Protein AF-A0A7X9IVS9-F1 (afdb_monomer_lite)

Radius of gyration: 40.98 Å; chains: 1; bounding box: 125×108×79 Å

Structure (mmCIF, N/CA/C/O backbone):
data_AF-A0A7X9IVS9-F1
#
_entry.id   AF-A0A7X9IVS9-F1
#
loop_
_atom_site.group_PDB
_atom_site.id
_atom_site.type_symbol
_atom_site.label_atom_id
_atom_site.label_alt_id
_atom_site.label_comp_id
_atom_site.label_asym_id
_atom_site.label_entity_id
_atom_site.label_seq_id
_atom_site.pdbx_PDB_ins_code
_atom_site.Cartn_x
_atom_site.Cartn_y
_atom_site.Cartn_z
_atom_site.occupancy
_atom_site.B_iso_or_equiv
_atom_site.auth_seq_id
_atom_site.auth_comp_id
_atom_site.auth_asym_id
_atom_site.auth_atom_id
_atom_site.pdbx_PDB_model_num
ATOM 1 N N . MET A 1 1 ? 25.101 -71.059 48.919 1.00 46.66 1 MET A N 1
ATOM 2 C CA . MET A 1 1 ? 24.148 -70.029 49.393 1.00 46.66 1 MET A CA 1
ATOM 3 C C . MET A 1 1 ? 24.928 -69.131 50.341 1.00 46.66 1 MET A C 1
ATOM 5 O O . MET A 1 1 ? 25.567 -69.733 51.196 1.00 46.66 1 MET A O 1
ATOM 9 N N . PRO A 1 2 ? 24.952 -67.789 50.277 1.00 56.16 2 PRO A N 1
ATOM 10 C CA . PRO A 1 2 ? 24.545 -66.795 49.271 1.00 56.16 2 PRO A CA 1
ATOM 11 C C . PRO A 1 2 ? 25.784 -66.187 48.543 1.00 56.16 2 PRO A C 1
ATOM 13 O O . PRO A 1 2 ? 26.876 -66.707 48.715 1.00 56.16 2 PRO A O 1
ATOM 16 N N . ASN A 1 3 ? 25.603 -65.115 47.752 1.00 37.19 3 ASN A N 1
ATOM 17 C CA . ASN A 1 3 ? 26.598 -64.119 47.284 1.00 37.19 3 ASN A CA 1
ATOM 18 C C . ASN A 1 3 ? 27.954 -64.565 46.694 1.00 37.19 3 ASN A C 1
ATOM 20 O O . ASN A 1 3 ? 28.798 -65.100 47.401 1.00 37.19 3 ASN A O 1
ATOM 24 N N . LEU A 1 4 ? 28.264 -64.095 45.477 1.00 29.38 4 LEU A N 1
ATOM 25 C CA . LEU A 1 4 ? 29.627 -63.646 45.154 1.00 29.38 4 LEU A CA 1
ATOM 26 C C . LEU A 1 4 ? 29.625 -62.615 44.010 1.00 29.38 4 LEU A C 1
ATOM 28 O O . LEU A 1 4 ? 29.404 -62.944 42.848 1.00 29.38 4 LEU A O 1
ATOM 32 N N . GLN A 1 5 ? 29.904 -61.355 44.359 1.00 39.22 5 GLN A N 1
ATOM 33 C CA . GLN A 1 5 ? 30.606 -60.440 43.461 1.00 39.22 5 GLN A CA 1
ATOM 34 C C . GLN A 1 5 ? 32.059 -60.910 43.334 1.00 39.22 5 GLN A C 1
ATOM 36 O O . GLN A 1 5 ? 32.660 -61.231 44.356 1.00 39.22 5 GLN A O 1
ATOM 41 N N . LEU A 1 6 ? 32.631 -60.866 42.126 1.00 30.61 6 LEU A N 1
ATOM 42 C CA . LEU A 1 6 ? 34.012 -60.425 41.866 1.00 30.61 6 LEU A CA 1
ATOM 43 C C . LEU A 1 6 ? 34.290 -60.393 40.353 1.00 30.61 6 LEU A C 1
ATOM 45 O O . LEU A 1 6 ? 34.394 -61.420 39.695 1.00 30.61 6 LEU A O 1
ATOM 49 N N . SER A 1 7 ? 34.385 -59.165 39.834 1.00 32.22 7 SER A N 1
ATOM 50 C CA . SER A 1 7 ? 35.508 -58.633 39.047 1.00 32.22 7 SER A CA 1
ATOM 51 C C . SER A 1 7 ? 36.308 -59.609 38.169 1.00 32.22 7 SER A C 1
ATOM 53 O O . SER A 1 7 ? 36.987 -60.493 38.684 1.00 32.22 7 SER A O 1
ATOM 55 N N . THR A 1 8 ? 36.413 -59.320 36.863 1.00 30.55 8 THR A N 1
ATOM 56 C CA . THR A 1 8 ? 37.674 -58.797 36.286 1.00 30.55 8 THR A CA 1
ATOM 57 C C . THR A 1 8 ? 37.552 -58.373 34.804 1.00 30.55 8 THR A C 1
ATOM 59 O O . THR A 1 8 ? 37.365 -59.195 33.920 1.00 30.55 8 THR A O 1
ATOM 62 N N . ARG A 1 9 ? 37.803 -57.068 34.581 1.00 29.52 9 ARG A N 1
ATOM 63 C CA . ARG A 1 9 ? 38.604 -56.436 33.496 1.00 29.52 9 ARG A CA 1
ATOM 64 C C . ARG A 1 9 ? 38.008 -56.185 32.086 1.00 29.52 9 ARG A C 1
ATOM 66 O O . ARG A 1 9 ? 38.042 -57.033 31.207 1.00 29.52 9 ARG A O 1
ATOM 73 N N . CYS A 1 10 ? 37.642 -54.909 31.876 1.00 31.78 10 CYS A N 1
ATOM 74 C CA . CYS A 1 10 ? 37.754 -54.096 30.636 1.00 31.78 10 CYS A CA 1
ATOM 75 C C . CYS A 1 10 ? 39.234 -53.938 30.180 1.00 31.78 10 CYS A C 1
ATOM 77 O O . CYS A 1 10 ? 40.092 -54.175 31.040 1.00 31.78 10 CYS A O 1
ATOM 79 N N . PRO A 1 11 ? 39.596 -53.498 28.937 1.00 40.47 11 PRO A N 1
ATOM 80 C CA . PRO A 1 11 ? 39.118 -52.266 28.243 1.00 40.47 11 PRO A CA 1
ATOM 81 C C . PRO A 1 11 ? 39.029 -52.403 26.685 1.00 40.47 11 PRO A C 1
ATOM 83 O O . PRO A 1 11 ? 39.318 -53.466 26.160 1.00 40.47 11 PRO A O 1
ATOM 86 N N . ALA A 1 12 ? 38.686 -51.452 25.807 1.00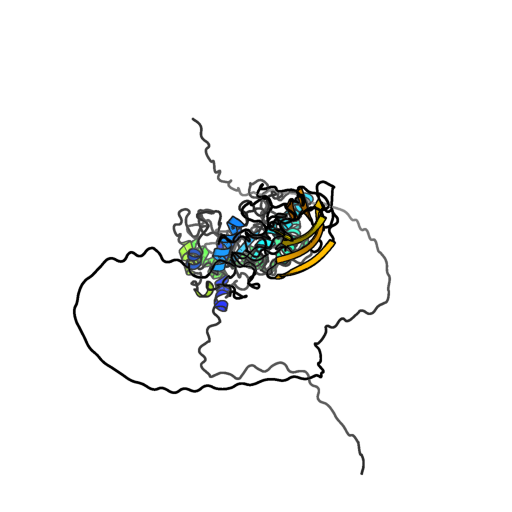 28.66 12 ALA A N 1
ATOM 87 C CA . ALA A 1 12 ? 38.117 -50.102 25.801 1.00 28.66 12 ALA A CA 1
ATOM 88 C C . ALA A 1 12 ? 37.526 -49.890 24.382 1.00 28.66 12 ALA A C 1
ATOM 90 O O . ALA A 1 12 ? 38.207 -50.167 23.398 1.00 28.66 12 ALA A O 1
ATOM 91 N N . PHE A 1 13 ? 36.301 -49.369 24.268 1.00 27.55 13 PHE A N 1
ATOM 92 C CA . PHE A 1 13 ? 35.758 -48.812 23.022 1.00 27.55 13 PHE A CA 1
ATOM 93 C C . PHE A 1 13 ? 35.656 -47.292 23.193 1.00 27.55 13 PHE A C 1
ATOM 95 O O . PHE A 1 13 ? 34.937 -46.811 24.067 1.00 27.55 13 PHE A O 1
ATOM 102 N N . LEU A 1 14 ? 36.396 -46.547 22.371 1.00 32.88 14 LEU A N 1
ATOM 103 C CA . LEU A 1 14 ? 36.180 -45.121 22.127 1.00 32.88 14 LEU A CA 1
ATOM 104 C C . LEU A 1 14 ? 35.229 -44.999 20.930 1.00 32.88 14 LEU A C 1
ATOM 106 O O . LEU A 1 14 ? 35.571 -45.414 19.826 1.00 32.88 14 LEU A O 1
ATOM 110 N N . LEU A 1 15 ? 34.046 -44.433 21.159 1.00 34.41 15 LEU A N 1
ATOM 111 C CA . LEU A 1 15 ? 33.137 -43.935 20.125 1.00 34.41 15 LEU A CA 1
ATOM 112 C C . LEU A 1 15 ? 33.386 -42.435 19.910 1.00 34.41 15 LEU A C 1
ATOM 114 O O . LEU A 1 15 ? 33.492 -41.700 20.894 1.00 34.41 15 LEU A O 1
ATOM 118 N N . PRO A 1 16 ? 33.335 -41.957 18.657 1.00 34.66 16 PRO A N 1
ATOM 119 C CA . PRO A 1 16 ? 32.720 -40.682 18.321 1.00 34.66 16 PRO A CA 1
ATOM 120 C C . PRO A 1 16 ? 31.391 -40.892 17.557 1.00 34.66 16 PRO A C 1
ATOM 122 O O . PRO A 1 16 ? 31.149 -41.975 17.017 1.00 34.66 16 PRO A O 1
ATOM 125 N N . PRO A 1 17 ? 30.492 -39.888 17.553 1.00 38.00 17 PRO A N 1
ATOM 126 C CA . PRO A 1 17 ? 29.072 -40.078 17.277 1.00 38.00 17 PRO A CA 1
ATOM 127 C C . PRO A 1 17 ? 28.717 -40.087 15.786 1.00 38.00 17 PRO A C 1
ATOM 129 O O . PRO A 1 17 ? 29.322 -39.411 14.956 1.00 38.00 17 PRO A O 1
ATOM 132 N N . ALA A 1 18 ? 27.664 -40.847 15.489 1.00 33.03 18 ALA A N 1
ATOM 133 C CA . ALA A 1 18 ? 27.027 -40.995 14.193 1.00 33.03 18 ALA A CA 1
ATOM 134 C C . ALA A 1 18 ? 26.209 -39.757 13.796 1.00 33.03 18 ALA A C 1
ATOM 136 O O . ALA A 1 18 ? 25.393 -39.276 14.581 1.00 33.03 18 ALA A O 1
ATOM 137 N N . ARG A 1 19 ? 26.358 -39.313 12.542 1.00 34.25 19 ARG A N 1
ATOM 138 C CA . ARG A 1 19 ? 25.314 -38.611 11.776 1.00 34.25 19 ARG A CA 1
ATOM 139 C C . ARG A 1 19 ? 25.661 -38.600 10.285 1.00 34.25 19 ARG A C 1
ATOM 141 O O . ARG A 1 19 ? 26.164 -37.618 9.761 1.00 34.25 19 ARG A O 1
ATOM 148 N N . ALA A 1 20 ? 25.406 -39.720 9.620 1.00 37.47 20 ALA A N 1
ATOM 149 C CA . ALA A 1 20 ? 25.184 -39.796 8.176 1.00 37.47 20 ALA A CA 1
ATOM 150 C C . ALA A 1 20 ? 24.753 -41.226 7.849 1.00 37.47 20 ALA A C 1
ATOM 152 O O . ALA A 1 20 ? 25.597 -42.109 7.869 1.00 37.47 20 ALA A O 1
ATOM 153 N N . LEU A 1 21 ? 23.456 -41.453 7.635 1.00 33.25 21 LEU A N 1
ATOM 154 C CA . LEU A 1 21 ? 22.887 -42.451 6.716 1.00 33.25 21 LEU A CA 1
ATOM 155 C C . LEU A 1 21 ? 21.386 -42.578 7.006 1.00 33.25 21 LEU A C 1
ATOM 157 O O . LEU A 1 21 ? 20.971 -43.345 7.867 1.00 33.25 21 LEU A O 1
ATOM 161 N N . LEU A 1 22 ? 20.576 -41.834 6.258 1.00 28.92 22 LEU A N 1
ATOM 162 C CA . LEU A 1 22 ? 19.274 -42.331 5.815 1.00 28.92 22 LEU A CA 1
ATOM 163 C C . LEU A 1 22 ? 18.891 -41.619 4.511 1.00 28.92 22 LEU A C 1
ATOM 165 O O . LEU A 1 22 ? 17.987 -40.798 4.452 1.00 28.92 22 LEU A O 1
ATOM 169 N N . ALA A 1 23 ? 19.658 -41.900 3.462 1.00 35.88 23 ALA A N 1
ATOM 170 C CA . ALA A 1 23 ? 19.324 -41.547 2.089 1.00 35.88 23 ALA A CA 1
ATOM 171 C C . ALA A 1 23 ? 19.686 -42.745 1.211 1.00 35.88 23 ALA A C 1
ATOM 173 O O . ALA A 1 23 ? 20.774 -42.791 0.652 1.00 35.88 23 ALA A O 1
ATOM 174 N N . ALA A 1 24 ? 18.820 -43.759 1.213 1.00 41.94 24 ALA A N 1
ATOM 175 C CA . ALA A 1 24 ? 18.676 -44.777 0.169 1.00 41.94 24 ALA A CA 1
ATOM 176 C C . ALA A 1 24 ? 17.797 -45.904 0.715 1.00 41.94 24 ALA A C 1
ATOM 178 O O . ALA A 1 24 ? 18.295 -46.776 1.414 1.00 41.94 24 ALA A O 1
ATOM 179 N N . VAL A 1 25 ? 16.498 -45.838 0.431 1.00 34.88 25 VAL A N 1
ATOM 180 C CA . VAL A 1 25 ? 15.595 -46.937 0.041 1.00 34.88 25 VAL A CA 1
ATOM 181 C C . VAL A 1 25 ? 14.211 -46.299 0.026 1.00 34.88 25 VAL A C 1
ATOM 183 O O . VAL A 1 25 ? 13.632 -46.087 1.082 1.00 34.88 25 VAL A O 1
ATOM 186 N N . LEU A 1 26 ? 13.754 -45.919 -1.166 1.00 28.52 26 LEU A N 1
ATOM 187 C CA . LEU A 1 26 ? 12.355 -45.881 -1.613 1.00 28.52 26 LEU A CA 1
ATOM 188 C C . LEU A 1 26 ? 12.367 -45.322 -3.045 1.00 28.52 26 LEU A C 1
ATOM 190 O O . LEU A 1 26 ? 12.141 -44.143 -3.290 1.00 28.52 26 LEU A O 1
ATOM 194 N N . LEU A 1 27 ? 12.696 -46.190 -4.002 1.00 36.44 27 LEU A N 1
ATOM 195 C CA . LEU A 1 27 ? 12.265 -46.034 -5.388 1.00 36.44 27 LEU A CA 1
ATOM 196 C C . LEU A 1 27 ? 11.399 -47.249 -5.730 1.00 36.44 27 LEU A C 1
ATOM 198 O O . LEU A 1 27 ? 11.703 -48.352 -5.280 1.00 36.44 27 LEU A O 1
ATOM 202 N N . ALA A 1 28 ? 10.395 -47.014 -6.575 1.00 37.03 28 ALA A N 1
ATOM 203 C CA . ALA A 1 28 ? 9.432 -47.963 -7.142 1.00 37.03 28 ALA A CA 1
ATOM 204 C C . ALA A 1 28 ? 8.087 -48.109 -6.404 1.00 37.03 28 ALA A C 1
ATOM 206 O O . ALA A 1 28 ? 7.674 -49.195 -6.018 1.00 37.03 28 ALA A O 1
ATOM 207 N N . CYS A 1 29 ? 7.338 -47.010 -6.342 1.00 29.17 29 CYS A N 1
ATOM 208 C CA . CYS A 1 29 ? 5.936 -47.011 -6.764 1.00 29.17 29 CYS A CA 1
ATOM 209 C C . CYS A 1 29 ? 5.733 -45.751 -7.607 1.00 29.17 29 CYS A C 1
ATOM 211 O O . CYS A 1 29 ? 6.134 -44.666 -7.191 1.00 29.17 29 CYS A O 1
ATOM 213 N N . GLY A 1 30 ? 5.186 -45.902 -8.815 1.00 40.00 30 GLY A N 1
ATOM 214 C CA . GLY A 1 30 ? 4.769 -44.776 -9.643 1.00 40.00 30 GLY A CA 1
ATOM 215 C C . GLY A 1 30 ? 3.618 -44.059 -8.952 1.00 40.00 30 GLY A C 1
ATOM 216 O O . GLY A 1 30 ? 2.461 -44.403 -9.162 1.00 40.00 30 GLY A O 1
ATOM 217 N N . GLY A 1 31 ? 3.947 -43.116 -8.076 1.00 28.59 31 GLY A N 1
ATOM 218 C CA . GLY A 1 31 ? 2.995 -42.156 -7.555 1.00 28.59 31 GLY A CA 1
ATOM 219 C C . GLY A 1 31 ? 2.806 -41.090 -8.616 1.00 28.59 31 GLY A C 1
ATOM 220 O O . GLY A 1 31 ? 3.771 -40.425 -8.994 1.00 28.59 31 GLY A O 1
ATOM 221 N N . ALA A 1 32 ? 1.578 -40.929 -9.102 1.00 37.78 32 ALA A N 1
ATOM 222 C CA . ALA A 1 32 ? 1.168 -39.639 -9.626 1.00 37.78 32 ALA A CA 1
ATOM 223 C C . ALA A 1 32 ? 1.618 -38.586 -8.604 1.00 37.78 32 ALA A C 1
ATOM 225 O O . ALA A 1 32 ? 1.343 -38.740 -7.411 1.00 37.78 32 ALA A O 1
ATOM 226 N N . ALA A 1 33 ? 2.391 -37.593 -9.047 1.00 35.97 33 ALA A N 1
ATOM 227 C CA . ALA A 1 33 ? 2.712 -36.459 -8.203 1.00 35.97 33 ALA A CA 1
ATOM 228 C C . ALA A 1 33 ? 1.372 -35.897 -7.728 1.00 35.97 33 ALA A C 1
ATOM 230 O O . ALA A 1 33 ? 0.569 -35.451 -8.547 1.00 35.97 33 ALA A O 1
ATOM 231 N N . PHE A 1 34 ? 1.095 -36.002 -6.428 1.00 36.12 34 PHE A N 1
ATOM 232 C CA . PHE A 1 34 ? 0.002 -35.246 -5.847 1.00 36.12 34 PHE A CA 1
ATOM 233 C C . PHE A 1 34 ? 0.283 -33.786 -6.214 1.00 36.12 34 PHE A C 1
ATOM 235 O O . PHE A 1 34 ? 1.402 -33.329 -5.944 1.00 36.12 34 PHE A O 1
ATOM 242 N N . PRO A 1 35 ? -0.636 -33.085 -6.901 1.00 40.69 35 PRO A N 1
ATOM 243 C CA . PRO A 1 35 ? -0.429 -31.675 -7.172 1.00 40.69 35 PRO A CA 1
ATOM 244 C C . PRO A 1 35 ? -0.154 -31.000 -5.829 1.00 40.69 35 PRO A C 1
ATOM 246 O O . PRO A 1 35 ? -0.835 -31.282 -4.839 1.00 40.69 35 PRO A O 1
ATOM 249 N N . ALA A 1 36 ? 0.899 -30.179 -5.779 1.00 37.78 36 ALA A N 1
ATOM 250 C CA . ALA A 1 36 ? 1.134 -29.325 -4.625 1.00 37.78 36 ALA A CA 1
ATOM 251 C C . ALA A 1 36 ? -0.185 -28.599 -4.297 1.00 37.78 36 ALA A C 1
ATOM 253 O O . ALA A 1 36 ? -0.911 -28.260 -5.239 1.00 37.78 36 ALA A O 1
ATOM 254 N N . PRO A 1 37 ? -0.527 -28.400 -3.009 1.00 41.97 37 PRO A N 1
ATOM 255 C CA . PRO A 1 37 ? -1.740 -27.672 -2.648 1.00 41.97 37 PRO A CA 1
ATOM 256 C C . PRO A 1 37 ? -1.774 -26.362 -3.437 1.00 41.97 37 PRO A C 1
ATOM 258 O O . PRO A 1 37 ? -0.732 -25.725 -3.578 1.00 41.97 37 PRO A O 1
ATOM 261 N N . ALA A 1 38 ? -2.932 -25.998 -3.993 1.00 43.97 38 ALA A N 1
ATOM 262 C CA . ALA A 1 38 ? -3.043 -24.942 -5.003 1.00 43.97 38 ALA A CA 1
ATOM 263 C C . ALA A 1 38 ? -2.373 -23.613 -4.582 1.00 43.97 38 ALA A C 1
ATOM 265 O O . ALA A 1 38 ? -1.734 -22.955 -5.396 1.00 43.97 38 ALA A O 1
ATOM 266 N N . HIS A 1 39 ? -2.366 -23.301 -3.281 1.00 49.88 39 HIS A N 1
ATOM 267 C CA . HIS A 1 39 ? -1.668 -22.141 -2.715 1.00 49.88 39 HIS A CA 1
ATOM 268 C C . HIS A 1 39 ? -0.136 -22.148 -2.894 1.00 49.88 39 HIS A C 1
ATOM 270 O O . HIS A 1 39 ? 0.464 -21.094 -3.071 1.00 49.88 39 HIS A O 1
ATOM 276 N N . ALA A 1 40 ? 0.521 -23.313 -2.908 1.00 52.44 40 ALA A N 1
ATOM 277 C CA . ALA A 1 40 ? 1.976 -23.401 -3.065 1.00 52.44 40 ALA A CA 1
ATOM 278 C C . ALA A 1 40 ? 2.459 -22.984 -4.466 1.00 52.44 40 ALA A C 1
ATOM 280 O O . ALA A 1 40 ? 3.629 -22.642 -4.628 1.00 52.44 40 ALA A O 1
ATOM 281 N N . GLN A 1 41 ? 1.577 -23.017 -5.472 1.00 64.81 41 GLN A N 1
ATOM 282 C CA . GLN A 1 41 ? 1.890 -22.529 -6.817 1.00 64.81 41 GLN A CA 1
ATOM 283 C C . GLN A 1 41 ? 1.807 -21.000 -6.874 1.00 64.81 41 GLN A C 1
ATOM 285 O O . GLN A 1 41 ? 2.657 -20.361 -7.482 1.00 64.81 41 GLN A O 1
ATOM 290 N N . CYS A 1 42 ? 0.857 -20.396 -6.164 1.00 75.81 42 CYS A N 1
ATOM 291 C CA . CYS A 1 42 ? 0.652 -18.946 -6.136 1.00 75.81 42 CYS A CA 1
ATOM 292 C C . CYS A 1 42 ? 1.785 -18.180 -5.449 1.00 75.81 42 CYS A C 1
ATOM 294 O O . CYS A 1 42 ? 2.066 -17.035 -5.800 1.00 75.81 42 CYS A O 1
ATOM 296 N N . ASP A 1 43 ? 2.468 -18.842 -4.517 1.00 81.88 43 ASP A N 1
ATOM 297 C CA . ASP A 1 43 ? 3.573 -18.271 -3.751 1.00 81.88 43 ASP A CA 1
ATOM 298 C C . ASP A 1 43 ? 4.955 -18.634 -4.314 1.00 81.88 43 ASP A C 1
ATOM 300 O O . ASP A 1 43 ? 5.983 -18.346 -3.690 1.00 81.88 43 ASP A O 1
ATOM 304 N N . ALA A 1 44 ? 5.008 -19.268 -5.491 1.00 85.69 44 ALA A N 1
ATOM 305 C CA . ALA A 1 44 ? 6.271 -19.611 -6.124 1.00 85.69 44 ALA A CA 1
ATOM 306 C C . ALA A 1 44 ? 7.071 -18.328 -6.444 1.00 85.69 44 ALA A C 1
ATOM 308 O O . ALA A 1 44 ? 6.509 -17.375 -6.994 1.00 85.69 44 ALA A O 1
ATOM 309 N N . PRO A 1 45 ? 8.380 -18.265 -6.124 1.00 87.50 45 PRO A N 1
ATOM 310 C CA . PRO A 1 45 ? 9.166 -17.041 -6.293 1.00 87.50 45 PRO A CA 1
ATOM 311 C C . PRO A 1 45 ? 9.159 -16.486 -7.721 1.00 87.50 45 PRO A C 1
ATOM 313 O O . PRO A 1 45 ? 9.114 -15.276 -7.912 1.00 87.50 45 PRO A O 1
ATOM 316 N N . ASP A 1 46 ? 9.185 -17.360 -8.726 1.00 87.62 46 ASP A N 1
ATOM 317 C CA . ASP A 1 46 ? 9.145 -16.992 -10.140 1.00 87.62 46 ASP A CA 1
ATOM 318 C C . ASP A 1 46 ? 7.779 -16.451 -10.572 1.00 87.62 46 ASP A C 1
ATOM 320 O O . ASP A 1 46 ? 7.726 -15.648 -11.496 1.00 87.62 46 ASP A O 1
ATOM 324 N N . ILE A 1 47 ? 6.697 -16.818 -9.882 1.00 89.44 47 ILE A N 1
ATOM 325 C CA . ILE A 1 47 ? 5.360 -16.248 -10.081 1.00 89.44 47 ILE A CA 1
ATOM 326 C C . ILE A 1 47 ? 5.244 -14.886 -9.385 1.00 89.44 47 ILE A C 1
ATOM 328 O O . ILE A 1 47 ? 4.778 -13.920 -9.990 1.00 89.44 47 ILE A O 1
ATOM 332 N N . LEU A 1 48 ? 5.726 -14.764 -8.145 1.00 93.00 48 LEU A N 1
ATOM 333 C CA . LEU A 1 48 ? 5.667 -13.515 -7.372 1.00 93.00 48 LEU A CA 1
ATOM 334 C C . LEU A 1 48 ? 6.577 -12.396 -7.905 1.00 93.00 48 LEU A C 1
ATOM 336 O O . LEU A 1 48 ? 6.468 -11.259 -7.448 1.00 93.00 48 LEU A O 1
ATOM 340 N N . LEU A 1 49 ? 7.425 -12.690 -8.893 1.00 97.19 49 LEU A N 1
ATOM 341 C CA . LEU A 1 49 ? 8.306 -11.722 -9.538 1.00 97.19 49 LEU A CA 1
ATOM 342 C C . LEU A 1 49 ? 7.554 -10.548 -10.186 1.00 97.19 49 LEU A C 1
ATOM 344 O O . LEU A 1 49 ? 8.099 -9.451 -10.266 1.00 97.19 49 LEU A O 1
ATOM 348 N N . PHE A 1 50 ? 6.334 -10.769 -10.672 1.00 98.00 50 PHE A N 1
ATOM 349 C CA . PHE A 1 50 ? 5.642 -9.851 -11.578 1.00 98.00 50 PHE A CA 1
ATOM 350 C C . PHE A 1 50 ? 4.767 -8.846 -10.830 1.00 98.00 50 PHE A C 1
ATOM 352 O O . PHE A 1 50 ? 3.712 -9.195 -10.301 1.00 98.00 50 PHE A O 1
ATOM 359 N N . GLY A 1 51 ? 5.172 -7.577 -10.815 1.00 98.12 51 GLY A N 1
ATOM 360 C CA . GLY A 1 51 ? 4.402 -6.485 -10.230 1.00 98.12 51 GLY A CA 1
ATOM 361 C C . GLY A 1 51 ? 4.149 -5.322 -11.186 1.00 98.12 51 GLY A C 1
ATOM 362 O O . GLY A 1 51 ? 4.777 -5.204 -12.245 1.00 98.12 51 GLY A O 1
ATOM 363 N N . MET A 1 52 ? 3.223 -4.448 -10.802 1.00 98.62 52 MET A N 1
ATOM 364 C CA . MET A 1 52 ? 2.816 -3.276 -11.575 1.00 98.62 52 MET A CA 1
ATOM 365 C C . MET A 1 52 ? 2.607 -2.063 -10.662 1.00 98.62 52 MET A C 1
ATOM 367 O O . MET A 1 52 ? 1.922 -2.152 -9.645 1.00 98.62 52 MET A O 1
ATOM 371 N N . ASN A 1 53 ? 3.153 -0.910 -11.043 1.00 98.88 53 ASN A N 1
ATOM 372 C CA . ASN A 1 53 ? 2.785 0.362 -10.423 1.00 98.88 53 ASN A CA 1
ATOM 373 C C . ASN A 1 53 ? 1.444 0.844 -10.981 1.00 98.88 53 ASN A C 1
ATOM 375 O O . ASN A 1 53 ? 1.271 0.938 -12.203 1.00 98.88 53 ASN A O 1
ATOM 379 N N . ILE A 1 54 ? 0.527 1.180 -10.077 1.00 98.62 54 ILE A N 1
ATOM 380 C CA . ILE A 1 54 ? -0.798 1.726 -10.380 1.00 98.62 54 ILE A CA 1
ATOM 381 C C . ILE A 1 54 ? -1.022 3.003 -9.562 1.00 98.62 54 ILE A C 1
ATOM 383 O O . ILE A 1 54 ? -0.380 3.212 -8.537 1.00 98.62 54 ILE A O 1
ATOM 387 N N . ASP A 1 55 ? -1.949 3.851 -9.994 1.00 97.38 55 ASP A N 1
ATOM 388 C CA . ASP A 1 55 ? -2.411 4.994 -9.202 1.00 97.38 55 ASP A CA 1
ATOM 389 C C . ASP A 1 55 ? -3.937 4.950 -9.140 1.00 97.38 55 ASP A C 1
ATOM 391 O O . ASP A 1 55 ? -4.588 5.326 -10.119 1.00 97.38 55 ASP A O 1
ATOM 395 N N . PRO A 1 56 ? -4.529 4.500 -8.018 1.00 96.38 56 PRO A N 1
ATOM 396 C CA . PRO A 1 56 ? -5.978 4.434 -7.878 1.00 96.38 56 PRO A CA 1
ATOM 397 C C . PRO A 1 56 ? -6.687 5.778 -8.112 1.00 96.38 56 PRO A C 1
ATOM 399 O O . PRO A 1 56 ? -7.831 5.793 -8.565 1.00 96.38 56 PRO A O 1
ATOM 402 N N . ALA A 1 57 ? -6.002 6.903 -7.866 1.00 94.06 57 ALA A N 1
ATOM 403 C CA . ALA A 1 57 ? -6.517 8.255 -8.097 1.00 94.06 57 ALA A CA 1
ATOM 404 C C . ALA A 1 57 ? -6.487 8.686 -9.569 1.00 94.06 57 ALA A C 1
ATOM 406 O O . ALA A 1 57 ? -7.094 9.697 -9.928 1.00 94.06 57 ALA A O 1
ATOM 407 N N . ASN A 1 58 ? -5.796 7.937 -10.429 1.00 94.56 58 ASN A N 1
ATOM 408 C CA . ASN A 1 58 ? -5.726 8.201 -11.854 1.00 94.56 58 ASN A CA 1
ATOM 409 C C . ASN A 1 58 ? -6.707 7.283 -12.606 1.00 94.56 58 ASN A C 1
ATOM 411 O O . ASN A 1 58 ? -6.496 6.071 -12.639 1.00 94.56 58 ASN A O 1
ATOM 415 N N . PRO A 1 59 ? -7.739 7.820 -13.285 1.00 88.38 59 PRO A N 1
ATOM 416 C CA . PRO A 1 59 ? -8.713 7.000 -14.011 1.00 88.38 59 PRO A CA 1
ATOM 417 C C . PRO A 1 59 ? -8.102 6.092 -15.087 1.00 88.38 59 PRO A C 1
ATOM 419 O O . PRO A 1 59 ? -8.635 5.022 -15.361 1.00 88.38 59 PRO A O 1
ATOM 422 N N . GLY A 1 60 ? -6.982 6.496 -15.698 1.00 92.38 60 GLY A N 1
ATOM 423 C CA . GLY A 1 60 ? -6.246 5.668 -16.655 1.00 92.38 60 GLY A CA 1
ATOM 424 C C . GLY A 1 60 ? -5.185 4.775 -16.008 1.00 92.38 60 GLY A C 1
ATOM 425 O O . GLY A 1 60 ? -4.651 3.900 -16.679 1.00 92.38 60 GLY A O 1
ATOM 426 N N . GLY A 1 61 ? -4.880 4.984 -14.725 1.00 95.31 61 GLY A N 1
ATOM 427 C CA . GLY A 1 61 ? -3.865 4.280 -13.938 1.00 95.31 61 GLY A CA 1
ATOM 428 C C . GLY A 1 61 ? -4.411 3.285 -12.914 1.00 95.31 61 GLY A C 1
ATOM 429 O O . GLY A 1 61 ? -3.619 2.721 -12.165 1.00 95.31 61 GLY A O 1
ATOM 430 N N . ASN A 1 62 ? -5.728 3.068 -12.876 1.00 95.62 62 ASN A N 1
ATOM 431 C CA . ASN A 1 62 ? -6.416 2.225 -11.896 1.00 95.62 62 ASN A CA 1
ATOM 432 C C . ASN A 1 62 ? -7.105 1.014 -12.565 1.00 95.62 62 ASN A C 1
ATOM 434 O O . ASN A 1 62 ? -8.330 0.999 -12.689 1.00 95.62 62 ASN A O 1
ATOM 438 N N . PRO A 1 63 ? -6.352 0.009 -13.049 1.00 96.50 63 PRO A N 1
ATOM 439 C CA . PRO A 1 63 ? -6.943 -1.182 -13.659 1.00 96.50 63 PRO A CA 1
ATOM 440 C C . PRO A 1 63 ? -7.700 -2.027 -12.655 1.00 96.50 63 PRO A C 1
ATOM 442 O O . PRO A 1 63 ? -7.181 -2.260 -11.567 1.00 96.50 63 PRO A O 1
ATOM 445 N N . ASP A 1 64 ? -8.853 -2.571 -13.035 1.00 93.12 64 ASP A N 1
ATOM 446 C CA . ASP A 1 64 ? -9.528 -3.577 -12.217 1.00 93.12 64 ASP A CA 1
ATOM 447 C C . ASP A 1 64 ? -8.678 -4.852 -12.030 1.00 93.12 64 ASP A C 1
ATOM 449 O O . ASP A 1 64 ? -7.652 -5.076 -12.685 1.00 93.12 64 ASP A O 1
ATOM 453 N N . ALA A 1 65 ? -9.097 -5.691 -11.083 1.00 92.44 65 ALA A N 1
ATOM 454 C CA . ALA A 1 65 ? -8.388 -6.922 -10.772 1.00 92.44 65 ALA A CA 1
ATOM 455 C C . ALA A 1 65 ? -8.317 -7.880 -11.973 1.00 92.44 65 ALA A C 1
ATOM 457 O O . ALA A 1 65 ? -7.272 -8.479 -12.208 1.00 92.44 65 ALA A O 1
ATOM 458 N N . ALA A 1 66 ? -9.378 -7.976 -12.778 1.00 91.69 66 ALA A N 1
ATOM 459 C CA . ALA A 1 66 ? -9.408 -8.853 -13.946 1.00 91.69 66 ALA A CA 1
ATOM 460 C C . ALA A 1 66 ? -8.360 -8.448 -14.996 1.00 91.69 66 ALA A C 1
ATOM 462 O O . ALA A 1 66 ? -7.694 -9.306 -15.572 1.00 91.69 66 ALA A O 1
ATOM 463 N N . ALA A 1 67 ? -8.156 -7.150 -15.223 1.00 95.81 67 ALA A N 1
ATOM 464 C CA . ALA A 1 67 ? -7.144 -6.641 -16.140 1.00 95.81 67 ALA A CA 1
ATOM 465 C C . ALA A 1 67 ? -5.714 -6.931 -15.650 1.00 95.81 67 ALA A C 1
ATOM 467 O O . ALA A 1 67 ? -4.838 -7.251 -16.461 1.00 95.81 67 ALA A O 1
ATOM 468 N N . LEU A 1 68 ? -5.483 -6.857 -14.336 1.00 96.69 68 LEU A N 1
ATOM 469 C CA . LEU A 1 68 ? -4.209 -7.219 -13.705 1.00 96.69 68 LEU A CA 1
ATOM 470 C C . LEU A 1 68 ? -3.943 -8.730 -13.782 1.00 96.69 68 LEU A C 1
ATOM 472 O O . LEU A 1 68 ? -2.845 -9.140 -14.159 1.00 96.69 68 LEU A O 1
ATOM 476 N N . GLN A 1 69 ? -4.953 -9.559 -13.512 1.00 94.25 69 GLN A N 1
ATOM 477 C CA . GLN A 1 69 ? -4.864 -11.013 -13.675 1.00 94.25 69 GLN A CA 1
ATOM 478 C C . GLN A 1 69 ? -4.589 -11.387 -15.137 1.00 94.25 69 GLN A C 1
ATOM 480 O O . GLN A 1 69 ? -3.712 -12.201 -15.413 1.00 94.25 69 GLN A O 1
ATOM 485 N N . ALA A 1 70 ? -5.270 -10.735 -16.085 1.00 94.25 70 ALA A N 1
ATOM 486 C CA . ALA A 1 70 ? -5.136 -11.009 -17.514 1.00 94.25 70 ALA A CA 1
ATOM 487 C C . ALA A 1 70 ? -3.744 -10.690 -18.080 1.00 94.25 70 ALA A C 1
ATOM 489 O O . ALA A 1 70 ? -3.309 -11.361 -19.014 1.00 94.25 70 ALA A O 1
ATOM 490 N N . ILE A 1 71 ? -3.042 -9.683 -17.545 1.00 95.94 71 ILE A N 1
ATOM 491 C CA . ILE A 1 71 ? -1.647 -9.408 -17.932 1.00 95.94 71 ILE A CA 1
ATOM 492 C C . ILE A 1 71 ? -0.643 -10.269 -17.142 1.00 95.94 71 ILE A C 1
ATOM 494 O O . ILE A 1 71 ? 0.537 -10.297 -17.478 1.00 95.94 71 ILE A O 1
ATOM 498 N N . GLY A 1 72 ? -1.090 -10.955 -16.086 1.00 94.69 72 GLY A N 1
ATOM 499 C CA . GLY A 1 72 ? -0.255 -11.792 -15.227 1.00 94.69 72 GLY A CA 1
ATOM 500 C C . GLY A 1 72 ? 0.421 -11.055 -14.062 1.00 94.69 72 GLY A C 1
ATOM 501 O O . GLY A 1 72 ? 1.339 -11.604 -13.453 1.00 94.69 72 GLY A O 1
ATOM 502 N N . ALA A 1 73 ? -0.011 -9.843 -13.704 1.00 96.38 73 ALA A N 1
ATOM 503 C CA . ALA A 1 73 ? 0.546 -9.121 -12.558 1.00 96.38 73 ALA A CA 1
ATOM 504 C C . ALA A 1 73 ? 0.123 -9.778 -11.231 1.00 96.38 73 ALA A C 1
ATOM 506 O O . ALA A 1 73 ? -1.059 -10.017 -11.007 1.00 96.38 73 ALA A O 1
ATOM 507 N N . ARG A 1 74 ? 1.083 -10.051 -10.338 1.00 95.25 74 ARG A N 1
ATOM 508 C CA . ARG A 1 74 ? 0.863 -10.637 -8.999 1.00 95.25 74 ARG A CA 1
ATOM 509 C C . ARG A 1 74 ? 0.941 -9.626 -7.868 1.00 95.25 74 ARG A C 1
ATOM 511 O O . ARG A 1 74 ? 0.353 -9.852 -6.816 1.00 95.25 74 ARG A O 1
ATOM 518 N N . TRP A 1 75 ? 1.640 -8.521 -8.095 1.00 97.94 75 TRP A N 1
ATOM 519 C CA . TRP A 1 75 ? 1.728 -7.406 -7.162 1.00 97.94 75 TRP A CA 1
ATOM 520 C C . TRP A 1 75 ? 1.211 -6.118 -7.783 1.00 97.94 75 TRP A C 1
ATOM 522 O O . TRP A 1 75 ? 1.464 -5.833 -8.956 1.00 97.94 75 TRP A O 1
ATOM 532 N N . VAL A 1 76 ? 0.589 -5.287 -6.957 1.00 98.69 76 VAL A N 1
ATOM 533 C CA . VAL A 1 76 ? 0.431 -3.861 -7.224 1.00 98.69 76 VAL A CA 1
ATOM 534 C C . VAL A 1 76 ? 1.176 -3.042 -6.186 1.00 98.69 76 VAL A C 1
ATOM 536 O O . VAL A 1 76 ? 1.226 -3.405 -5.010 1.00 98.69 76 VAL A O 1
ATOM 539 N N . ARG A 1 77 ? 1.738 -1.921 -6.629 1.00 98.81 77 ARG A N 1
ATOM 540 C CA . ARG A 1 77 ? 2.292 -0.887 -5.756 1.00 98.81 77 ARG A CA 1
ATOM 541 C C . ARG A 1 77 ? 1.369 0.318 -5.743 1.00 98.81 77 ARG A C 1
ATOM 543 O O . ARG A 1 77 ? 1.011 0.809 -6.814 1.00 98.81 77 ARG A O 1
ATOM 550 N N . ILE A 1 78 ? 0.987 0.756 -4.546 1.00 98.50 78 ILE A N 1
ATOM 551 C CA . ILE A 1 78 ? 0.044 1.858 -4.325 1.00 98.50 78 ILE A CA 1
ATOM 552 C C . ILE A 1 78 ? 0.675 2.865 -3.362 1.00 98.50 78 ILE A C 1
ATOM 554 O O . ILE A 1 78 ? 1.055 2.503 -2.253 1.00 98.50 78 ILE A O 1
ATOM 558 N N . GLU A 1 79 ? 0.750 4.130 -3.772 1.00 98.12 79 GLU A N 1
ATOM 559 C CA . GLU A 1 79 ? 1.118 5.256 -2.905 1.00 98.12 79 GLU A CA 1
ATOM 560 C C . GLU A 1 79 ? -0.095 5.715 -2.087 1.00 98.12 79 GLU A C 1
ATOM 562 O O . GLU A 1 79 ? -1.138 6.056 -2.661 1.00 98.12 79 GLU A O 1
ATOM 567 N N . TYR A 1 80 ? 0.044 5.766 -0.760 1.00 98.31 80 TYR A N 1
ATOM 568 C CA . TYR A 1 80 ? -0.987 6.305 0.124 1.00 98.31 80 TYR A CA 1
ATOM 569 C C . TYR A 1 80 ? -0.888 7.834 0.249 1.00 98.31 80 TYR A C 1
ATOM 571 O O . TYR A 1 80 ? 0.062 8.376 0.824 1.00 98.31 80 TYR A O 1
ATOM 579 N N . LYS A 1 81 ? -1.918 8.534 -0.236 1.00 97.44 81 LYS A N 1
ATOM 580 C CA . LYS A 1 81 ? -2.031 9.999 -0.229 1.00 97.44 81 LYS A CA 1
ATOM 581 C C . LYS A 1 81 ? -3.032 10.446 0.836 1.00 97.44 81 LYS A C 1
ATOM 583 O O . LYS A 1 81 ? -4.228 10.172 0.728 1.00 97.44 81 LYS A O 1
ATOM 588 N N . HIS A 1 82 ? -2.568 11.190 1.841 1.00 95.31 82 HIS A N 1
ATOM 589 C CA . HIS A 1 82 ? -3.387 11.533 3.013 1.00 95.31 82 HIS A CA 1
ATOM 590 C C . HIS A 1 82 ? -4.669 12.313 2.677 1.00 95.31 82 HIS A C 1
ATOM 592 O O . HIS A 1 82 ? -5.647 12.221 3.409 1.00 95.31 82 HIS A O 1
ATOM 598 N N . TRP A 1 83 ? -4.678 13.095 1.592 1.00 95.56 83 TRP A N 1
ATOM 599 C CA . TRP A 1 83 ? -5.831 13.915 1.200 1.00 95.56 83 TRP A CA 1
ATOM 600 C C . TRP A 1 83 ? -6.970 13.117 0.556 1.00 95.56 83 TRP A C 1
ATOM 602 O O . TRP A 1 83 ? -8.045 13.675 0.356 1.00 95.56 83 TRP A O 1
ATOM 612 N N . LEU A 1 84 ? -6.740 11.848 0.205 1.00 96.12 84 LEU A N 1
ATOM 613 C CA . LEU A 1 84 ? -7.784 10.942 -0.282 1.00 96.12 84 LEU A CA 1
ATOM 614 C C . LEU A 1 84 ? -8.380 10.112 0.864 1.00 96.12 84 LEU A C 1
ATOM 616 O O . LEU A 1 84 ? -9.588 9.891 0.881 1.00 96.12 84 LEU A O 1
ATOM 620 N N . GLY A 1 85 ? -7.552 9.730 1.843 1.00 91.44 85 GLY A N 1
ATOM 621 C CA . GLY A 1 85 ? -7.979 9.037 3.061 1.00 91.44 85 GLY A CA 1
ATOM 622 C C . GLY A 1 85 ? -8.375 7.571 2.851 1.00 91.44 85 GLY A C 1
ATOM 623 O O . GLY A 1 85 ? -8.407 7.075 1.724 1.00 91.44 85 GLY A O 1
ATOM 624 N N . PHE A 1 86 ? -8.690 6.882 3.949 1.00 90.62 86 PHE A N 1
ATOM 625 C CA . PHE A 1 86 ? -9.036 5.457 3.943 1.00 90.62 86 PHE A CA 1
ATOM 626 C C . PHE A 1 86 ? -10.223 5.109 3.030 1.00 90.62 86 PHE A C 1
ATOM 628 O O . PHE A 1 86 ? -10.026 4.276 2.145 1.00 90.62 86 PHE A O 1
ATOM 635 N N . PRO A 1 87 ? -11.375 5.822 3.065 1.00 89.25 87 PRO A N 1
ATOM 636 C CA . PRO A 1 87 ? -12.546 5.438 2.266 1.00 89.25 87 PRO A CA 1
ATOM 637 C C . PRO A 1 87 ? -12.291 5.394 0.754 1.00 89.25 87 PRO A C 1
ATOM 639 O O . PRO A 1 87 ? -12.987 4.707 0.010 1.00 89.25 87 PRO A O 1
ATOM 642 N N . PHE A 1 88 ? -11.293 6.144 0.278 1.00 93.69 88 PHE A N 1
ATOM 643 C CA . PHE A 1 88 ? -10.876 6.100 -1.115 1.00 93.69 88 PHE A CA 1
ATOM 644 C C . PHE A 1 88 ? -10.062 4.837 -1.448 1.00 93.69 88 PHE A C 1
ATOM 646 O O . PHE A 1 88 ? -10.239 4.242 -2.513 1.00 93.69 88 PHE A O 1
ATOM 653 N N . TYR A 1 89 ? -9.147 4.439 -0.562 1.00 94.62 89 TYR A N 1
ATOM 654 C CA . TYR A 1 89 ? -8.198 3.351 -0.799 1.00 94.62 89 TYR A CA 1
ATOM 655 C C . TYR A 1 89 ? -8.725 1.975 -0.387 1.00 94.62 89 TYR A C 1
ATOM 657 O O . TYR A 1 89 ? -8.349 0.988 -1.021 1.00 94.62 89 TYR A O 1
ATOM 665 N N . ASP A 1 90 ? -9.614 1.902 0.599 1.00 90.94 90 ASP A N 1
ATOM 666 C CA . ASP A 1 90 ? -10.192 0.658 1.117 1.00 90.94 90 ASP A CA 1
ATOM 667 C C . ASP A 1 90 ? -10.787 -0.230 0.017 1.00 90.94 90 ASP A C 1
ATOM 669 O O . ASP A 1 90 ? -10.300 -1.353 -0.159 1.00 90.94 90 ASP A O 1
ATOM 673 N N . PRO A 1 91 ? -11.726 0.247 -0.831 1.00 84.88 91 PRO A N 1
ATOM 674 C CA . PRO A 1 91 ? -12.266 -0.585 -1.905 1.00 84.88 91 PRO A CA 1
ATOM 675 C C . PRO A 1 91 ? -11.206 -0.951 -2.951 1.00 84.88 91 PRO A C 1
ATOM 677 O O . PRO A 1 91 ? -11.259 -2.029 -3.550 1.00 84.88 91 PRO A O 1
ATOM 680 N N . ALA A 1 92 ? -10.215 -0.082 -3.180 1.00 89.00 92 ALA A N 1
ATOM 681 C CA . ALA A 1 92 ? -9.156 -0.353 -4.141 1.00 89.00 92 ALA A CA 1
ATOM 682 C C . ALA A 1 92 ? -8.257 -1.503 -3.665 1.00 89.00 92 ALA A C 1
ATOM 684 O O . ALA A 1 92 ? -8.005 -2.427 -4.441 1.00 89.00 92 ALA A O 1
ATOM 685 N N . ILE A 1 93 ? -7.818 -1.472 -2.405 1.00 93.81 93 ILE A N 1
ATOM 686 C CA . ILE A 1 93 ? -6.962 -2.490 -1.783 1.00 93.81 93 ILE A CA 1
ATOM 687 C C . ILE A 1 93 ? -7.732 -3.804 -1.617 1.00 93.81 93 ILE A C 1
ATOM 689 O O . ILE A 1 93 ? -7.256 -4.846 -2.078 1.00 93.81 93 ILE A O 1
ATOM 693 N N . ALA A 1 94 ? -8.945 -3.751 -1.057 1.00 85.12 94 ALA A N 1
ATOM 694 C CA . ALA A 1 94 ? -9.806 -4.915 -0.856 1.00 85.12 94 ALA A CA 1
ATOM 695 C C . ALA A 1 94 ? -10.068 -5.672 -2.168 1.00 85.12 94 ALA A C 1
ATOM 697 O O . ALA A 1 94 ? -9.928 -6.895 -2.225 1.00 85.12 94 ALA A O 1
ATOM 698 N N . SER A 1 95 ? -10.360 -4.951 -3.258 1.00 86.06 95 SER A N 1
ATOM 699 C CA . SER A 1 95 ? -10.603 -5.557 -4.573 1.00 86.06 95 SER A CA 1
ATOM 700 C C . SER A 1 95 ? -9.387 -6.304 -5.137 1.00 86.06 95 SER A C 1
ATOM 702 O O . SER A 1 95 ? -9.562 -7.304 -5.829 1.00 86.06 95 SER A O 1
ATOM 704 N N . ARG A 1 96 ? -8.151 -5.864 -4.859 1.00 92.06 96 ARG A N 1
ATOM 705 C CA . ARG A 1 96 ? -6.951 -6.564 -5.363 1.00 92.06 96 ARG A CA 1
ATOM 706 C C . ARG A 1 96 ? -6.675 -7.798 -4.529 1.00 92.06 96 ARG A C 1
ATOM 708 O O . ARG A 1 96 ? -6.454 -8.867 -5.090 1.00 92.06 96 ARG A O 1
ATOM 715 N N . ARG A 1 97 ? -6.764 -7.664 -3.208 1.00 89.75 97 ARG A N 1
ATOM 716 C CA . ARG A 1 97 ? -6.484 -8.770 -2.292 1.00 89.75 97 ARG A CA 1
ATOM 717 C C . ARG A 1 97 ? -7.501 -9.896 -2.401 1.00 89.75 97 ARG A C 1
ATOM 719 O O . ARG A 1 97 ? -7.093 -11.046 -2.490 1.00 89.75 97 ARG A O 1
ATOM 726 N N . SER A 1 98 ? -8.792 -9.575 -2.494 1.00 82.75 98 SER A N 1
ATOM 727 C CA . SER A 1 98 ? -9.846 -10.573 -2.757 1.00 82.75 98 SER A CA 1
ATOM 728 C C . SER A 1 98 ? -9.656 -11.296 -4.094 1.00 82.75 98 SER A C 1
ATOM 730 O O . SER A 1 98 ? -10.044 -12.448 -4.236 1.00 82.75 98 SER A O 1
ATOM 732 N N . ALA A 1 99 ? -9.001 -10.654 -5.063 1.00 85.50 99 ALA A N 1
ATOM 733 C CA . ALA A 1 99 ? -8.639 -11.260 -6.337 1.00 85.50 99 ALA A CA 1
ATOM 734 C C . ALA A 1 99 ? -7.278 -11.984 -6.322 1.00 85.50 99 ALA A C 1
ATOM 736 O O . ALA A 1 99 ? -6.796 -12.382 -7.384 1.00 85.50 99 ALA A O 1
ATOM 737 N N . GLY A 1 100 ? -6.633 -12.132 -5.160 1.00 85.62 100 GLY A N 1
ATOM 738 C CA . GLY A 1 100 ? -5.328 -12.785 -5.021 1.00 85.62 100 GLY A CA 1
ATOM 739 C C . GLY A 1 100 ? -4.131 -11.954 -5.488 1.00 85.62 100 GLY A C 1
ATOM 740 O O . GLY A 1 100 ? -3.019 -12.471 -5.604 1.00 85.62 100 GLY A O 1
ATOM 741 N N . ILE A 1 101 ? -4.333 -10.669 -5.787 1.00 92.94 101 ILE A N 1
ATOM 742 C CA . ILE A 1 101 ? -3.267 -9.744 -6.174 1.00 92.94 101 ILE A CA 1
ATOM 743 C C . ILE A 1 101 ? -2.724 -9.088 -4.909 1.00 92.94 101 ILE A C 1
ATOM 745 O O . ILE A 1 101 ? -3.451 -8.435 -4.159 1.00 92.94 101 ILE A O 1
ATOM 749 N N . ARG A 1 102 ? -1.418 -9.228 -4.697 1.00 95.94 102 ARG A N 1
ATOM 750 C CA . ARG A 1 102 ? -0.739 -8.726 -3.509 1.00 95.94 102 ARG A CA 1
ATOM 751 C C . ARG A 1 102 ? -0.541 -7.216 -3.567 1.00 95.94 102 ARG A C 1
ATOM 753 O O . ARG A 1 102 ? -0.236 -6.661 -4.624 1.00 95.94 102 ARG A O 1
ATOM 760 N N . VAL A 1 103 ? -0.656 -6.548 -2.425 1.00 98.50 103 VAL A N 1
ATOM 761 C CA . VAL A 1 103 ? -0.507 -5.090 -2.319 1.00 98.50 103 VAL A CA 1
ATOM 762 C C . VAL A 1 103 ? 0.775 -4.726 -1.572 1.00 98.50 103 VAL A C 1
ATOM 764 O O . VAL A 1 103 ? 0.935 -5.065 -0.400 1.00 98.50 103 VAL A O 1
ATOM 767 N N . LEU A 1 104 ? 1.670 -3.996 -2.244 1.00 98.81 104 LEU A N 1
ATOM 768 C CA . LEU A 1 104 ? 2.738 -3.224 -1.611 1.00 98.81 104 LEU A CA 1
ATOM 769 C C . LEU A 1 104 ? 2.228 -1.798 -1.375 1.00 98.81 104 LEU A C 1
ATOM 771 O O . LEU A 1 104 ? 2.075 -1.028 -2.329 1.00 98.81 104 LEU A O 1
ATOM 775 N N . LEU A 1 105 ? 1.965 -1.455 -0.115 1.00 98.88 105 LEU A N 1
ATOM 776 C CA . LEU A 1 105 ? 1.517 -0.117 0.263 1.00 98.88 105 LEU A CA 1
ATOM 777 C C . LEU A 1 105 ? 2.727 0.766 0.584 1.00 98.88 105 LEU A C 1
ATOM 779 O O . LEU A 1 105 ? 3.498 0.475 1.501 1.00 98.88 105 LEU A O 1
ATOM 783 N N . LEU A 1 106 ? 2.895 1.839 -0.184 1.00 98.81 106 LEU A N 1
ATOM 784 C CA . LEU A 1 106 ? 3.928 2.849 0.014 1.00 98.81 106 LEU A CA 1
ATOM 785 C C . LEU A 1 106 ? 3.414 3.949 0.949 1.00 98.81 106 LEU A C 1
ATOM 787 O O . LEU A 1 106 ? 2.378 4.565 0.680 1.00 98.81 106 LEU A O 1
ATOM 791 N N . VAL A 1 107 ? 4.195 4.237 1.993 1.00 98.69 107 VAL A N 1
ATOM 792 C CA . VAL A 1 107 ? 4.026 5.412 2.859 1.00 98.69 107 VAL A CA 1
ATOM 793 C C . VAL A 1 107 ? 5.221 6.355 2.740 1.00 98.69 107 VAL A C 1
ATOM 795 O O . VAL A 1 107 ? 6.368 5.954 2.947 1.00 98.69 107 VAL A O 1
ATOM 798 N N . ASP A 1 108 ? 4.977 7.622 2.413 1.00 97.81 108 ASP A N 1
ATOM 799 C CA . ASP A 1 108 ? 6.023 8.610 2.134 1.00 97.81 108 ASP A CA 1
ATOM 800 C C . ASP A 1 108 ? 5.588 10.056 2.461 1.00 97.81 108 ASP A C 1
ATOM 802 O O . ASP A 1 108 ? 4.726 10.299 3.309 1.00 97.81 108 ASP A O 1
ATOM 806 N N . TYR A 1 109 ? 6.208 11.047 1.818 1.00 95.00 109 TYR A N 1
ATOM 807 C CA . TYR A 1 109 ? 5.885 12.459 2.011 1.00 95.00 109 TYR A CA 1
ATOM 808 C C . TYR A 1 109 ? 4.441 12.833 1.631 1.00 95.00 109 TYR A C 1
ATOM 810 O O . TYR A 1 109 ? 3.965 13.866 2.104 1.00 95.00 109 TYR A O 1
ATOM 818 N N . SER A 1 110 ? 3.735 12.022 0.838 1.00 95.81 110 SER A N 1
ATOM 819 C CA . SER A 1 110 ? 2.310 12.194 0.528 1.00 95.81 110 SER A CA 1
ATOM 820 C C . SER A 1 110 ? 1.394 11.657 1.632 1.00 95.81 110 SER A C 1
ATOM 822 O O . SER A 1 110 ? 0.230 12.058 1.720 1.00 95.81 110 SER A O 1
ATOM 824 N N . SER A 1 111 ? 1.901 10.796 2.515 1.00 97.00 111 SER A N 1
ATOM 825 C CA . SER A 1 111 ? 1.124 10.146 3.582 1.00 97.00 111 SER A CA 1
ATOM 826 C C . SER A 1 111 ? 0.934 11.014 4.828 1.00 97.00 111 SER A C 1
ATOM 828 O O . SER A 1 111 ? 0.216 10.631 5.748 1.00 97.00 111 SER A O 1
ATOM 830 N N . LEU A 1 112 ? 1.542 12.201 4.861 1.00 94.94 112 LEU A N 1
ATOM 831 C CA . LEU A 1 112 ? 1.423 13.165 5.950 1.00 94.94 112 LEU A CA 1
ATOM 832 C C . LEU A 1 112 ? 1.011 14.539 5.405 1.00 94.94 112 LEU A C 1
ATOM 834 O O . LEU A 1 112 ? 1.559 15.022 4.421 1.00 94.94 112 LEU A O 1
ATOM 838 N N . SER A 1 113 ? 0.075 15.200 6.089 1.00 90.56 113 SER A N 1
ATOM 839 C CA . SER A 1 113 ? -0.438 16.526 5.705 1.00 90.56 113 SER A CA 1
ATOM 840 C C . SER A 1 113 ? 0.534 17.675 5.926 1.00 90.56 113 SER A C 1
ATOM 842 O O . SER A 1 113 ? 0.452 18.719 5.277 1.00 90.56 113 SER A O 1
ATOM 844 N N . THR A 1 114 ? 1.482 17.489 6.837 1.00 89.88 114 THR A N 1
ATOM 845 C CA . THR A 1 114 ? 2.571 18.439 7.033 1.00 89.88 114 THR A CA 1
ATOM 846 C C . THR A 1 114 ? 3.554 18.328 5.875 1.00 89.88 114 THR A C 1
ATOM 848 O O . THR A 1 114 ? 4.002 17.237 5.534 1.00 89.88 114 THR A O 1
ATOM 851 N N . GLY A 1 115 ? 3.931 19.466 5.293 1.00 88.19 115 GLY A N 1
ATOM 852 C CA . GLY A 1 115 ? 4.925 19.497 4.225 1.00 88.19 115 GLY A CA 1
ATOM 853 C C . GLY A 1 115 ? 6.274 18.943 4.688 1.00 88.19 115 GLY A C 1
ATOM 854 O O . GLY A 1 115 ? 6.777 19.313 5.752 1.00 88.19 115 GLY A O 1
ATOM 855 N N . LYS A 1 116 ? 6.872 18.074 3.869 1.00 92.56 116 LYS A N 1
ATOM 856 C CA . LYS A 1 116 ? 8.217 17.550 4.109 1.00 92.56 116 LYS A CA 1
ATOM 857 C C . LYS A 1 116 ? 9.248 18.690 4.185 1.00 92.56 116 LYS A C 1
ATOM 859 O O . LYS A 1 116 ? 9.231 19.574 3.323 1.00 92.56 116 LYS A O 1
ATOM 864 N N . PRO A 1 117 ? 10.198 18.653 5.140 1.00 92.19 117 PRO A N 1
ATOM 865 C CA . PRO A 1 117 ? 11.362 19.526 5.125 1.00 92.19 117 PRO A CA 1
ATOM 866 C C . PRO A 1 117 ? 12.145 19.403 3.814 1.00 92.19 117 PRO A C 1
ATOM 868 O O . PRO A 1 117 ? 12.243 18.326 3.218 1.00 92.19 117 PRO A O 1
ATOM 871 N N . ARG A 1 118 ? 12.765 20.500 3.377 1.00 90.25 118 ARG A N 1
ATOM 872 C CA . ARG A 1 118 ? 13.728 20.451 2.268 1.00 90.25 118 ARG A CA 1
ATOM 873 C C . ARG A 1 118 ? 14.878 19.512 2.611 1.00 90.25 118 ARG A C 1
ATOM 875 O O . ARG A 1 118 ? 15.255 19.382 3.777 1.00 90.25 118 ARG A O 1
ATOM 882 N N . SER A 1 119 ? 15.492 18.910 1.601 1.00 90.50 119 SER A N 1
ATOM 883 C CA . SER A 1 119 ? 16.606 17.986 1.815 1.00 90.50 119 SER A CA 1
ATOM 884 C C . SER A 1 119 ? 17.821 18.623 2.516 1.00 90.50 119 SER A C 1
ATOM 886 O O . SER A 1 119 ? 18.638 17.917 3.104 1.00 90.50 119 SER A O 1
ATOM 888 N N . ASP A 1 120 ? 17.944 19.954 2.465 1.00 90.25 120 ASP A N 1
ATOM 889 C CA . ASP A 1 120 ? 18.988 20.769 3.099 1.00 90.25 120 ASP A CA 1
ATOM 890 C C . ASP A 1 120 ? 18.583 21.375 4.461 1.00 90.25 120 ASP A C 1
ATOM 892 O O . ASP A 1 120 ? 19.335 22.174 5.027 1.00 90.25 120 ASP A O 1
ATOM 896 N N . ALA A 1 121 ? 17.423 20.994 5.007 1.00 90.94 121 ALA A N 1
ATOM 897 C CA . ALA A 1 121 ? 16.920 21.485 6.288 1.00 90.94 121 ALA A CA 1
ATOM 898 C C . ALA A 1 121 ? 17.762 21.031 7.497 1.00 90.94 121 ALA A C 1
ATOM 900 O O . ALA A 1 121 ? 18.467 20.017 7.476 1.00 90.94 121 ALA A O 1
ATOM 901 N N . GLY A 1 122 ? 17.658 21.786 8.596 1.00 90.62 122 GLY A N 1
ATOM 902 C CA . GLY A 1 122 ? 18.361 21.490 9.845 1.00 90.62 122 GLY A CA 1
ATOM 903 C C . GLY A 1 122 ? 17.813 20.261 10.583 1.00 90.62 122 GLY A C 1
ATOM 904 O O . GLY A 1 122 ? 16.651 19.884 10.446 1.00 90.62 122 GLY A O 1
ATOM 905 N N . ALA A 1 123 ? 18.637 19.653 11.443 1.00 87.00 123 ALA A N 1
ATOM 906 C CA . ALA A 1 123 ? 18.283 18.428 12.174 1.00 87.00 123 ALA A CA 1
ATOM 907 C C . ALA A 1 123 ? 17.026 18.555 13.062 1.00 87.00 123 ALA A C 1
ATOM 909 O O . ALA A 1 123 ? 16.316 17.571 13.270 1.00 87.00 123 ALA A O 1
ATOM 910 N N . SER A 1 124 ? 16.730 19.748 13.588 1.00 88.25 124 SER A N 1
ATOM 911 C CA . SER A 1 124 ? 15.533 19.987 14.404 1.00 88.25 124 SER A CA 1
ATOM 912 C C . SER A 1 124 ? 14.236 19.896 13.597 1.00 88.25 124 SER A C 1
ATOM 914 O O . SER A 1 124 ? 13.253 19.367 14.105 1.00 88.25 124 SER A O 1
ATOM 916 N N . GLU A 1 125 ? 14.238 20.364 12.345 1.00 92.50 125 GLU A N 1
ATOM 917 C CA . GLU A 1 125 ? 13.074 20.271 11.450 1.00 92.50 125 GLU A CA 1
ATOM 918 C C . GLU A 1 125 ? 12.794 18.812 11.091 1.00 92.50 125 GLU A C 1
ATOM 920 O O . GLU A 1 125 ? 11.665 18.343 11.222 1.00 92.50 125 GLU A O 1
ATOM 925 N N . TRP A 1 126 ? 13.847 18.061 10.757 1.00 92.75 126 TRP A N 1
ATOM 926 C CA . TRP A 1 126 ? 13.752 16.620 10.526 1.00 92.75 126 TRP A CA 1
ATOM 927 C C . TRP A 1 126 ? 13.258 15.854 11.750 1.00 92.75 126 TRP A C 1
ATOM 929 O O . TRP A 1 126 ? 12.447 14.948 11.605 1.00 92.75 126 TRP A O 1
ATOM 939 N N . THR A 1 127 ? 13.693 16.230 12.956 1.00 90.25 127 THR A N 1
ATOM 940 C CA . THR A 1 127 ? 13.245 15.574 14.196 1.00 90.25 127 THR A CA 1
ATOM 941 C C . THR A 1 127 ? 11.743 15.758 14.421 1.00 90.25 127 THR A C 1
ATOM 943 O O . THR A 1 127 ? 11.055 14.792 14.744 1.00 90.25 127 THR A O 1
ATOM 946 N N . ALA A 1 128 ? 11.223 16.974 14.225 1.00 90.25 128 ALA A N 1
ATOM 947 C CA . ALA A 1 128 ? 9.794 17.245 14.361 1.00 90.25 128 ALA A CA 1
ATOM 948 C C . ALA A 1 128 ? 8.974 16.516 13.285 1.00 90.25 128 ALA A C 1
ATOM 950 O O . ALA A 1 128 ? 7.980 15.864 13.601 1.00 90.25 128 ALA A O 1
ATOM 951 N N . TYR A 1 129 ? 9.429 16.570 12.029 1.00 95.25 129 TYR A N 1
A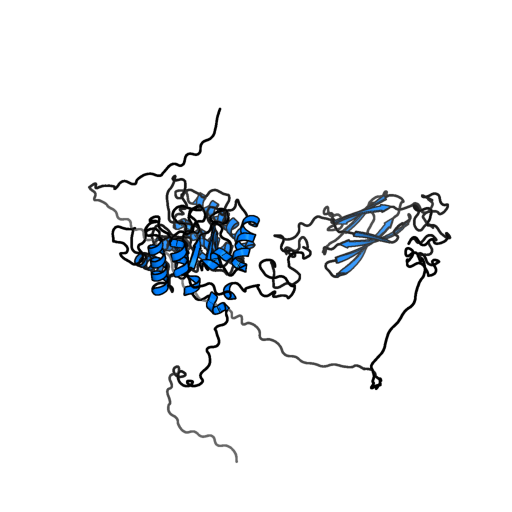TOM 952 C CA . TYR A 1 129 ? 8.765 15.887 10.921 1.00 95.25 129 TYR A CA 1
ATOM 953 C C . TYR A 1 129 ? 8.745 14.366 11.112 1.00 95.25 129 TYR A C 1
ATOM 955 O O . TYR A 1 129 ? 7.721 13.735 10.877 1.00 95.25 129 TYR A O 1
ATOM 963 N N . ARG A 1 130 ? 9.837 13.778 11.616 1.00 94.19 130 ARG A N 1
ATOM 964 C CA . ARG A 1 130 ? 9.937 12.338 11.891 1.00 94.19 130 ARG A CA 1
ATOM 965 C C . ARG A 1 130 ? 8.879 11.856 12.873 1.00 94.19 130 ARG A C 1
ATOM 967 O O . ARG A 1 130 ? 8.246 10.838 12.622 1.00 94.19 130 ARG A O 1
ATOM 974 N N . ALA A 1 131 ? 8.665 12.596 13.961 1.00 91.88 131 ALA A N 1
ATOM 975 C CA . ALA A 1 131 ? 7.650 12.251 14.951 1.00 91.88 131 ALA A CA 1
ATOM 976 C C . ALA A 1 131 ? 6.230 12.308 14.360 1.00 91.88 131 ALA A C 1
ATOM 978 O O . ALA A 1 131 ? 5.432 11.404 14.595 1.00 91.88 131 ALA A O 1
ATOM 979 N N . ALA A 1 132 ? 5.932 13.338 13.559 1.00 95.56 132 ALA A N 1
ATOM 980 C CA . ALA A 1 132 ? 4.645 13.463 12.877 1.00 95.56 132 ALA A CA 1
ATOM 981 C C . ALA A 1 132 ? 4.434 12.356 11.830 1.00 95.56 132 ALA A C 1
ATOM 983 O O . ALA A 1 132 ? 3.353 11.778 11.753 1.00 95.56 132 ALA A O 1
ATOM 984 N N . PHE A 1 133 ? 5.476 12.020 11.066 1.00 97.38 133 PHE A N 1
ATOM 985 C CA . PHE A 1 133 ? 5.434 10.944 10.079 1.00 97.38 133 PHE A CA 1
ATOM 986 C C . PHE A 1 133 ? 5.209 9.585 10.743 1.00 97.38 133 PHE A C 1
ATOM 988 O O . PHE A 1 133 ? 4.337 8.841 10.317 1.00 97.38 133 PHE A O 1
ATOM 995 N N . ALA A 1 134 ? 5.924 9.282 11.830 1.00 96.62 134 ALA A N 1
ATOM 996 C CA . ALA A 1 134 ? 5.735 8.037 12.571 1.00 96.62 134 ALA A CA 1
ATOM 997 C C . ALA A 1 134 ? 4.315 7.903 13.150 1.00 96.62 134 ALA A C 1
ATOM 999 O O . ALA A 1 134 ? 3.769 6.803 13.161 1.00 96.62 134 ALA A O 1
ATOM 1000 N N . ALA A 1 135 ? 3.705 9.007 13.600 1.00 94.69 135 ALA A N 1
ATOM 1001 C CA . ALA A 1 135 ? 2.311 9.010 14.039 1.00 94.69 135 ALA A CA 1
ATOM 1002 C C . ALA A 1 135 ? 1.350 8.707 12.879 1.00 94.69 135 ALA A C 1
ATOM 1004 O O . ALA A 1 135 ? 0.549 7.790 13.002 1.00 94.69 135 ALA A O 1
ATOM 1005 N N . ALA A 1 136 ? 1.493 9.386 11.736 1.00 97.31 136 ALA A N 1
ATOM 1006 C CA . ALA A 1 136 ? 0.660 9.122 10.560 1.00 97.31 136 ALA A CA 1
ATOM 1007 C C . ALA A 1 136 ? 0.810 7.679 10.050 1.00 97.31 136 ALA A C 1
ATOM 1009 O O . ALA A 1 136 ? -0.179 7.018 9.754 1.00 97.31 136 ALA A O 1
ATOM 1010 N N . VAL A 1 137 ? 2.040 7.158 10.002 1.00 98.31 137 VAL A N 1
ATOM 1011 C CA . VAL A 1 137 ? 2.305 5.763 9.621 1.00 98.31 137 VAL A CA 1
ATOM 1012 C C . VAL A 1 137 ? 1.672 4.783 10.605 1.00 98.31 137 VAL A C 1
ATOM 1014 O O . VAL A 1 137 ? 1.153 3.762 10.167 1.00 98.31 137 VAL A O 1
ATOM 1017 N N . ARG A 1 138 ? 1.685 5.069 11.913 1.00 96.62 138 ARG A N 1
ATOM 1018 C CA . ARG A 1 138 ? 0.998 4.230 12.905 1.00 96.62 138 ARG A CA 1
ATOM 1019 C C . ARG A 1 138 ? -0.502 4.203 12.645 1.00 96.62 138 ARG A C 1
ATOM 1021 O O . ARG A 1 138 ? -1.071 3.127 12.684 1.00 96.62 138 ARG A O 1
ATOM 1028 N N . ASP A 1 139 ? -1.117 5.346 12.363 1.00 93.50 139 ASP A N 1
ATOM 1029 C CA . ASP A 1 139 ? -2.562 5.420 12.136 1.00 93.50 139 ASP A CA 1
ATOM 1030 C C . ASP A 1 139 ? -2.951 4.673 10.839 1.00 93.50 139 ASP A C 1
ATOM 1032 O O . ASP A 1 139 ? -3.905 3.902 10.827 1.00 93.50 139 ASP A O 1
ATOM 1036 N N . ILE A 1 140 ? -2.146 4.789 9.772 1.00 97.38 140 ILE A N 1
ATOM 1037 C CA . ILE A 1 140 ? -2.316 3.999 8.535 1.00 97.38 140 ILE A CA 1
ATOM 1038 C C . ILE A 1 140 ? -2.106 2.499 8.798 1.00 97.38 140 ILE A C 1
ATOM 1040 O O . ILE A 1 140 ? -2.834 1.666 8.262 1.00 97.38 140 ILE A O 1
ATOM 1044 N N . ALA A 1 141 ? -1.113 2.133 9.612 1.00 95.31 141 ALA A N 1
ATOM 1045 C CA . ALA A 1 141 ? -0.847 0.744 9.969 1.00 95.31 141 ALA A CA 1
ATOM 1046 C C . ALA A 1 141 ? -1.905 0.154 10.904 1.00 95.31 141 ALA A C 1
ATOM 1048 O O . ALA A 1 141 ? -2.173 -1.034 10.798 1.00 95.31 141 ALA A O 1
ATOM 1049 N N . ALA A 1 142 ? -2.510 0.951 11.784 1.00 85.69 142 ALA A N 1
ATOM 1050 C CA . ALA A 1 142 ? -3.634 0.529 12.610 1.00 85.69 142 ALA A CA 1
ATOM 1051 C C . ALA A 1 142 ? -4.857 0.196 11.750 1.00 85.69 142 ALA A C 1
ATOM 1053 O O . ALA A 1 142 ? -5.527 -0.788 12.030 1.00 85.69 142 ALA A O 1
ATOM 1054 N N . HIS A 1 143 ? -5.084 0.967 10.680 1.00 93.44 143 HIS A N 1
ATOM 1055 C CA . HIS A 1 143 ? -6.166 0.724 9.726 1.00 93.44 143 HIS A CA 1
ATOM 1056 C C . HIS A 1 143 ? -5.906 -0.493 8.832 1.00 93.44 143 HIS A C 1
ATOM 1058 O O . HIS A 1 143 ? -6.730 -1.393 8.739 1.00 93.44 143 HIS A O 1
ATOM 1064 N N . TYR A 1 144 ? -4.746 -0.548 8.167 1.00 92.56 144 TYR A N 1
ATOM 1065 C CA . TYR A 1 144 ? -4.488 -1.610 7.191 1.00 92.56 144 TYR A CA 1
ATOM 1066 C C . TYR A 1 144 ? -3.822 -2.851 7.770 1.00 92.56 144 TYR A C 1
ATOM 1068 O O . TYR A 1 144 ? -3.998 -3.899 7.178 1.00 92.56 144 TYR A O 1
ATOM 1076 N N . GLY A 1 145 ? -3.027 -2.781 8.840 1.00 91.69 145 GLY A N 1
ATOM 1077 C CA . GLY A 1 145 ? -2.358 -3.930 9.469 1.00 91.69 145 GLY A CA 1
ATOM 1078 C C . GLY A 1 145 ? -1.813 -4.983 8.488 1.00 91.69 145 GLY A C 1
ATOM 1079 O O . GLY A 1 145 ? -0.986 -4.697 7.617 1.00 91.69 145 GLY A O 1
ATOM 1080 N N . ASP A 1 146 ? -2.304 -6.216 8.625 1.00 92.38 146 ASP A N 1
ATOM 1081 C CA . ASP A 1 146 ? -2.049 -7.343 7.709 1.00 92.38 146 ASP A CA 1
ATOM 1082 C C . ASP A 1 146 ? -3.055 -7.430 6.539 1.00 92.38 146 ASP A C 1
ATOM 1084 O O . ASP A 1 146 ? -3.016 -8.352 5.722 1.00 92.38 146 ASP A O 1
ATOM 1088 N N . GLY A 1 147 ? -3.915 -6.423 6.427 1.00 87.88 147 GLY A N 1
ATOM 1089 C CA . GLY A 1 147 ? -4.792 -6.088 5.312 1.00 87.88 147 GLY A CA 1
ATOM 1090 C C . GLY A 1 147 ? -4.068 -5.641 4.032 1.00 87.88 147 GLY A C 1
ATOM 1091 O O . GLY A 1 147 ? -4.728 -5.410 3.023 1.00 87.88 147 GLY A O 1
ATOM 1092 N N . VAL A 1 148 ? -2.732 -5.572 4.036 1.00 96.19 148 VAL A N 1
ATOM 1093 C CA . VAL A 1 148 ? -1.845 -5.436 2.860 1.00 96.19 148 VAL A CA 1
ATOM 1094 C C . VAL A 1 148 ? -0.795 -6.553 2.855 1.00 96.19 148 VAL A C 1
ATOM 1096 O O . VAL A 1 148 ? -0.701 -7.328 3.802 1.00 96.19 148 VAL A O 1
ATOM 1099 N N . ASP A 1 149 ? 0.009 -6.702 1.801 1.00 96.94 149 ASP A N 1
ATOM 1100 C CA . ASP A 1 149 ? 0.949 -7.833 1.669 1.00 96.94 149 ASP A CA 1
ATOM 1101 C C . ASP A 1 149 ? 2.409 -7.463 1.910 1.00 96.94 149 ASP A C 1
ATOM 1103 O O . ASP A 1 149 ? 3.212 -8.329 2.260 1.00 96.94 149 ASP A O 1
ATOM 1107 N N . ALA A 1 150 ? 2.746 -6.183 1.786 1.00 98.50 150 ALA A N 1
ATOM 1108 C CA . ALA A 1 150 ? 4.015 -5.611 2.206 1.00 98.50 150 ALA A CA 1
ATOM 1109 C C . ALA A 1 150 ? 3.881 -4.093 2.381 1.00 98.50 150 ALA A C 1
ATOM 1111 O O . ALA A 1 150 ? 2.990 -3.460 1.813 1.00 98.50 150 ALA A O 1
ATOM 1112 N N . TRP A 1 151 ? 4.820 -3.513 3.122 1.00 98.88 151 TRP A N 1
ATOM 1113 C CA . TRP A 1 151 ? 4.926 -2.071 3.327 1.00 98.88 151 TRP A CA 1
ATOM 1114 C C . TRP A 1 151 ? 6.231 -1.554 2.733 1.00 98.88 151 TRP A C 1
ATOM 1116 O O . TRP A 1 151 ? 7.294 -2.110 3.016 1.00 98.88 151 TRP A O 1
ATOM 1126 N N . GLU A 1 152 ? 6.178 -0.471 1.964 1.00 98.88 152 GLU A N 1
ATOM 1127 C CA . GLU A 1 152 ? 7.362 0.279 1.547 1.00 98.88 152 GLU A CA 1
ATOM 1128 C C . GLU A 1 152 ? 7.433 1.602 2.305 1.00 98.88 152 GLU A C 1
ATOM 1130 O O . GLU A 1 152 ? 6.475 2.376 2.326 1.00 98.88 152 GLU A O 1
ATOM 1135 N N . VAL A 1 153 ? 8.576 1.867 2.937 1.00 98.69 153 VAL A N 1
ATOM 1136 C CA . VAL A 1 153 ? 8.785 3.104 3.691 1.00 98.69 153 VAL A CA 1
ATOM 1137 C C . VAL A 1 153 ? 9.641 4.058 2.879 1.00 98.69 153 VAL A C 1
ATOM 1139 O O . VAL A 1 153 ? 10.861 3.886 2.793 1.00 98.69 153 VAL A O 1
ATOM 1142 N N . TRP A 1 154 ? 8.978 5.116 2.416 1.00 98.31 154 TRP A N 1
ATOM 1143 C CA . TRP A 1 154 ? 9.490 6.238 1.637 1.00 98.31 154 TRP A CA 1
ATOM 1144 C C . TRP A 1 154 ? 9.671 5.969 0.139 1.00 98.31 154 TRP A C 1
ATOM 1146 O O . TRP A 1 154 ? 9.906 4.841 -0.279 1.00 98.31 154 TRP A O 1
ATOM 1156 N N . ASN A 1 155 ? 9.613 7.027 -0.671 1.00 98.31 155 ASN A N 1
ATOM 1157 C CA . ASN A 1 155 ? 9.919 6.989 -2.101 1.00 98.31 155 ASN A CA 1
ATOM 1158 C C . ASN A 1 155 ? 11.168 7.828 -2.395 1.00 98.31 155 ASN A C 1
ATOM 1160 O O . ASN A 1 155 ? 11.220 8.996 -2.011 1.00 98.31 155 ASN A O 1
ATOM 1164 N N . GLU A 1 156 ? 12.172 7.245 -3.054 1.00 97.69 156 GLU A N 1
ATOM 1165 C CA . GLU A 1 156 ? 13.370 7.942 -3.563 1.00 97.69 156 GLU A CA 1
ATOM 1166 C C . GLU A 1 156 ? 14.109 8.839 -2.544 1.00 97.69 156 GLU A C 1
ATOM 1168 O O . GLU A 1 156 ? 14.445 9.993 -2.833 1.00 97.69 156 GLU A O 1
ATOM 1173 N N . PRO A 1 157 ? 14.421 8.332 -1.333 1.00 97.44 157 PRO A N 1
ATOM 1174 C CA . PRO A 1 157 ? 15.028 9.136 -0.266 1.00 97.44 157 PRO A CA 1
ATOM 1175 C C . PRO A 1 157 ? 16.449 9.623 -0.602 1.00 97.44 157 PRO A C 1
ATOM 1177 O O . PRO A 1 157 ? 16.979 10.506 0.072 1.00 97.44 157 PRO A O 1
ATOM 1180 N N . ASP A 1 158 ? 17.088 9.047 -1.619 1.00 97.12 158 ASP A N 1
ATOM 1181 C CA . ASP A 1 158 ? 18.452 9.336 -2.051 1.00 97.12 158 ASP A CA 1
ATOM 1182 C C . ASP A 1 158 ? 18.537 10.288 -3.260 1.00 97.12 158 ASP A C 1
ATOM 1184 O O . ASP A 1 158 ? 19.640 10.559 -3.748 1.00 97.12 158 ASP A O 1
ATOM 1188 N N . LEU A 1 159 ? 17.407 10.850 -3.709 1.00 94.50 159 LEU A N 1
ATOM 1189 C CA . LEU A 1 159 ? 17.372 11.917 -4.709 1.00 94.50 159 LEU A CA 1
ATOM 1190 C C . LEU A 1 159 ? 17.252 13.293 -4.051 1.00 94.50 159 LEU A C 1
ATOM 1192 O O . LEU A 1 159 ? 16.253 13.627 -3.422 1.00 94.50 159 LEU A O 1
ATOM 1196 N N . PHE A 1 160 ? 18.285 14.113 -4.234 1.00 92.88 160 PHE A N 1
ATOM 1197 C CA . PHE A 1 160 ? 18.394 15.452 -3.659 1.00 92.88 160 PHE A CA 1
ATOM 1198 C C . PHE A 1 160 ? 18.294 16.495 -4.769 1.00 92.88 160 PHE A C 1
ATOM 1200 O O . PHE A 1 160 ? 19.228 16.626 -5.567 1.00 92.88 160 PHE A O 1
ATOM 1207 N N . ASP A 1 161 ? 17.201 17.256 -4.811 1.00 86.62 161 ASP A N 1
ATOM 1208 C CA . ASP A 1 161 ? 17.023 18.324 -5.804 1.00 86.62 161 ASP A CA 1
ATOM 1209 C C . ASP A 1 161 ? 16.348 19.565 -5.194 1.00 86.62 161 ASP A C 1
ATOM 1211 O O . ASP A 1 161 ? 15.220 19.940 -5.537 1.00 86.62 161 ASP A O 1
ATOM 1215 N N . PRO A 1 162 ? 17.021 20.227 -4.234 1.00 80.88 162 PRO A N 1
ATOM 1216 C CA . PRO A 1 162 ? 16.416 21.301 -3.464 1.00 80.88 162 PRO A CA 1
ATOM 1217 C C . PRO A 1 162 ? 16.013 22.478 -4.366 1.00 80.88 162 PRO A C 1
ATOM 1219 O O . PRO A 1 162 ? 16.851 23.235 -4.858 1.00 80.88 162 PRO A O 1
ATOM 1222 N N . GLY A 1 163 ? 14.700 22.686 -4.510 1.00 73.62 163 GLY A N 1
ATOM 1223 C CA . GLY A 1 163 ? 14.110 23.804 -5.255 1.00 73.62 163 GLY A CA 1
ATOM 1224 C C . GLY A 1 163 ? 13.545 23.465 -6.638 1.00 73.62 163 GLY A C 1
ATOM 1225 O O . GLY A 1 163 ? 13.072 24.380 -7.312 1.00 73.62 163 GLY A O 1
ATOM 1226 N N . SER A 1 164 ? 13.548 22.196 -7.055 1.00 76.75 164 SER A N 1
ATOM 1227 C CA . SER A 1 164 ? 12.994 21.761 -8.349 1.00 76.75 164 SER A CA 1
ATOM 1228 C C . SER A 1 164 ? 11.484 21.496 -8.347 1.00 76.75 164 SER A C 1
ATOM 1230 O O . SER A 1 164 ? 10.893 21.308 -9.409 1.00 76.75 164 SER A O 1
ATOM 1232 N N . GLY A 1 165 ? 10.849 21.504 -7.170 1.00 76.94 165 GLY A N 1
ATOM 1233 C CA . GLY A 1 165 ? 9.444 21.123 -6.986 1.00 76.94 165 GLY A CA 1
ATOM 1234 C C . GLY A 1 165 ? 9.235 19.625 -6.736 1.00 76.94 165 GLY A C 1
ATOM 1235 O O . GLY A 1 165 ? 8.166 19.256 -6.266 1.00 76.94 165 GLY A O 1
ATOM 1236 N N . TYR A 1 166 ? 10.259 18.794 -6.965 1.00 85.31 166 TYR A N 1
ATOM 1237 C CA . TYR A 1 166 ? 10.296 17.378 -6.600 1.00 85.31 166 TYR A CA 1
ATOM 1238 C C . TYR A 1 166 ? 11.620 17.085 -5.884 1.00 85.31 166 TYR A C 1
ATOM 1240 O O . TYR A 1 166 ? 12.652 16.863 -6.509 1.00 85.31 166 TYR A O 1
ATOM 1248 N N . ASP A 1 167 ? 11.591 17.156 -4.555 1.00 89.62 167 ASP A N 1
ATOM 1249 C CA . ASP A 1 167 ? 12.758 16.954 -3.690 1.00 89.62 167 ASP A CA 1
ATOM 1250 C C . ASP A 1 167 ? 12.425 15.895 -2.634 1.00 89.62 167 ASP A C 1
ATOM 1252 O O . ASP A 1 167 ? 12.217 16.262 -1.480 1.00 89.62 167 ASP A O 1
ATOM 1256 N N . PRO A 1 168 ? 12.305 14.602 -2.987 1.00 93.69 168 PRO A N 1
ATOM 1257 C CA . PRO A 1 168 ? 11.947 13.543 -2.035 1.00 93.69 168 PRO A CA 1
ATOM 1258 C C . PRO A 1 168 ? 13.059 13.256 -1.013 1.00 93.69 168 PRO A C 1
ATOM 1260 O O . PRO A 1 168 ? 12.820 12.597 0.001 1.00 93.69 168 PRO A O 1
ATOM 1263 N N . GLY A 1 169 ? 14.259 13.795 -1.246 1.00 95.88 169 GLY A N 1
ATOM 1264 C CA . GLY A 1 169 ? 15.474 13.481 -0.516 1.00 95.88 169 GLY A CA 1
ATOM 1265 C C . GLY A 1 169 ? 15.375 13.642 0.996 1.00 95.88 169 GLY A C 1
ATOM 1266 O O . GLY A 1 169 ? 14.885 14.653 1.520 1.00 95.88 169 GLY A O 1
ATOM 1267 N N . ILE A 1 170 ? 15.931 12.647 1.684 1.00 95.81 170 ILE A N 1
ATOM 1268 C CA . ILE A 1 170 ? 16.230 12.648 3.112 1.00 95.81 170 ILE A CA 1
ATOM 1269 C C . ILE A 1 170 ? 17.730 12.354 3.254 1.00 95.81 170 ILE A C 1
ATOM 1271 O O . ILE A 1 170 ? 18.214 11.360 2.716 1.00 95.81 170 ILE A O 1
ATOM 1275 N N . PRO A 1 171 ? 18.522 13.162 3.979 1.00 94.62 171 PRO A N 1
ATOM 1276 C CA . PRO A 1 171 ? 19.905 12.795 4.282 1.00 94.62 171 PRO A CA 1
ATOM 1277 C C . PRO A 1 171 ? 19.965 11.421 4.961 1.00 94.62 171 PRO A C 1
ATOM 1279 O O . PRO A 1 171 ? 19.177 11.156 5.868 1.00 94.62 171 PRO A O 1
ATOM 1282 N N . ALA A 1 172 ? 20.899 10.549 4.569 1.00 95.19 172 ALA A N 1
ATOM 1283 C CA . ALA A 1 172 ? 20.967 9.176 5.088 1.00 95.19 172 ALA A CA 1
ATOM 1284 C C . ALA A 1 172 ? 21.018 9.132 6.630 1.00 95.19 172 ALA A C 1
ATOM 1286 O O . ALA A 1 172 ? 20.421 8.263 7.263 1.00 95.19 172 ALA A O 1
ATOM 1287 N N . GLU A 1 173 ? 21.677 10.117 7.242 1.00 92.62 173 GLU A N 1
ATOM 1288 C CA . GLU A 1 173 ? 21.801 10.282 8.691 1.00 92.62 173 GLU A CA 1
ATOM 1289 C C . GLU A 1 173 ? 20.462 10.570 9.391 1.00 92.62 173 GLU A C 1
ATOM 1291 O O . GLU A 1 173 ? 20.317 10.278 10.575 1.00 92.62 173 GLU A O 1
ATOM 1296 N N . GLN A 1 174 ? 19.487 11.122 8.667 1.00 94.69 174 GLN A N 1
ATOM 1297 C CA . GLN A 1 174 ? 18.108 11.280 9.129 1.00 94.69 174 GLN A CA 1
ATOM 1298 C C . GLN A 1 174 ? 17.260 10.067 8.739 1.00 94.69 174 GLN A C 1
ATOM 1300 O O . GLN A 1 174 ? 16.445 9.612 9.538 1.00 94.69 174 GLN A O 1
ATOM 1305 N N . PHE A 1 175 ? 17.484 9.500 7.550 1.00 96.12 175 PHE A N 1
ATOM 1306 C CA . PHE A 1 175 ? 16.667 8.410 7.024 1.00 96.12 175 PHE A CA 1
ATOM 1307 C C . PHE A 1 175 ? 16.747 7.128 7.863 1.00 96.12 175 PHE A C 1
ATOM 1309 O O . PHE A 1 175 ? 15.739 6.460 8.061 1.00 96.12 175 PHE A O 1
ATOM 1316 N N . GLY A 1 176 ? 17.911 6.815 8.440 1.00 96.00 176 GLY A N 1
ATOM 1317 C CA . GLY A 1 176 ? 18.054 5.692 9.375 1.00 96.00 176 GLY A CA 1
ATOM 1318 C C . GLY A 1 176 ? 17.049 5.732 10.535 1.00 96.00 176 GLY A C 1
ATOM 1319 O O . GLY A 1 176 ? 16.258 4.802 10.690 1.00 96.00 176 GLY A O 1
ATOM 1320 N N . PRO A 1 177 ? 17.042 6.809 11.340 1.00 94.12 177 PRO A N 1
ATOM 1321 C CA . PRO A 1 177 ? 16.017 7.025 12.356 1.00 94.12 177 PRO A CA 1
ATOM 1322 C C . PRO A 1 177 ? 14.574 7.031 11.824 1.00 94.12 177 PRO A C 1
ATOM 1324 O O . PRO A 1 177 ? 13.699 6.510 12.506 1.00 94.12 177 PRO A O 1
ATOM 1327 N N . PHE A 1 178 ? 14.310 7.574 10.625 1.00 94.62 178 PHE A N 1
ATOM 1328 C CA . PHE A 1 178 ? 12.977 7.489 9.996 1.00 94.62 178 PHE A CA 1
ATOM 1329 C C . PHE A 1 178 ? 12.531 6.039 9.822 1.00 94.62 178 PHE A C 1
ATOM 1331 O O . PHE A 1 178 ? 11.432 5.676 10.235 1.00 94.62 178 PHE A O 1
ATOM 1338 N N . LEU A 1 179 ? 13.403 5.204 9.256 1.00 97.81 179 LEU A N 1
ATOM 1339 C CA . LEU A 1 179 ? 13.123 3.789 9.045 1.00 97.81 179 LEU A CA 1
ATOM 1340 C C . LEU A 1 179 ? 12.868 3.057 10.368 1.00 97.81 179 LEU A C 1
ATOM 1342 O O . LEU A 1 179 ? 11.984 2.204 10.418 1.00 97.81 179 LEU A O 1
ATOM 1346 N N . ALA A 1 180 ? 13.616 3.375 11.428 1.00 97.31 180 ALA A N 1
ATOM 1347 C CA . ALA A 1 180 ? 13.442 2.755 12.743 1.00 97.31 180 ALA A CA 1
ATOM 1348 C C . ALA A 1 180 ? 12.093 3.115 13.394 1.00 97.31 180 ALA A C 1
ATOM 1350 O O . ALA A 1 180 ? 11.392 2.226 13.889 1.00 97.31 180 ALA A O 1
ATOM 1351 N N . ASP A 1 181 ? 11.708 4.394 13.353 1.00 96.50 181 ASP A N 1
ATOM 1352 C CA . ASP A 1 181 ? 10.440 4.865 13.919 1.00 96.50 181 ASP A CA 1
ATOM 1353 C C . ASP A 1 181 ? 9.244 4.316 13.117 1.00 96.50 181 ASP A C 1
ATOM 1355 O O . ASP A 1 181 ? 8.299 3.790 13.705 1.00 96.50 181 ASP A O 1
ATOM 1359 N N . ALA A 1 182 ? 9.318 4.332 11.779 1.00 97.88 182 ALA A N 1
ATOM 1360 C CA . ALA A 1 182 ? 8.285 3.762 10.910 1.00 97.88 182 ALA A CA 1
ATOM 1361 C C . ALA A 1 182 ? 8.136 2.244 11.097 1.00 97.88 182 ALA A C 1
ATOM 1363 O O . ALA A 1 182 ? 7.021 1.741 11.202 1.00 97.88 182 ALA A O 1
ATOM 1364 N N . ALA A 1 183 ? 9.246 1.507 11.213 1.00 98.12 183 ALA A N 1
ATOM 1365 C CA . ALA A 1 183 ? 9.191 0.071 11.482 1.00 98.12 183 ALA A CA 1
ATOM 1366 C C . ALA A 1 183 ? 8.523 -0.230 12.826 1.00 98.12 183 ALA A C 1
ATOM 1368 O O . ALA A 1 183 ? 7.755 -1.182 12.920 1.00 98.12 183 ALA A O 1
ATOM 1369 N N . THR A 1 184 ? 8.787 0.583 13.852 1.00 96.62 184 THR A N 1
ATOM 1370 C CA . THR A 1 184 ? 8.137 0.448 15.163 1.00 96.62 184 THR A CA 1
ATOM 1371 C C . THR A 1 184 ? 6.633 0.700 15.061 1.00 96.62 184 THR A C 1
ATOM 1373 O O . THR A 1 184 ? 5.854 -0.088 15.589 1.00 96.62 184 THR A O 1
ATOM 1376 N N . ALA A 1 185 ? 6.232 1.758 14.352 1.00 96.56 185 ALA A N 1
ATOM 1377 C CA . ALA A 1 185 ? 4.832 2.100 14.125 1.00 96.56 185 ALA A CA 1
ATOM 1378 C C . ALA A 1 185 ? 4.073 0.986 13.386 1.00 96.56 185 ALA A C 1
ATOM 1380 O O . ALA A 1 185 ? 3.019 0.559 13.843 1.00 96.56 185 ALA A O 1
ATOM 1381 N N . ILE A 1 186 ? 4.638 0.461 12.294 1.00 97.75 186 ILE A N 1
ATOM 1382 C CA . ILE A 1 186 ? 3.991 -0.589 11.496 1.00 97.75 186 ILE A CA 1
ATOM 1383 C C . ILE A 1 186 ? 3.945 -1.914 12.262 1.00 97.75 186 ILE A C 1
ATOM 1385 O O . ILE A 1 186 ? 2.923 -2.591 12.269 1.00 97.75 186 ILE A O 1
ATOM 1389 N N . ARG A 1 187 ? 5.025 -2.295 12.956 1.00 95.38 187 ARG A N 1
ATOM 1390 C CA . ARG A 1 187 ? 5.100 -3.571 13.692 1.00 95.38 187 ARG A CA 1
ATOM 1391 C C . ARG A 1 187 ? 4.158 -3.660 14.889 1.00 95.38 187 ARG A C 1
ATOM 1393 O O . ARG A 1 187 ? 3.947 -4.765 15.378 1.00 95.38 187 ARG A O 1
ATOM 1400 N N . ALA A 1 188 ? 3.601 -2.542 15.349 1.00 92.06 188 ALA A N 1
ATOM 1401 C CA . ALA A 1 188 ? 2.543 -2.553 16.353 1.00 92.06 188 ALA A CA 1
ATOM 1402 C C . ALA A 1 188 ? 1.230 -3.163 15.823 1.00 92.06 188 ALA A C 1
ATOM 1404 O O . ALA A 1 188 ? 0.443 -3.652 16.626 1.00 92.06 188 ALA A O 1
ATOM 1405 N N . HIS A 1 189 ? 1.027 -3.171 14.499 1.00 91.88 189 HIS A N 1
ATOM 1406 C CA . HIS A 1 189 ? -0.231 -3.576 13.859 1.00 91.88 189 HIS A CA 1
ATOM 1407 C C . HIS A 1 189 ? -0.056 -4.568 12.697 1.00 91.88 189 HIS A C 1
ATOM 1409 O O . HIS A 1 189 ? -1.036 -5.126 12.219 1.00 91.88 189 HIS A O 1
ATOM 1415 N N . SER A 1 190 ? 1.174 -4.799 12.222 1.00 94.19 190 SER A N 1
ATOM 1416 C CA . SER A 1 190 ? 1.431 -5.664 11.069 1.00 94.19 190 SER A CA 1
ATOM 1417 C C . SER A 1 190 ? 2.651 -6.572 11.221 1.00 94.19 190 SER A C 1
ATOM 1419 O O . SER A 1 190 ? 3.746 -6.158 11.627 1.00 94.19 190 SER A O 1
ATOM 1421 N N . THR A 1 191 ? 2.484 -7.816 10.776 1.00 93.12 191 THR A N 1
ATOM 1422 C CA . THR A 1 191 ? 3.529 -8.836 10.636 1.00 93.12 191 THR A CA 1
ATOM 1423 C C . THR A 1 191 ? 4.136 -8.886 9.229 1.00 93.12 191 THR A C 1
ATOM 1425 O O . THR A 1 191 ? 5.151 -9.558 9.015 1.00 93.12 191 THR A O 1
ATOM 1428 N N . ARG A 1 192 ? 3.576 -8.139 8.267 1.00 96.06 192 ARG A N 1
ATOM 1429 C CA . ARG A 1 192 ? 3.972 -8.179 6.849 1.00 96.06 192 ARG A CA 1
ATOM 1430 C C . ARG A 1 192 ? 5.381 -7.638 6.594 1.00 96.06 192 ARG A C 1
ATOM 1432 O O . ARG A 1 192 ? 5.878 -6.817 7.370 1.00 96.06 192 ARG A O 1
ATOM 1439 N N . PRO A 1 193 ? 6.064 -8.068 5.519 1.00 97.62 193 PRO A N 1
ATOM 1440 C CA . PRO A 1 193 ? 7.400 -7.582 5.181 1.00 97.62 193 PRO A CA 1
ATOM 1441 C C . PRO A 1 193 ? 7.489 -6.052 5.089 1.00 97.62 193 PRO A C 1
ATOM 1443 O O . PRO A 1 193 ? 6.630 -5.406 4.491 1.00 97.62 193 PRO A O 1
ATOM 1446 N N . LEU A 1 194 ? 8.560 -5.490 5.658 1.00 98.69 194 LEU A N 1
ATOM 1447 C CA . LEU A 1 194 ? 8.936 -4.083 5.512 1.00 98.69 194 LEU A CA 1
ATOM 1448 C C . LEU A 1 194 ? 10.057 -3.945 4.481 1.00 98.69 194 LEU A C 1
ATOM 1450 O O . LEU A 1 194 ? 11.111 -4.583 4.607 1.00 98.69 194 LEU A O 1
ATOM 1454 N N . ILE A 1 195 ? 9.852 -3.063 3.511 1.00 98.69 195 ILE A N 1
ATOM 1455 C CA . ILE A 1 195 ? 10.773 -2.751 2.421 1.00 98.69 195 ILE A CA 1
ATOM 1456 C C . ILE A 1 195 ? 11.271 -1.314 2.592 1.00 98.69 195 ILE A C 1
ATOM 1458 O O . ILE A 1 195 ? 10.495 -0.384 2.807 1.00 98.69 195 ILE A O 1
ATOM 1462 N N . VAL A 1 196 ? 12.592 -1.133 2.557 1.00 98.25 196 VAL A N 1
ATOM 1463 C CA . VAL A 1 196 ? 13.204 0.204 2.581 1.00 98.25 196 VAL A CA 1
ATOM 1464 C C . VAL A 1 196 ? 12.930 0.880 1.245 1.00 98.25 196 VAL A C 1
ATOM 1466 O O . VAL A 1 196 ? 13.140 0.247 0.220 1.00 98.25 196 VAL A O 1
ATOM 1469 N N . GLY A 1 197 ? 12.504 2.137 1.258 1.00 87.44 197 GLY A N 1
ATOM 1470 C CA . GLY A 1 197 ? 12.043 2.856 0.074 1.00 87.44 197 GLY A CA 1
ATOM 1471 C C . GLY A 1 197 ? 12.962 2.845 -1.144 1.00 87.44 197 GLY A C 1
ATOM 1472 O O . GLY A 1 197 ? 14.182 2.933 -0.999 1.00 87.44 197 GLY A O 1
ATOM 1473 N N . GLY A 1 198 ? 12.345 2.799 -2.328 1.00 95.88 198 GLY A N 1
ATOM 1474 C CA . GLY A 1 198 ? 12.938 2.763 -3.665 1.00 95.88 198 GLY A CA 1
ATOM 1475 C C . GLY A 1 198 ? 14.122 3.697 -3.897 1.00 95.88 198 GLY A C 1
ATOM 1476 O O . GLY A 1 198 ? 13.954 4.861 -4.246 1.00 95.88 198 GLY A O 1
ATOM 1477 N N . LEU A 1 199 ? 15.341 3.185 -3.722 1.00 98.00 199 LEU A N 1
ATOM 1478 C CA . LEU A 1 199 ? 16.576 3.947 -3.914 1.00 98.00 199 LEU A CA 1
ATOM 1479 C C . LEU A 1 199 ? 16.861 4.150 -5.408 1.00 98.00 199 LEU A C 1
ATOM 1481 O O . LEU A 1 199 ? 16.975 3.177 -6.156 1.00 98.00 199 LEU A O 1
ATOM 1485 N N . ALA A 1 200 ? 17.031 5.397 -5.839 1.00 96.62 200 ALA A N 1
ATOM 1486 C CA . ALA A 1 200 ? 17.097 5.771 -7.253 1.00 96.62 200 ALA A CA 1
ATOM 1487 C C . ALA A 1 200 ? 18.447 6.370 -7.686 1.00 96.62 200 ALA A C 1
ATOM 1489 O O . ALA A 1 200 ? 18.724 6.495 -8.879 1.00 96.62 200 ALA A O 1
ATOM 1490 N N . SER A 1 201 ? 19.330 6.728 -6.748 1.00 94.75 201 SER A N 1
ATOM 1491 C CA . SER A 1 201 ? 20.602 7.394 -7.076 1.00 94.75 201 SER A CA 1
ATOM 1492 C C . SER A 1 201 ? 21.658 6.466 -7.690 1.00 94.75 201 SER A C 1
ATOM 1494 O O . SER A 1 201 ? 22.631 6.933 -8.287 1.00 94.75 201 SER A O 1
ATOM 1496 N N . GLY A 1 202 ? 21.516 5.151 -7.495 1.00 93.88 202 GLY A N 1
ATOM 1497 C CA . GLY A 1 202 ? 22.548 4.157 -7.790 1.00 93.88 202 GLY A CA 1
ATOM 1498 C C . GLY A 1 202 ? 23.681 4.080 -6.752 1.00 93.88 202 GLY A C 1
ATOM 1499 O O . GLY A 1 202 ? 24.587 3.247 -6.901 1.00 93.88 202 GLY A O 1
ATOM 1500 N N . ASP A 1 203 ? 23.652 4.913 -5.701 1.00 95.12 203 ASP A N 1
ATOM 1501 C CA . ASP A 1 203 ? 24.581 4.865 -4.568 1.00 95.12 203 ASP A CA 1
ATOM 1502 C C . ASP A 1 203 ? 24.162 3.792 -3.552 1.00 95.12 203 ASP A C 1
ATOM 1504 O O . ASP A 1 203 ? 23.443 4.044 -2.583 1.00 95.12 203 ASP A O 1
ATOM 1508 N N . ALA A 1 204 ? 24.703 2.584 -3.715 1.00 92.50 204 ALA A N 1
ATOM 1509 C CA . ALA A 1 204 ? 24.499 1.484 -2.772 1.00 92.50 204 ALA A CA 1
ATOM 1510 C C . ALA A 1 204 ? 24.980 1.800 -1.335 1.00 92.50 204 ALA A C 1
ATOM 1512 O O . ALA A 1 204 ? 24.550 1.159 -0.372 1.00 92.50 204 ALA A O 1
ATOM 1513 N N . THR A 1 205 ? 25.853 2.800 -1.144 1.00 95.44 205 THR A N 1
ATOM 1514 C CA . THR A 1 205 ? 26.342 3.176 0.192 1.00 95.44 205 THR A CA 1
ATOM 1515 C C . THR A 1 205 ? 25.325 3.987 0.993 1.00 95.44 205 THR A C 1
ATOM 1517 O O . THR A 1 205 ? 25.437 4.043 2.222 1.00 95.44 205 THR A O 1
ATOM 1520 N N . TYR A 1 206 ? 24.314 4.574 0.340 1.00 97.38 206 TYR A N 1
ATOM 1521 C CA . TYR A 1 206 ? 23.264 5.357 0.990 1.00 97.38 206 TYR A CA 1
ATOM 1522 C C . TYR A 1 206 ? 22.561 4.554 2.096 1.00 97.38 206 TYR A C 1
ATOM 1524 O O . TYR A 1 206 ? 22.540 4.976 3.255 1.00 97.38 206 TYR A O 1
ATOM 1532 N N . TYR A 1 207 ? 22.101 3.337 1.783 1.00 95.81 207 TYR A N 1
ATOM 1533 C CA . TYR A 1 207 ? 21.460 2.462 2.770 1.00 95.81 207 TYR A CA 1
ATOM 1534 C C . TYR A 1 207 ? 22.405 2.071 3.914 1.00 95.81 207 TYR A C 1
ATOM 1536 O O . TYR A 1 207 ? 22.006 2.039 5.077 1.00 95.81 207 TYR A O 1
ATOM 1544 N N . THR A 1 208 ? 23.688 1.832 3.622 1.00 95.31 208 THR A N 1
ATOM 1545 C CA . THR A 1 208 ? 24.677 1.499 4.664 1.00 95.31 208 THR A CA 1
ATOM 1546 C C . THR A 1 208 ? 24.847 2.649 5.659 1.00 95.31 208 THR A C 1
ATOM 1548 O O . THR A 1 208 ? 24.943 2.414 6.869 1.00 95.31 208 THR A O 1
ATOM 1551 N N . ARG A 1 209 ? 24.845 3.897 5.173 1.00 97.06 209 ARG A N 1
ATOM 1552 C CA . ARG A 1 209 ? 24.884 5.095 6.021 1.00 97.06 209 ARG A CA 1
ATOM 1553 C C . ARG A 1 209 ? 23.611 5.235 6.853 1.00 97.06 209 ARG A C 1
ATOM 1555 O O . ARG A 1 209 ? 23.721 5.431 8.061 1.00 97.06 209 ARG A O 1
ATOM 1562 N N . ALA A 1 210 ? 22.437 5.031 6.253 1.00 96.75 210 ALA A N 1
ATOM 1563 C CA . ALA A 1 210 ? 21.162 5.056 6.971 1.00 96.75 210 ALA A CA 1
ATOM 1564 C C . ALA A 1 210 ? 21.101 3.988 8.075 1.00 96.75 210 ALA A C 1
ATOM 1566 O O . ALA A 1 210 ? 20.843 4.301 9.236 1.00 96.75 210 ALA A O 1
ATOM 1567 N N . ARG A 1 211 ? 21.466 2.738 7.767 1.00 96.00 211 ARG A N 1
ATOM 1568 C CA . ARG A 1 211 ? 21.563 1.659 8.762 1.00 96.00 211 ARG A CA 1
ATOM 1569 C C . ARG A 1 211 ? 22.526 2.010 9.895 1.00 96.00 211 ARG A C 1
ATOM 1571 O O . ARG A 1 211 ? 22.225 1.757 11.056 1.00 96.00 211 ARG A O 1
ATOM 1578 N N . THR A 1 212 ? 23.674 2.608 9.577 1.00 96.62 212 THR A N 1
ATOM 1579 C CA . THR A 1 212 ? 24.647 3.046 10.592 1.00 96.62 212 THR A CA 1
ATOM 1580 C C . THR A 1 212 ? 24.058 4.123 11.501 1.00 96.62 212 THR A C 1
ATOM 1582 O O . THR A 1 212 ? 24.207 4.040 12.719 1.00 96.62 212 THR A O 1
ATOM 1585 N N . ALA A 1 213 ? 23.343 5.097 10.935 1.00 95.69 213 ALA A N 1
ATOM 1586 C CA . ALA A 1 213 ? 22.673 6.152 11.692 1.00 95.69 213 ALA A CA 1
ATOM 1587 C C . ALA A 1 213 ? 21.558 5.620 12.610 1.00 95.69 213 ALA A C 1
ATOM 1589 O O . ALA A 1 213 ? 21.319 6.190 13.670 1.00 95.69 213 ALA A O 1
ATOM 1590 N N . ALA A 1 214 ? 20.937 4.494 12.250 1.00 94.94 214 ALA A N 1
ATOM 1591 C CA . ALA A 1 214 ? 19.971 3.774 13.082 1.00 94.94 214 ALA A CA 1
ATOM 1592 C C . ALA A 1 214 ? 20.611 2.867 14.160 1.00 94.94 214 ALA A C 1
ATOM 1594 O O . ALA A 1 214 ? 19.912 2.101 14.816 1.00 94.94 214 ALA A O 1
ATOM 1595 N N . GLY A 1 215 ? 21.936 2.907 14.350 1.00 93.69 215 GLY A N 1
ATOM 1596 C CA . GLY A 1 215 ? 22.633 2.058 15.326 1.00 93.69 215 GLY A CA 1
ATOM 1597 C C . GLY A 1 215 ? 23.070 0.690 14.789 1.00 93.69 215 GLY A C 1
ATOM 1598 O O . GLY A 1 215 ? 23.479 -0.172 15.563 1.00 93.69 215 GLY A O 1
ATOM 1599 N N . GLY A 1 216 ? 23.031 0.489 13.469 1.00 88.75 216 GLY A N 1
ATOM 1600 C CA . GLY A 1 216 ? 23.600 -0.676 12.784 1.00 88.75 216 GLY A CA 1
ATOM 1601 C C . GLY A 1 216 ? 22.613 -1.800 12.463 1.00 88.75 216 GLY A C 1
ATOM 1602 O O . GLY A 1 216 ? 22.978 -2.704 11.715 1.00 88.75 216 GLY A O 1
ATOM 1603 N N . SER A 1 217 ? 21.374 -1.735 12.957 1.00 85.31 217 SER A N 1
ATOM 1604 C CA . SER A 1 217 ? 20.321 -2.717 12.672 1.00 85.31 217 SER A CA 1
ATOM 1605 C C . SER A 1 217 ? 19.006 -2.025 12.323 1.00 85.31 217 SER A C 1
ATOM 1607 O O . SER A 1 217 ? 18.643 -1.030 12.943 1.00 85.31 217 SER A O 1
ATOM 1609 N N . LEU A 1 218 ? 18.298 -2.560 11.330 1.00 92.38 218 LEU A N 1
ATOM 1610 C CA . LEU A 1 218 ? 16.980 -2.112 10.887 1.00 92.38 218 LEU A CA 1
ATOM 1611 C C . LEU A 1 218 ? 16.117 -3.353 10.644 1.00 92.38 218 LEU A C 1
ATOM 1613 O O . LEU A 1 218 ? 16.565 -4.286 9.981 1.00 92.38 218 LEU A O 1
ATOM 1617 N N . ALA A 1 219 ? 14.889 -3.369 11.168 1.00 92.38 219 ALA A N 1
ATOM 1618 C CA . ALA A 1 219 ? 13.984 -4.525 11.129 1.00 92.38 219 ALA A CA 1
ATOM 1619 C C . ALA A 1 219 ? 13.265 -4.708 9.773 1.00 92.38 219 ALA A C 1
ATOM 1621 O O . ALA A 1 219 ? 12.068 -4.989 9.728 1.00 92.38 219 ALA A O 1
ATOM 1622 N N . TYR A 1 220 ? 13.997 -4.555 8.670 1.00 97.50 220 TYR A N 1
ATOM 1623 C CA . TYR A 1 220 ? 13.479 -4.621 7.302 1.00 97.50 220 TYR A CA 1
ATOM 1624 C C . TYR A 1 220 ? 13.856 -5.940 6.631 1.00 97.50 220 TYR A C 1
ATOM 1626 O O . TYR A 1 220 ? 14.894 -6.531 6.932 1.00 97.50 220 TYR A O 1
ATOM 1634 N N . GLN A 1 221 ? 12.996 -6.405 5.728 1.00 97.62 221 GLN A N 1
ATOM 1635 C CA . GLN A 1 221 ? 13.143 -7.679 5.021 1.00 97.62 221 GLN A CA 1
ATOM 1636 C C . GLN A 1 221 ? 13.626 -7.494 3.578 1.00 97.62 221 GLN A C 1
ATOM 1638 O O . GLN A 1 221 ? 14.047 -8.466 2.957 1.00 97.62 221 GLN A O 1
ATOM 1643 N N . GLY A 1 222 ? 13.619 -6.265 3.057 1.00 97.75 222 GLY A N 1
ATOM 1644 C CA . GLY A 1 222 ? 14.152 -5.958 1.735 1.00 97.75 222 GLY A CA 1
ATOM 1645 C C . GLY A 1 222 ? 14.512 -4.489 1.546 1.00 97.75 222 GLY A C 1
ATOM 1646 O O . GLY A 1 222 ? 14.181 -3.637 2.375 1.00 97.75 222 GLY A O 1
ATOM 1647 N N . VAL A 1 223 ? 15.205 -4.205 0.445 1.00 98.31 223 VAL A N 1
ATOM 1648 C CA . VAL A 1 223 ? 15.549 -2.847 0.004 1.00 98.31 223 VAL A CA 1
ATOM 1649 C C . VAL A 1 223 ? 14.989 -2.607 -1.393 1.00 98.31 223 VAL A C 1
ATOM 1651 O O . VAL A 1 223 ? 15.365 -3.297 -2.337 1.00 98.31 223 VAL A O 1
ATOM 1654 N N . GLY A 1 224 ? 14.099 -1.629 -1.504 1.00 98.56 224 GLY A N 1
ATOM 1655 C CA . GLY A 1 224 ? 13.563 -1.100 -2.749 1.00 98.56 224 GLY A CA 1
ATOM 1656 C C . GLY A 1 224 ? 14.640 -0.378 -3.556 1.00 98.56 224 GLY A C 1
ATOM 1657 O O . GLY A 1 224 ? 15.447 0.367 -2.995 1.00 98.56 224 GLY A O 1
ATOM 1658 N N . ILE A 1 225 ? 14.661 -0.569 -4.874 1.00 98.62 225 ILE A N 1
ATOM 1659 C CA . ILE A 1 225 ? 15.525 0.162 -5.811 1.00 98.62 225 ILE A CA 1
ATOM 1660 C C . ILE A 1 225 ? 14.766 0.542 -7.084 1.00 98.62 225 ILE A C 1
ATOM 1662 O O . ILE A 1 225 ? 13.916 -0.215 -7.553 1.00 98.62 225 ILE A O 1
ATOM 1666 N N . HIS A 1 226 ? 15.130 1.681 -7.675 1.00 98.44 226 HIS A N 1
ATOM 1667 C CA . HIS A 1 226 ? 14.581 2.211 -8.926 1.00 98.44 226 HIS A CA 1
ATOM 1668 C C . HIS A 1 226 ? 15.679 2.285 -10.007 1.00 98.44 226 HIS A C 1
ATOM 1670 O O . HIS A 1 226 ? 16.273 3.343 -10.235 1.00 98.44 226 HIS A O 1
ATOM 1676 N N . PRO A 1 227 ? 16.022 1.171 -10.679 1.00 97.25 227 PRO A N 1
ATOM 1677 C CA . PRO A 1 227 ? 17.153 1.080 -11.598 1.00 97.25 227 PRO A CA 1
ATOM 1678 C C . PRO A 1 227 ? 16.849 1.676 -12.987 1.00 97.25 227 PRO A C 1
ATOM 1680 O O . PRO A 1 227 ? 17.118 1.057 -14.021 1.00 97.25 227 PRO A O 1
ATOM 1683 N N . TYR A 1 228 ? 16.286 2.884 -13.042 1.00 95.94 228 TYR A N 1
ATOM 1684 C CA . TYR A 1 228 ? 16.012 3.564 -14.305 1.00 95.94 228 TYR A CA 1
ATOM 1685 C C . TYR A 1 228 ? 17.298 3.792 -15.110 1.00 95.94 228 TYR A C 1
ATOM 1687 O O . TYR A 1 228 ? 18.332 4.223 -14.597 1.00 95.94 228 TYR A O 1
ATOM 1695 N N . GLY A 1 229 ? 17.223 3.506 -16.411 1.00 91.44 229 GLY A N 1
ATOM 1696 C CA . GLY A 1 229 ? 18.341 3.686 -17.335 1.00 91.44 229 GLY A CA 1
ATOM 1697 C C . GLY A 1 229 ? 19.482 2.679 -17.170 1.00 91.44 229 GLY A C 1
ATOM 1698 O O . GLY A 1 229 ? 20.543 2.907 -17.742 1.00 91.44 229 GLY A O 1
ATOM 1699 N N . GLN A 1 230 ? 19.310 1.584 -16.426 1.00 95.88 230 GLN A N 1
ATOM 1700 C CA . GLN A 1 230 ? 20.264 0.471 -16.457 1.00 95.88 230 GLN A CA 1
ATOM 1701 C C . GLN A 1 230 ? 19.986 -0.456 -17.639 1.00 95.88 230 GLN A C 1
ATOM 1703 O O . GLN A 1 230 ? 18.843 -0.668 -18.019 1.00 95.88 230 GLN A O 1
ATOM 1708 N N . ARG A 1 231 ? 21.034 -1.011 -18.239 1.00 96.31 231 ARG A N 1
ATOM 1709 C CA . ARG A 1 231 ? 20.953 -1.938 -19.369 1.00 96.31 231 ARG A CA 1
ATOM 1710 C C . ARG A 1 231 ? 20.596 -3.337 -18.902 1.00 96.31 231 ARG A C 1
ATOM 1712 O O . ARG A 1 231 ? 21.186 -3.845 -17.953 1.00 96.31 231 ARG A O 1
ATOM 1719 N N . ALA A 1 232 ? 19.661 -3.960 -19.607 1.00 95.75 232 ALA A N 1
ATOM 1720 C CA . ALA A 1 232 ? 19.305 -5.355 -19.419 1.00 95.75 232 ALA A CA 1
ATOM 1721 C C . ALA A 1 232 ? 19.107 -6.019 -20.795 1.00 95.75 232 ALA A C 1
ATOM 1723 O O . ALA A 1 232 ? 18.336 -5.487 -21.604 1.00 95.75 232 ALA A O 1
ATOM 1724 N N . PRO A 1 233 ? 19.751 -7.172 -21.070 1.00 94.44 233 PRO A N 1
ATOM 1725 C CA . PRO A 1 233 ? 20.897 -7.709 -20.332 1.00 94.44 233 PRO A CA 1
ATOM 1726 C C . PRO A 1 233 ? 22.125 -6.788 -20.465 1.00 94.44 233 PRO A C 1
ATOM 1728 O O . PRO A 1 233 ? 22.081 -5.762 -21.146 1.00 94.44 233 PRO A O 1
ATOM 1731 N N . ASP A 1 234 ? 23.230 -7.155 -19.829 1.00 90.25 234 ASP A N 1
ATOM 1732 C CA . ASP A 1 234 ? 24.465 -6.371 -19.865 1.00 90.25 234 ASP A CA 1
ATOM 1733 C C . ASP A 1 234 ? 24.931 -6.099 -21.299 1.00 90.25 234 ASP A C 1
ATOM 1735 O O . ASP A 1 234 ? 24.940 -6.981 -22.162 1.00 90.25 234 ASP A O 1
ATOM 1739 N N . GLY A 1 235 ? 25.316 -4.850 -21.560 1.00 90.00 235 GLY A N 1
ATOM 1740 C CA . GLY A 1 235 ? 25.747 -4.397 -22.882 1.00 90.00 235 GLY A CA 1
ATOM 1741 C C . GLY A 1 235 ? 24.636 -4.243 -23.931 1.00 90.00 235 GLY A C 1
ATOM 1742 O O . GLY A 1 235 ? 24.935 -3.788 -25.036 1.00 90.00 235 GLY A O 1
ATOM 1743 N N . TRP A 1 236 ? 23.375 -4.566 -23.618 1.00 94.88 236 TRP A N 1
ATOM 1744 C CA . TRP A 1 236 ? 22.227 -4.293 -24.490 1.00 94.88 236 TRP A CA 1
ATOM 1745 C C . TRP A 1 236 ? 21.679 -2.871 -24.280 1.00 94.88 236 TRP A C 1
ATOM 1747 O O . TRP A 1 236 ? 21.635 -2.411 -23.147 1.00 94.88 236 TRP A O 1
ATOM 1757 N N . PRO A 1 237 ? 21.164 -2.179 -25.312 1.00 92.06 237 PRO A N 1
ATOM 1758 C CA . PRO A 1 237 ? 21.277 -2.511 -26.731 1.00 92.06 237 PRO A CA 1
ATOM 1759 C C . PRO A 1 237 ? 22.692 -2.257 -27.265 1.00 92.06 237 PRO A C 1
ATOM 1761 O O . PRO A 1 237 ? 23.122 -2.910 -28.212 1.00 92.06 237 PRO A O 1
ATOM 1764 N N . ASP A 1 238 ? 23.399 -1.320 -26.641 1.00 93.50 238 ASP A N 1
ATOM 1765 C CA . ASP A 1 238 ? 24.789 -0.976 -26.879 1.00 93.50 238 ASP A CA 1
ATOM 1766 C C . ASP A 1 238 ? 25.315 -0.154 -25.688 1.00 93.50 238 ASP A C 1
ATOM 1768 O O . ASP A 1 238 ? 24.554 0.314 -24.838 1.00 93.50 238 ASP A O 1
ATOM 1772 N N . ALA A 1 239 ? 26.629 0.060 -25.633 1.00 91.31 239 ALA A N 1
ATOM 1773 C CA . ALA A 1 239 ? 27.282 0.741 -24.514 1.00 91.31 239 ALA A CA 1
ATOM 1774 C C . ALA A 1 239 ? 26.903 2.229 -24.348 1.00 91.31 239 ALA A C 1
ATOM 1776 O O . ALA A 1 239 ? 27.211 2.811 -23.309 1.00 91.31 239 ALA A O 1
ATOM 1777 N N . SER A 1 240 ? 26.285 2.865 -25.352 1.00 91.38 240 SER A N 1
ATOM 1778 C CA . SER A 1 240 ? 25.882 4.279 -25.293 1.00 91.38 240 SER A CA 1
ATOM 1779 C C . SER A 1 240 ? 24.478 4.493 -24.725 1.00 91.38 240 SER A C 1
ATOM 1781 O O . SER A 1 240 ? 24.106 5.627 -24.419 1.00 91.38 240 SER A O 1
ATOM 1783 N N . TRP A 1 241 ? 23.705 3.420 -24.558 1.00 92.94 241 TRP A N 1
ATOM 1784 C CA . TRP A 1 241 ? 22.372 3.469 -23.977 1.00 92.94 241 TRP A CA 1
ATOM 1785 C C . TRP A 1 241 ? 22.435 3.297 -22.456 1.00 92.94 241 TRP A C 1
ATOM 1787 O O . TRP A 1 241 ? 23.108 2.401 -21.941 1.00 92.94 241 TRP A O 1
ATOM 1797 N N . GLY A 1 242 ? 21.703 4.138 -21.728 1.00 89.00 242 GLY A N 1
ATOM 1798 C CA . GLY A 1 242 ? 21.624 4.055 -20.271 1.00 89.00 242 GLY A CA 1
ATOM 1799 C C . GLY A 1 242 ? 22.908 4.468 -19.535 1.00 89.00 242 GLY A C 1
ATOM 1800 O O . GLY A 1 242 ? 23.787 5.127 -20.088 1.00 89.00 242 GLY A O 1
ATOM 1801 N N . PHE A 1 243 ? 23.002 4.096 -18.258 1.00 89.12 243 PHE A N 1
ATOM 1802 C CA . PHE A 1 243 ? 24.024 4.569 -17.314 1.00 89.12 243 PHE A CA 1
ATOM 1803 C C . PHE A 1 243 ? 24.931 3.465 -16.759 1.00 89.12 243 PHE A C 1
ATOM 1805 O O . PHE A 1 243 ? 25.914 3.761 -16.082 1.00 89.12 243 PHE A O 1
ATOM 1812 N N . GLY A 1 244 ? 24.629 2.204 -17.048 1.00 94.25 244 GLY A N 1
ATOM 1813 C CA . GLY A 1 244 ? 25.286 1.049 -16.449 1.00 94.25 244 GLY A CA 1
ATOM 1814 C C . GLY A 1 244 ? 24.542 -0.229 -16.801 1.00 94.25 244 GLY A C 1
ATOM 1815 O O . GLY A 1 244 ? 23.577 -0.183 -17.562 1.00 94.25 244 GLY A O 1
ATOM 1816 N N . ASP A 1 245 ? 25.014 -1.353 -16.281 1.00 97.25 245 ASP A N 1
ATOM 1817 C CA . ASP A 1 245 ? 24.373 -2.653 -16.452 1.00 97.25 245 ASP A CA 1
ATOM 1818 C C . ASP A 1 245 ? 23.563 -3.004 -15.195 1.00 97.25 245 ASP A C 1
ATOM 1820 O O . ASP A 1 245 ? 23.966 -2.705 -14.066 1.00 97.25 245 ASP A O 1
ATOM 1824 N N . LEU A 1 246 ? 22.386 -3.601 -15.389 1.00 97.69 246 LEU A N 1
ATOM 1825 C CA . LEU A 1 246 ? 21.451 -3.914 -14.309 1.00 97.69 246 LEU A CA 1
ATOM 1826 C C . LEU A 1 246 ? 22.024 -4.964 -13.346 1.00 97.69 246 LEU A C 1
ATOM 1828 O O . LEU A 1 246 ? 21.810 -4.860 -12.138 1.00 97.69 246 LEU A O 1
ATOM 1832 N N . SER A 1 247 ? 22.794 -5.924 -13.868 1.00 97.88 247 SER A N 1
ATOM 1833 C CA . SER A 1 247 ? 23.484 -6.960 -13.090 1.00 97.88 247 SER A CA 1
ATOM 1834 C C . SER A 1 247 ? 24.450 -6.361 -12.055 1.00 97.88 247 SER A C 1
ATOM 1836 O O . SER A 1 247 ? 24.368 -6.686 -10.870 1.00 97.88 247 SER A O 1
ATOM 1838 N N . ASP A 1 248 ? 25.298 -5.412 -12.475 1.00 97.25 248 ASP A N 1
ATOM 1839 C CA . ASP A 1 248 ? 26.255 -4.708 -11.616 1.00 97.25 248 ASP A CA 1
ATOM 1840 C C . ASP A 1 248 ? 25.524 -3.922 -10.530 1.00 97.25 248 ASP A C 1
ATOM 1842 O O . ASP A 1 248 ? 25.905 -3.956 -9.358 1.00 97.25 248 ASP A O 1
ATOM 1846 N N . LEU A 1 249 ? 24.434 -3.242 -10.897 1.00 97.19 249 LEU A N 1
ATOM 1847 C CA . LEU A 1 249 ? 23.636 -2.504 -9.929 1.00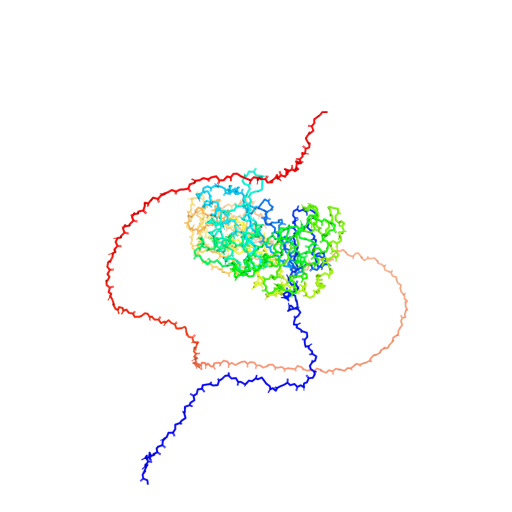 97.19 249 LEU A CA 1
ATOM 1848 C C . LEU A 1 249 ? 23.032 -3.440 -8.869 1.00 97.19 249 LEU A C 1
ATOM 1850 O O . LEU A 1 249 ? 23.138 -3.143 -7.675 1.00 97.19 249 LEU A O 1
ATOM 1854 N N . TYR A 1 250 ? 22.451 -4.573 -9.281 1.00 98.12 250 TYR A N 1
ATOM 1855 C CA . TYR A 1 250 ? 21.941 -5.593 -8.362 1.00 98.12 250 TYR A CA 1
ATOM 1856 C C . TYR A 1 250 ? 23.036 -6.118 -7.436 1.00 98.12 250 TYR A C 1
ATOM 1858 O O . TYR A 1 250 ? 22.844 -6.156 -6.220 1.00 98.12 250 TYR A O 1
ATOM 1866 N N . ASP A 1 251 ? 24.202 -6.471 -7.974 1.00 98.00 251 ASP A N 1
ATOM 1867 C CA . ASP A 1 251 ? 25.308 -6.995 -7.176 1.00 98.00 251 ASP A CA 1
ATOM 1868 C C . ASP A 1 251 ? 25.821 -5.964 -6.161 1.00 98.00 251 ASP A C 1
ATOM 1870 O O . ASP A 1 251 ? 26.048 -6.308 -4.996 1.00 98.00 251 ASP A O 1
ATOM 1874 N N . ARG A 1 252 ? 25.930 -4.685 -6.545 1.00 97.19 252 ARG A N 1
ATOM 1875 C CA . ARG A 1 252 ? 26.359 -3.611 -5.635 1.00 97.19 252 ARG A CA 1
ATOM 1876 C C . ARG A 1 252 ? 25.361 -3.358 -4.509 1.00 97.19 252 ARG A C 1
ATOM 1878 O O . ARG A 1 252 ? 25.778 -3.266 -3.352 1.00 97.19 252 ARG A O 1
ATOM 1885 N N . TYR A 1 253 ? 24.067 -3.248 -4.813 1.00 97.31 253 TYR A N 1
ATOM 1886 C CA . TYR A 1 253 ? 23.052 -3.036 -3.776 1.00 97.31 253 TYR A CA 1
ATOM 1887 C C . TYR A 1 253 ? 22.919 -4.247 -2.858 1.00 97.31 253 TYR A C 1
ATOM 1889 O O . TYR A 1 253 ? 22.906 -4.077 -1.639 1.00 97.31 253 TYR A O 1
ATOM 1897 N N . TYR A 1 254 ? 22.902 -5.462 -3.410 1.00 96.69 254 TYR A N 1
ATOM 1898 C CA . TYR A 1 254 ? 22.813 -6.680 -2.610 1.00 96.69 254 TYR A CA 1
ATOM 1899 C C . TYR A 1 254 ? 24.029 -6.829 -1.687 1.00 96.69 254 TYR A C 1
ATOM 1901 O O . TYR A 1 254 ? 23.871 -7.122 -0.502 1.00 96.69 254 TYR A O 1
ATOM 1909 N N . ALA A 1 255 ? 25.240 -6.549 -2.185 1.00 96.56 255 ALA A N 1
ATOM 1910 C CA . ALA A 1 255 ? 26.458 -6.580 -1.378 1.00 96.56 255 ALA A CA 1
ATOM 1911 C C . ALA A 1 255 ? 26.463 -5.530 -0.252 1.00 96.56 255 ALA A C 1
ATOM 1913 O O . ALA A 1 255 ? 26.956 -5.808 0.842 1.00 96.56 255 ALA A O 1
ATOM 1914 N N . ALA A 1 256 ? 25.923 -4.331 -0.493 1.00 94.06 256 ALA A N 1
ATOM 1915 C CA . ALA A 1 256 ? 25.862 -3.272 0.514 1.00 94.06 256 ALA A CA 1
ATOM 1916 C C . ALA A 1 256 ? 24.765 -3.514 1.568 1.00 94.06 256 ALA A C 1
ATOM 1918 O O . ALA A 1 256 ? 24.980 -3.304 2.769 1.00 94.06 256 ALA A O 1
ATOM 1919 N N . ALA A 1 257 ? 23.587 -3.958 1.126 1.00 92.81 257 ALA A N 1
ATOM 1920 C CA . ALA A 1 257 ? 22.435 -4.168 1.989 1.00 92.81 257 ALA A CA 1
ATOM 1921 C C . ALA A 1 257 ? 22.534 -5.473 2.783 1.00 92.81 257 ALA A C 1
ATOM 1923 O O . ALA A 1 257 ? 22.307 -5.464 3.996 1.00 92.81 257 ALA A O 1
ATOM 1924 N N . GLY A 1 258 ? 22.905 -6.574 2.122 1.00 93.06 258 GLY A N 1
ATOM 1925 C CA . GLY A 1 258 ? 22.796 -7.927 2.673 1.00 93.06 258 GLY A CA 1
ATOM 1926 C C . GLY A 1 258 ? 21.346 -8.404 2.821 1.00 93.06 258 GLY A C 1
ATOM 1927 O O . GLY A 1 258 ? 21.085 -9.306 3.611 1.00 93.06 258 GLY A O 1
ATOM 1928 N N . LEU A 1 259 ? 20.414 -7.779 2.096 1.00 95.69 259 LEU A N 1
ATOM 1929 C CA . LEU A 1 259 ? 18.982 -8.077 2.082 1.00 95.69 259 LEU A CA 1
ATOM 1930 C C . LEU A 1 259 ? 18.520 -8.316 0.635 1.00 95.69 259 LEU A C 1
ATOM 1932 O O . LEU A 1 259 ? 19.143 -7.774 -0.284 1.00 95.69 259 LEU A O 1
ATOM 1936 N N . PRO A 1 260 ? 17.430 -9.077 0.421 1.00 97.88 260 PRO A N 1
ATOM 1937 C CA . PRO A 1 260 ? 16.751 -9.128 -0.869 1.00 97.88 260 PRO A CA 1
ATOM 1938 C C . PRO A 1 260 ? 16.420 -7.726 -1.395 1.00 97.88 260 PRO A C 1
ATOM 1940 O O . PRO A 1 260 ? 16.024 -6.839 -0.636 1.00 97.88 260 PRO A O 1
ATOM 1943 N N . LEU A 1 261 ? 16.568 -7.534 -2.700 1.00 98.50 261 LEU A N 1
ATOM 1944 C CA . LEU A 1 261 ? 16.226 -6.295 -3.383 1.00 98.50 261 LEU A CA 1
ATOM 1945 C C . LEU A 1 261 ? 14.823 -6.396 -3.966 1.00 98.50 261 LEU A C 1
ATOM 1947 O O . LEU A 1 261 ? 14.469 -7.402 -4.568 1.00 98.50 261 LEU A O 1
ATOM 1951 N N . TRP A 1 262 ? 14.036 -5.344 -3.829 1.00 98.69 262 TRP A N 1
ATOM 1952 C CA . TRP A 1 262 ? 12.760 -5.216 -4.519 1.00 98.69 262 TRP A CA 1
ATOM 1953 C C . TRP A 1 262 ? 12.937 -4.151 -5.586 1.00 98.69 262 TRP A C 1
ATOM 1955 O O . TRP A 1 262 ? 13.334 -3.033 -5.277 1.00 98.69 262 TRP A O 1
ATOM 1965 N N . VAL A 1 263 ? 12.682 -4.473 -6.849 1.00 98.81 263 VAL A N 1
ATOM 1966 C CA . VAL A 1 263 ? 12.613 -3.419 -7.861 1.00 98.81 263 VAL A CA 1
ATOM 1967 C C . VAL A 1 263 ? 11.206 -2.851 -7.806 1.00 98.81 263 VAL A C 1
ATOM 1969 O O . VAL A 1 263 ? 10.297 -3.418 -8.401 1.00 98.81 263 VAL A O 1
ATOM 1972 N N . THR A 1 264 ? 11.015 -1.789 -7.027 1.00 98.81 264 THR A N 1
ATOM 1973 C CA . THR A 1 264 ? 9.691 -1.200 -6.770 1.00 98.81 264 THR A CA 1
ATOM 1974 C C . THR A 1 264 ? 9.247 -0.244 -7.873 1.00 98.81 264 THR A C 1
ATOM 1976 O O . THR A 1 264 ? 8.049 -0.047 -8.068 1.00 98.81 264 THR A O 1
ATOM 1979 N N . GLU A 1 265 ? 10.181 0.215 -8.706 1.00 98.69 265 GLU A N 1
ATOM 1980 C CA . GLU A 1 265 ? 9.896 0.841 -9.993 1.00 98.69 265 GLU A CA 1
ATOM 1981 C C . GLU A 1 265 ? 10.994 0.544 -11.008 1.00 98.69 265 GLU A C 1
ATOM 1983 O O . GLU A 1 265 ? 12.178 0.554 -10.684 1.00 98.69 265 GLU A O 1
ATOM 1988 N N . LEU A 1 266 ? 10.618 0.346 -12.268 1.00 97.62 266 LEU A N 1
ATOM 1989 C CA . LEU A 1 266 ? 11.537 0.445 -13.395 1.00 97.62 266 LEU A CA 1
ATOM 1990 C C . LEU A 1 266 ? 10.775 0.743 -14.682 1.00 97.62 266 LEU A C 1
ATOM 1992 O O . LEU A 1 266 ? 9.609 0.391 -14.830 1.00 97.62 266 LEU A O 1
ATOM 1996 N N . GLY A 1 267 ? 11.471 1.295 -15.664 1.00 97.12 267 GLY A N 1
ATOM 1997 C CA . GLY A 1 267 ? 10.918 1.480 -16.994 1.00 97.12 267 GLY A CA 1
ATOM 1998 C C . GLY A 1 267 ? 11.931 2.115 -17.929 1.00 97.12 267 GLY A C 1
ATOM 1999 O O . GLY A 1 267 ? 13.107 2.286 -17.596 1.00 97.12 267 GLY A O 1
ATOM 2000 N N . THR A 1 268 ? 11.472 2.482 -19.119 1.00 96.06 268 THR A N 1
ATOM 2001 C CA . THR A 1 268 ? 12.279 3.245 -20.069 1.00 96.06 268 THR A CA 1
ATOM 2002 C C . THR A 1 268 ? 11.423 4.233 -20.842 1.00 96.06 268 THR A C 1
ATOM 2004 O O . THR A 1 268 ? 10.278 3.944 -21.194 1.00 96.06 268 THR A O 1
ATOM 2007 N N . VAL A 1 269 ? 12.020 5.390 -21.128 1.00 95.12 269 VAL A N 1
ATOM 2008 C CA . VAL A 1 269 ? 11.452 6.420 -22.004 1.00 95.12 269 VAL A CA 1
ATOM 2009 C C . VAL A 1 269 ? 11.668 6.113 -23.490 1.00 95.12 269 VAL A C 1
ATOM 2011 O O . VAL A 1 269 ? 11.076 6.765 -24.347 1.00 95.12 269 VAL A O 1
ATOM 2014 N N . ASP A 1 270 ? 12.517 5.132 -23.814 1.00 95.06 270 ASP A N 1
ATOM 2015 C CA . ASP A 1 270 ? 12.758 4.680 -25.185 1.00 95.06 270 ASP A CA 1
ATOM 2016 C C . ASP A 1 270 ? 11.616 3.763 -25.645 1.00 95.06 270 ASP A C 1
ATOM 2018 O O . ASP A 1 270 ? 11.678 2.537 -25.532 1.00 95.06 270 ASP A O 1
ATOM 2022 N N . THR A 1 271 ? 10.548 4.370 -26.161 1.00 93.50 271 THR A N 1
ATOM 2023 C CA . THR A 1 271 ? 9.335 3.660 -26.593 1.00 93.50 271 THR A CA 1
ATOM 2024 C C . THR A 1 271 ? 9.584 2.654 -27.711 1.00 93.50 271 THR A C 1
ATOM 2026 O O . THR A 1 271 ? 8.877 1.652 -27.787 1.00 93.50 271 THR A O 1
ATOM 2029 N N . ALA A 1 272 ? 10.606 2.868 -28.547 1.00 94.81 272 ALA A N 1
ATOM 2030 C CA . ALA A 1 272 ? 10.955 1.947 -29.625 1.00 94.81 272 ALA A CA 1
ATOM 2031 C C . ALA A 1 272 ? 11.527 0.625 -29.095 1.00 94.81 272 ALA A C 1
ATOM 2033 O O . ALA A 1 272 ? 11.387 -0.406 -29.747 1.00 94.81 272 ALA A O 1
ATOM 2034 N N . ARG A 1 273 ? 12.160 0.655 -27.916 1.00 96.00 273 ARG A N 1
ATOM 2035 C CA . ARG A 1 273 ? 12.799 -0.511 -27.291 1.00 96.00 273 ARG A CA 1
ATOM 2036 C C . ARG A 1 273 ? 12.115 -0.979 -26.009 1.00 96.00 273 ARG A C 1
ATOM 2038 O O . ARG A 1 273 ? 12.585 -1.928 -25.390 1.00 96.00 273 ARG A O 1
ATOM 2045 N N . GLN A 1 274 ? 11.017 -0.343 -25.604 1.00 97.56 274 GLN A N 1
ATOM 2046 C CA . GLN A 1 274 ? 10.359 -0.596 -24.320 1.00 97.56 274 GLN A CA 1
ATOM 2047 C C . GLN A 1 274 ? 9.951 -2.064 -24.135 1.00 97.56 274 GLN A C 1
ATOM 2049 O O . GLN A 1 274 ? 10.207 -2.635 -23.080 1.00 97.56 274 GLN A O 1
ATOM 2054 N N . ALA A 1 275 ? 9.367 -2.684 -25.164 1.00 98.38 275 ALA A N 1
ATOM 2055 C CA . ALA A 1 275 ? 8.953 -4.086 -25.121 1.00 98.38 275 ALA A CA 1
ATOM 2056 C C . ALA A 1 275 ? 10.141 -5.050 -24.967 1.00 98.38 275 ALA A C 1
ATOM 2058 O O . ALA A 1 275 ? 10.079 -5.983 -24.169 1.00 98.38 275 ALA A O 1
ATOM 2059 N N . ASP A 1 276 ? 11.234 -4.817 -25.695 1.00 98.25 276 ASP A N 1
ATOM 2060 C CA . ASP A 1 276 ? 12.432 -5.660 -25.614 1.00 98.25 276 ASP A CA 1
ATOM 2061 C C . ASP A 1 276 ? 13.153 -5.474 -24.280 1.00 98.25 276 ASP A C 1
ATOM 2063 O O . ASP A 1 276 ? 13.528 -6.456 -23.643 1.00 98.25 276 ASP A O 1
ATOM 2067 N N . TYR A 1 277 ? 13.264 -4.229 -23.808 1.00 98.19 277 TYR A N 1
ATOM 2068 C CA . TYR A 1 277 ? 13.822 -3.928 -22.493 1.00 98.19 277 TYR A CA 1
ATOM 2069 C C . TYR A 1 277 ? 13.033 -4.624 -21.379 1.00 98.19 277 TYR A C 1
ATOM 2071 O O . TYR A 1 277 ? 13.631 -5.254 -20.511 1.00 98.19 277 TYR A O 1
ATOM 2079 N N . LEU A 1 278 ? 11.698 -4.586 -21.439 1.00 98.38 278 LEU A N 1
ATOM 2080 C CA . LEU A 1 278 ? 10.831 -5.279 -20.488 1.00 98.38 278 LEU A CA 1
ATOM 2081 C C . LEU A 1 278 ? 11.129 -6.783 -20.460 1.00 98.38 278 LEU A C 1
ATOM 2083 O O . LEU A 1 278 ? 11.408 -7.325 -19.390 1.00 98.38 278 LEU A O 1
ATOM 2087 N N . ARG A 1 279 ? 11.144 -7.455 -21.622 1.00 98.38 279 ARG A N 1
ATOM 2088 C CA . ARG A 1 279 ? 11.460 -8.895 -21.688 1.00 98.38 279 ARG A CA 1
ATOM 2089 C C . ARG A 1 279 ? 12.827 -9.200 -21.096 1.00 98.38 279 ARG A C 1
ATOM 2091 O O . ARG A 1 279 ? 12.972 -10.168 -20.352 1.00 98.38 279 ARG A O 1
ATOM 2098 N N . ASN A 1 280 ? 13.814 -8.372 -21.418 1.00 98.12 280 ASN A N 1
ATOM 2099 C CA . ASN A 1 280 ? 15.180 -8.558 -20.965 1.00 98.12 280 ASN A CA 1
ATOM 2100 C C . ASN A 1 280 ? 15.318 -8.421 -19.448 1.00 98.12 280 ASN A C 1
ATOM 2102 O O . ASN A 1 280 ? 15.996 -9.243 -18.839 1.00 98.12 280 ASN A O 1
ATOM 2106 N N . VAL A 1 281 ? 14.671 -7.421 -18.839 1.00 98.31 281 VAL A N 1
ATOM 2107 C CA . VAL A 1 281 ? 14.684 -7.224 -17.382 1.00 98.31 281 VAL A CA 1
ATOM 2108 C C . VAL A 1 281 ? 14.096 -8.443 -16.681 1.00 98.31 281 VAL A C 1
ATOM 2110 O O . VAL A 1 281 ? 14.771 -9.050 -15.855 1.00 98.31 281 VAL A O 1
ATOM 2113 N N . TYR A 1 282 ? 12.877 -8.852 -17.042 1.00 98.25 282 TYR A N 1
ATOM 2114 C CA . TYR A 1 282 ? 12.228 -9.985 -16.379 1.00 98.25 282 TYR A CA 1
ATOM 2115 C C . TYR A 1 282 ? 12.971 -11.304 -16.615 1.00 98.25 282 TYR A C 1
ATOM 2117 O O . TYR A 1 282 ? 13.093 -12.098 -15.687 1.00 98.25 282 TYR A O 1
ATOM 2125 N N . THR A 1 283 ? 13.525 -11.523 -17.811 1.00 96.69 283 THR A N 1
ATOM 2126 C CA . THR A 1 283 ? 14.312 -12.732 -18.112 1.00 96.69 283 THR A CA 1
ATOM 2127 C C . THR A 1 283 ? 15.619 -12.758 -17.321 1.00 96.69 283 THR A C 1
ATOM 2129 O O . THR A 1 283 ? 15.906 -13.749 -16.658 1.00 96.69 283 THR A O 1
ATOM 2132 N N . LEU A 1 284 ? 16.391 -11.662 -17.325 1.00 97.56 284 LEU A N 1
ATOM 2133 C CA . LEU A 1 284 ? 17.626 -11.560 -16.543 1.00 97.56 284 LEU A CA 1
ATOM 2134 C C . LEU A 1 284 ? 17.349 -11.805 -15.058 1.00 97.56 284 LEU A C 1
ATOM 2136 O O . LEU A 1 284 ? 18.053 -12.588 -14.413 1.00 97.56 284 LEU A O 1
ATOM 2140 N N . THR A 1 285 ? 16.319 -11.150 -14.520 1.00 98.25 285 THR A N 1
ATOM 2141 C CA . THR A 1 285 ? 16.004 -11.251 -13.100 1.00 98.25 285 THR A CA 1
ATOM 2142 C C . THR A 1 285 ? 15.540 -12.652 -12.731 1.00 98.25 285 THR A C 1
ATOM 2144 O O . THR A 1 285 ? 16.115 -13.247 -11.822 1.00 98.25 285 THR A O 1
ATOM 2147 N N . ARG A 1 286 ? 14.576 -13.220 -13.463 1.00 96.69 286 ARG A N 1
ATOM 2148 C CA . ARG A 1 286 ? 14.067 -14.575 -13.214 1.00 96.69 286 ARG A CA 1
ATOM 2149 C C . ARG A 1 286 ? 15.169 -15.629 -13.299 1.00 96.69 286 ARG A C 1
ATOM 2151 O O . ARG A 1 286 ? 15.276 -16.475 -12.417 1.00 96.69 286 ARG A O 1
ATOM 2158 N N . ASP A 1 287 ? 15.996 -15.568 -14.335 1.00 96.31 287 ASP A N 1
ATOM 2159 C CA . ASP A 1 287 ? 16.901 -16.670 -14.650 1.00 96.31 287 ASP A CA 1
ATOM 2160 C C . ASP A 1 287 ? 18.208 -16.598 -13.839 1.00 96.31 287 ASP A C 1
ATOM 2162 O O . ASP A 1 287 ? 18.841 -17.626 -13.599 1.00 96.31 287 ASP A O 1
ATOM 2166 N N . SER A 1 288 ? 18.632 -15.399 -13.411 1.00 97.12 288 SER A N 1
ATOM 2167 C CA . SER A 1 288 ? 19.947 -15.193 -12.771 1.00 97.12 288 SER A CA 1
ATOM 2168 C C . SER A 1 288 ? 19.907 -14.538 -11.388 1.00 97.12 288 SER A C 1
ATOM 2170 O O . SER A 1 288 ? 20.841 -14.726 -10.608 1.00 97.12 288 SER A O 1
ATOM 2172 N N . TYR A 1 289 ? 18.853 -13.787 -11.054 1.00 98.00 289 TYR A N 1
ATOM 2173 C CA . TYR A 1 289 ? 18.809 -12.969 -9.834 1.00 98.00 289 TYR A CA 1
ATOM 2174 C C . TYR A 1 289 ? 17.613 -13.245 -8.921 1.00 98.00 289 TYR A C 1
ATOM 2176 O O . TYR A 1 289 ? 17.538 -12.631 -7.862 1.00 98.00 289 TYR A O 1
ATOM 2184 N N . LEU A 1 290 ? 16.730 -14.192 -9.245 1.00 96.06 290 LEU A N 1
ATOM 2185 C CA . LEU A 1 290 ? 15.459 -14.403 -8.543 1.00 96.06 290 LEU A CA 1
ATOM 2186 C C . LEU A 1 290 ? 15.607 -14.600 -7.027 1.00 96.06 290 LEU A C 1
ATOM 2188 O O . LEU A 1 290 ? 14.826 -14.069 -6.245 1.00 96.06 290 LEU A O 1
ATOM 2192 N N . SER A 1 291 ? 16.656 -15.299 -6.582 1.00 94.94 291 SER A N 1
ATOM 2193 C CA . SER A 1 291 ? 16.914 -15.508 -5.149 1.00 94.94 291 SER A CA 1
ATOM 2194 C C . SER A 1 291 ? 17.346 -14.238 -4.403 1.00 94.94 291 SER A C 1
ATOM 2196 O O . SER A 1 291 ? 17.387 -14.232 -3.175 1.00 94.94 291 SER A O 1
ATOM 2198 N N . ARG A 1 292 ? 17.762 -13.196 -5.129 1.00 97.25 292 ARG A N 1
ATOM 2199 C CA . ARG A 1 292 ? 18.197 -11.896 -4.596 1.00 97.25 292 ARG A CA 1
ATOM 2200 C C . ARG A 1 292 ? 17.201 -10.787 -4.905 1.00 97.25 292 ARG A C 1
ATOM 2202 O O . ARG A 1 292 ? 17.163 -9.820 -4.157 1.00 97.25 292 ARG A O 1
ATOM 2209 N N . VAL A 1 293 ? 16.428 -10.924 -5.978 1.00 98.31 293 VAL A N 1
ATOM 2210 C CA . VAL A 1 293 ? 15.457 -9.951 -6.476 1.00 98.31 293 VAL A CA 1
ATOM 2211 C C . VAL A 1 293 ? 14.116 -10.666 -6.686 1.00 98.31 293 VAL A C 1
ATOM 2213 O O . VAL A 1 293 ? 13.806 -11.074 -7.805 1.00 98.31 293 VAL A O 1
ATOM 2216 N N . PRO A 1 294 ? 13.338 -10.893 -5.612 1.00 97.25 294 PRO A N 1
ATOM 2217 C CA . PRO A 1 294 ? 12.104 -11.674 -5.687 1.00 97.25 294 PRO A CA 1
ATOM 2218 C C . PRO A 1 294 ? 10.922 -10.924 -6.310 1.00 97.25 294 PRO A C 1
ATOM 2220 O O . PRO A 1 294 ? 9.921 -11.560 -6.610 1.00 97.25 294 PRO A O 1
ATOM 2223 N N . VAL A 1 295 ? 10.999 -9.597 -6.464 1.00 98.31 295 VAL A N 1
ATOM 2224 C CA . VAL A 1 295 ? 9.891 -8.771 -6.966 1.00 98.31 295 VAL A CA 1
ATOM 2225 C C . VAL A 1 295 ? 10.417 -7.689 -7.900 1.00 98.31 295 VAL A C 1
ATOM 2227 O O . VAL A 1 295 ? 11.400 -7.005 -7.595 1.00 98.31 295 VAL A O 1
ATOM 2230 N N . VAL A 1 296 ? 9.736 -7.532 -9.033 1.00 98.75 296 VAL A N 1
ATOM 2231 C CA . VAL A 1 296 ? 9.989 -6.521 -10.051 1.00 98.75 296 VAL A CA 1
ATOM 2232 C C . VAL A 1 296 ? 8.672 -5.863 -10.444 1.00 98.75 296 VAL A C 1
ATOM 2234 O O . VAL A 1 296 ? 7.766 -6.511 -10.956 1.00 98.75 296 VAL A O 1
ATOM 2237 N N . MET A 1 297 ? 8.565 -4.560 -10.211 1.00 98.69 297 MET A N 1
ATOM 2238 C CA . MET A 1 297 ? 7.364 -3.773 -10.451 1.00 98.69 297 MET A CA 1
ATOM 2239 C C . MET A 1 297 ? 7.594 -2.832 -11.624 1.00 98.69 297 MET A C 1
ATOM 2241 O O . MET A 1 297 ? 8.363 -1.872 -11.542 1.00 98.69 297 MET A O 1
ATOM 2245 N N . TRP A 1 298 ? 6.917 -3.110 -12.737 1.00 98.75 298 TRP A N 1
ATOM 2246 C CA . TRP A 1 298 ? 6.989 -2.232 -13.898 1.00 98.75 298 TRP A CA 1
ATOM 2247 C C . TRP A 1 298 ? 6.307 -0.899 -13.585 1.00 98.75 298 TRP A C 1
ATOM 2249 O O . TRP A 1 298 ? 5.185 -0.862 -13.075 1.00 98.75 298 TRP A O 1
ATOM 2259 N N . PHE A 1 299 ? 6.982 0.200 -13.893 1.00 98.62 299 PHE A N 1
ATOM 2260 C CA . PHE A 1 299 ? 6.395 1.525 -13.928 1.00 98.62 299 PHE A CA 1
ATOM 2261 C C . PHE A 1 299 ? 6.066 1.833 -15.393 1.00 98.62 299 PHE A C 1
ATOM 2263 O O . PHE A 1 299 ? 6.977 1.972 -16.207 1.00 98.62 299 PHE A O 1
ATOM 2270 N N . CYS A 1 300 ? 4.792 1.874 -15.793 1.00 98.31 300 CYS A N 1
ATOM 2271 C CA . CYS A 1 300 ? 3.565 1.709 -14.989 1.00 98.31 300 CYS A CA 1
ATOM 2272 C C . CYS A 1 300 ? 2.409 1.129 -15.826 1.00 98.31 300 CYS A C 1
ATOM 2274 O O . CYS A 1 300 ? 2.615 0.723 -16.972 1.00 98.31 300 CYS A O 1
ATOM 2276 N N . TRP A 1 301 ? 1.193 1.071 -15.272 1.00 98.56 301 TRP A N 1
ATOM 2277 C CA . TRP A 1 301 ? 0.024 0.564 -15.998 1.00 98.56 301 TRP A CA 1
ATOM 2278 C C . TRP A 1 301 ? -0.276 1.352 -17.285 1.00 98.56 301 TRP A C 1
ATOM 2280 O O . TRP A 1 301 ? -0.490 0.760 -18.343 1.00 98.56 301 TRP A O 1
ATOM 2290 N N . SER A 1 302 ? -0.247 2.685 -17.233 1.00 98.44 302 SER A N 1
ATOM 2291 C CA . SER A 1 302 ? -0.671 3.530 -18.355 1.00 98.44 302 SER A CA 1
ATOM 2292 C C . SER A 1 302 ? 0.096 4.843 -18.444 1.00 98.44 302 SER A C 1
ATOM 2294 O O . SER A 1 302 ? 0.416 5.463 -17.433 1.00 98.44 302 SER A O 1
ATOM 2296 N N . ASP A 1 303 ? 0.296 5.326 -19.672 1.00 98.38 303 ASP A N 1
ATOM 2297 C CA . ASP A 1 303 ? 0.833 6.662 -19.951 1.00 98.38 303 ASP A CA 1
ATOM 2298 C C . ASP A 1 303 ? -0.062 7.793 -19.408 1.00 98.38 303 ASP A C 1
ATOM 2300 O O . ASP A 1 303 ? 0.396 8.929 -19.299 1.00 98.38 303 ASP A O 1
ATOM 2304 N N . ALA A 1 304 ? -1.316 7.501 -19.037 1.00 97.50 304 ALA A N 1
ATOM 2305 C CA . ALA A 1 304 ? -2.179 8.437 -18.316 1.00 97.50 304 ALA A CA 1
ATOM 2306 C C . ALA A 1 304 ? -1.645 8.775 -16.913 1.00 97.50 304 ALA A C 1
ATOM 2308 O O . ALA A 1 304 ? -1.940 9.853 -16.398 1.00 97.50 304 ALA A O 1
ATOM 2309 N N . MET A 1 305 ? -0.862 7.875 -16.303 1.00 96.88 305 MET A N 1
ATOM 2310 C CA . MET A 1 305 ? -0.124 8.149 -15.069 1.00 96.88 305 MET A CA 1
ATOM 2311 C C . MET A 1 305 ? 1.087 9.021 -15.388 1.00 96.88 305 MET A C 1
ATOM 2313 O O . MET A 1 305 ? 1.134 10.191 -15.016 1.00 96.88 305 MET A O 1
ATOM 2317 N N . VAL A 1 306 ? 2.052 8.451 -16.115 1.00 95.88 306 VAL A N 1
ATOM 2318 C CA . VAL A 1 306 ? 3.265 9.144 -16.547 1.00 95.88 306 VAL A CA 1
ATOM 2319 C C . VAL A 1 306 ? 3.694 8.605 -17.907 1.00 95.88 306 VAL A C 1
ATOM 2321 O O . VAL A 1 306 ? 4.213 7.495 -18.038 1.00 95.88 306 VAL A O 1
ATOM 2324 N N . ALA A 1 307 ? 3.517 9.415 -18.944 1.00 96.50 307 ALA A N 1
ATOM 2325 C CA . ALA A 1 307 ? 4.017 9.081 -20.266 1.00 96.50 307 ALA A CA 1
ATOM 2326 C C . ALA A 1 307 ? 5.559 9.180 -20.321 1.00 96.50 307 ALA A C 1
ATOM 2328 O O . ALA A 1 307 ? 6.133 10.103 -19.736 1.00 96.50 307 ALA A O 1
ATOM 2329 N N . PRO A 1 308 ? 6.251 8.303 -21.073 1.00 96.38 308 PRO A N 1
ATOM 2330 C CA . PRO A 1 308 ? 5.720 7.237 -21.924 1.00 96.38 308 PRO A CA 1
ATOM 2331 C C . PRO A 1 308 ? 5.898 5.827 -21.308 1.00 96.38 308 PRO A C 1
ATOM 2333 O O . PRO A 1 308 ? 6.182 4.860 -22.025 1.00 96.38 308 PRO A O 1
ATOM 2336 N N . PHE A 1 309 ? 5.798 5.704 -19.983 1.00 97.81 309 PHE A N 1
ATOM 2337 C CA . PHE A 1 309 ? 6.170 4.504 -19.226 1.00 97.81 309 PHE A CA 1
ATOM 2338 C C . PHE A 1 309 ? 5.116 3.385 -19.202 1.00 97.81 309 PHE A C 1
ATOM 2340 O O . PHE A 1 309 ? 5.444 2.235 -18.908 1.00 97.81 309 PHE A O 1
ATOM 2347 N N . GLY A 1 310 ? 3.866 3.694 -19.534 1.00 98.25 310 GLY A N 1
ATOM 2348 C CA . GLY A 1 310 ? 2.743 2.769 -19.479 1.00 98.25 310 GLY A CA 1
ATOM 2349 C C . GLY A 1 310 ? 2.927 1.516 -20.333 1.00 98.25 310 GLY A C 1
ATOM 2350 O O . GLY A 1 310 ? 3.514 1.581 -21.418 1.00 98.25 310 GLY A O 1
ATOM 2351 N N . VAL A 1 311 ? 2.360 0.389 -19.898 1.00 98.44 311 VAL A N 1
ATOM 2352 C CA . VAL A 1 311 ? 2.060 -0.741 -20.800 1.00 98.44 311 VAL A CA 1
ATOM 2353 C C . VAL A 1 311 ? 0.853 -0.442 -21.696 1.00 98.44 311 VAL A C 1
ATOM 2355 O O . VAL A 1 311 ? 0.724 -1.007 -22.782 1.00 98.44 311 VAL A O 1
ATOM 2358 N N . LEU A 1 312 ? 0.009 0.505 -21.285 1.00 98.38 312 LEU A N 1
ATOM 2359 C CA . LEU A 1 312 ? -1.017 1.136 -22.108 1.00 98.38 312 LEU A CA 1
ATOM 2360 C C . LEU A 1 312 ? -0.630 2.575 -22.473 1.00 98.38 312 LEU A C 1
ATOM 2362 O O . LEU A 1 312 ? 0.105 3.245 -21.742 1.00 98.38 312 LEU A O 1
ATOM 2366 N N . ASP A 1 313 ? -1.136 3.062 -23.601 1.00 97.88 313 ASP A N 1
ATOM 2367 C CA . ASP A 1 313 ? -1.123 4.487 -23.919 1.00 97.88 313 ASP A CA 1
ATOM 2368 C C . ASP A 1 313 ? -2.140 5.259 -23.055 1.00 97.88 313 ASP A C 1
ATOM 2370 O O . ASP A 1 313 ? -2.941 4.679 -22.318 1.00 97.88 313 ASP A O 1
ATOM 2374 N N . ALA A 1 314 ? -2.119 6.591 -23.141 1.00 96.62 314 ALA A N 1
ATOM 2375 C CA . ALA A 1 314 ? -2.958 7.445 -22.301 1.00 96.62 314 ALA A CA 1
ATOM 2376 C C . ALA A 1 314 ? -4.465 7.304 -22.595 1.00 96.62 314 ALA A C 1
ATOM 2378 O O . ALA A 1 314 ? -5.285 7.710 -21.775 1.00 96.62 314 ALA A O 1
ATOM 2379 N N . GLY A 1 315 ? -4.834 6.740 -23.750 1.00 96.25 315 GLY A N 1
ATOM 2380 C CA . GLY A 1 315 ? -6.211 6.411 -24.117 1.00 96.25 315 GLY A CA 1
ATOM 2381 C C . GLY A 1 315 ? -6.635 4.995 -23.713 1.00 96.25 315 GLY A C 1
ATOM 2382 O O . GLY A 1 315 ? -7.761 4.605 -24.014 1.00 96.25 315 GLY A O 1
ATOM 2383 N N . GLY A 1 316 ? -5.759 4.222 -23.059 1.00 96.12 316 GLY A N 1
ATOM 2384 C CA . GLY A 1 316 ? -6.001 2.825 -22.687 1.00 96.12 316 GLY A CA 1
ATOM 2385 C C . GLY A 1 316 ? -5.696 1.818 -23.801 1.00 96.12 316 GLY A C 1
ATOM 2386 O O . GLY A 1 316 ? -5.965 0.626 -23.644 1.00 96.12 316 GLY A O 1
ATOM 2387 N N . GLY A 1 317 ? -5.130 2.263 -24.926 1.00 97.50 317 GLY A N 1
ATOM 2388 C CA . GLY A 1 317 ? -4.686 1.385 -26.003 1.00 97.50 317 GLY A CA 1
ATOM 2389 C C . GLY A 1 317 ? -3.473 0.557 -25.582 1.00 97.50 317 GLY A C 1
ATOM 2390 O O . GLY A 1 317 ? -2.543 1.065 -24.960 1.00 97.50 317 GLY A O 1
ATOM 2391 N N . ARG A 1 318 ? -3.459 -0.737 -25.918 1.00 97.31 318 ARG A N 1
ATOM 2392 C CA . ARG A 1 318 ? -2.318 -1.617 -25.615 1.00 97.31 318 ARG A CA 1
ATOM 2393 C C . ARG A 1 318 ? -1.081 -1.188 -26.401 1.00 97.31 318 ARG A C 1
ATOM 2395 O O . ARG A 1 318 ? -1.133 -1.067 -27.624 1.00 97.31 318 ARG A O 1
ATOM 2402 N N . LYS A 1 319 ? 0.047 -1.018 -25.708 1.00 98.12 319 LYS A N 1
ATOM 2403 C CA . LYS A 1 319 ? 1.367 -0.847 -26.332 1.00 98.12 319 LYS A CA 1
ATOM 2404 C C . LYS A 1 319 ? 2.040 -2.216 -26.487 1.00 98.12 319 LYS A C 1
ATOM 2406 O O . LYS A 1 319 ? 1.687 -3.150 -25.769 1.00 98.12 319 LYS A O 1
ATOM 2411 N N . PRO A 1 320 ? 3.076 -2.348 -27.338 1.00 98.50 320 PRO A N 1
ATOM 2412 C CA . PRO A 1 320 ? 3.847 -3.592 -27.449 1.00 98.50 320 PRO A CA 1
ATOM 2413 C C . PRO A 1 320 ? 4.439 -4.095 -26.120 1.00 98.50 320 PRO A C 1
ATOM 2415 O O . PRO A 1 320 ? 4.740 -5.278 -25.983 1.00 98.50 320 PRO A O 1
ATOM 2418 N N . SER A 1 321 ? 4.623 -3.205 -25.141 1.00 98.25 321 SER A N 1
ATOM 2419 C CA . SER A 1 321 ? 5.052 -3.539 -23.782 1.00 98.25 321 SER A CA 1
ATOM 2420 C C . SER A 1 321 ? 3.995 -4.307 -22.980 1.00 98.25 321 SER A C 1
ATOM 2422 O O . SER A 1 321 ? 4.383 -5.139 -22.167 1.00 98.25 321 SER A O 1
ATOM 2424 N N . TYR A 1 322 ? 2.694 -4.121 -23.242 1.00 98.44 322 TYR A N 1
ATOM 2425 C CA . TYR A 1 322 ? 1.633 -4.946 -22.648 1.00 98.44 322 TYR A CA 1
ATOM 2426 C C . TYR A 1 322 ? 1.799 -6.412 -23.046 1.00 98.44 322 TYR A C 1
ATOM 2428 O O . TYR A 1 322 ? 1.911 -7.286 -22.190 1.00 98.44 322 TYR A O 1
ATOM 2436 N N . ASP A 1 323 ? 1.892 -6.669 -24.352 1.00 97.62 323 ASP A N 1
ATOM 2437 C CA . ASP A 1 323 ? 2.048 -8.028 -24.875 1.00 97.62 323 ASP A CA 1
ATOM 2438 C C . ASP A 1 323 ? 3.398 -8.629 -24.461 1.00 97.62 323 ASP A C 1
ATOM 2440 O O . ASP A 1 323 ? 3.506 -9.829 -24.225 1.00 97.62 323 ASP A O 1
ATOM 2444 N N . ALA A 1 324 ? 4.443 -7.802 -24.342 1.00 98.25 324 ALA A N 1
ATOM 2445 C CA . ALA A 1 324 ? 5.728 -8.238 -23.812 1.00 98.25 324 ALA A CA 1
ATOM 2446 C C . ALA A 1 324 ? 5.633 -8.690 -22.352 1.00 98.25 324 ALA A C 1
ATOM 2448 O O . ALA A 1 324 ? 6.204 -9.729 -22.039 1.00 98.25 324 ALA A O 1
ATOM 2449 N N . TYR A 1 325 ? 4.922 -7.945 -21.497 1.00 98.44 325 TYR A N 1
ATOM 2450 C CA . TYR A 1 325 ? 4.697 -8.303 -20.095 1.00 98.44 325 TYR A CA 1
ATOM 2451 C C . TYR A 1 325 ? 3.900 -9.601 -19.992 1.00 98.44 325 TYR A C 1
ATOM 2453 O O . TYR A 1 325 ? 4.370 -10.551 -19.372 1.00 98.44 325 TYR A O 1
ATOM 2461 N N . ALA A 1 326 ? 2.754 -9.673 -20.675 1.00 96.75 326 ALA A N 1
ATOM 2462 C CA . ALA A 1 326 ? 1.895 -10.856 -20.675 1.00 96.75 326 ALA A CA 1
ATOM 2463 C C . ALA A 1 326 ? 2.610 -12.111 -21.206 1.00 96.75 326 ALA A C 1
ATOM 2465 O O . ALA A 1 326 ? 2.314 -13.215 -20.776 1.00 96.75 326 ALA A O 1
ATOM 2466 N N . ALA A 1 327 ? 3.575 -11.957 -22.118 1.00 96.44 327 ALA A N 1
ATOM 2467 C CA . ALA A 1 327 ? 4.346 -13.083 -22.642 1.00 96.44 327 ALA A CA 1
ATOM 2468 C C . ALA A 1 327 ? 5.435 -13.604 -21.686 1.00 96.44 327 ALA A C 1
ATOM 2470 O O . ALA A 1 327 ? 5.872 -14.744 -21.843 1.00 96.44 327 ALA A O 1
ATOM 2471 N N . VAL A 1 328 ? 5.936 -12.781 -20.754 1.00 96.44 328 VAL A N 1
ATOM 2472 C CA . VAL A 1 328 ? 6.972 -13.204 -19.789 1.00 96.44 328 VAL A CA 1
ATOM 2473 C C . VAL A 1 328 ? 6.402 -13.577 -18.426 1.00 96.44 328 VAL A C 1
ATOM 2475 O O . VAL A 1 328 ? 7.028 -14.382 -17.732 1.00 96.44 328 VAL A O 1
ATOM 2478 N N . ALA A 1 329 ? 5.249 -13.013 -18.061 1.00 94.88 329 ALA A N 1
ATOM 2479 C CA . ALA A 1 329 ? 4.512 -13.354 -16.855 1.00 94.88 329 ALA A CA 1
ATOM 2480 C C . ALA A 1 329 ? 3.807 -14.714 -17.018 1.00 94.88 329 ALA A C 1
ATOM 2482 O O . ALA A 1 329 ? 3.193 -14.957 -18.055 1.00 94.88 329 ALA A O 1
ATOM 2483 N N . PRO A 1 330 ? 3.872 -15.611 -16.018 1.00 88.06 330 PRO A N 1
ATOM 2484 C CA . PRO A 1 330 ? 3.077 -16.829 -16.011 1.00 88.06 330 PRO A CA 1
ATOM 2485 C C . PRO A 1 330 ? 1.575 -16.529 -16.047 1.00 88.06 330 PRO A C 1
ATOM 2487 O O . PRO A 1 330 ? 1.101 -15.610 -15.361 1.00 88.06 330 PRO A O 1
ATOM 2490 N N . ASP A 1 331 ? 0.837 -17.369 -16.780 1.00 86.62 331 ASP A N 1
ATOM 2491 C CA . ASP A 1 331 ? -0.627 -17.350 -16.828 1.00 86.62 331 ASP A CA 1
ATOM 2492 C C . ASP A 1 331 ? -1.219 -17.308 -15.415 1.00 86.62 331 ASP A C 1
ATOM 2494 O O . ASP A 1 331 ? -0.654 -17.846 -14.454 1.00 86.62 331 ASP A O 1
ATOM 2498 N N . TRP A 1 332 ? -2.355 -16.631 -15.268 1.00 86.31 332 TRP A N 1
ATOM 2499 C CA . TRP A 1 332 ? -3.059 -16.593 -13.994 1.00 86.31 332 TRP A CA 1
ATOM 2500 C C . TRP A 1 332 ? -3.693 -17.954 -13.704 1.00 86.31 332 TRP A C 1
ATOM 2502 O O . TRP A 1 332 ? -4.557 -18.407 -14.453 1.00 86.31 332 TRP A O 1
ATOM 2512 N N . ASP A 1 333 ? -3.292 -18.589 -12.603 1.00 82.44 333 ASP A N 1
ATOM 2513 C CA . ASP A 1 333 ? -4.002 -19.749 -12.074 1.00 82.44 333 ASP A CA 1
ATOM 2514 C C . ASP A 1 333 ? -5.242 -19.246 -11.312 1.00 82.44 333 ASP A C 1
ATOM 2516 O O . ASP A 1 333 ? -5.090 -18.510 -10.333 1.00 82.44 333 ASP A O 1
ATOM 2520 N N . PRO A 1 334 ? -6.474 -19.609 -11.724 1.00 74.44 334 PRO A N 1
ATOM 2521 C CA . PRO A 1 334 ? -7.693 -19.221 -11.017 1.00 74.44 334 PRO A CA 1
ATOM 2522 C C . PRO A 1 334 ? -7.691 -19.600 -9.530 1.00 74.44 334 PRO A C 1
ATOM 2524 O O . PRO A 1 334 ? -8.319 -18.907 -8.733 1.00 74.44 334 PRO A O 1
ATOM 2527 N N . ALA A 1 335 ? -6.946 -20.639 -9.136 1.00 70.50 335 ALA A N 1
ATOM 2528 C CA . ALA A 1 335 ? -6.794 -21.017 -7.735 1.00 70.50 335 ALA A CA 1
ATOM 2529 C C . ALA A 1 335 ? -5.984 -19.997 -6.909 1.00 70.50 335 ALA A C 1
ATOM 2531 O O . ALA A 1 335 ? -6.089 -19.979 -5.686 1.00 70.50 335 ALA A O 1
ATOM 2532 N N . CYS A 1 336 ? -5.231 -19.100 -7.557 1.00 69.25 336 CYS A N 1
ATOM 2533 C CA . CYS A 1 336 ? -4.552 -17.985 -6.894 1.00 69.25 336 CYS A CA 1
ATOM 2534 C C . CYS A 1 336 ? -5.475 -16.826 -6.533 1.00 69.25 336 CYS A C 1
ATOM 2536 O O . CYS A 1 336 ? -5.077 -15.993 -5.729 1.00 69.25 336 CYS A O 1
ATOM 2538 N N . GLY A 1 337 ? -6.688 -16.779 -7.094 1.00 57.41 337 GLY A N 1
ATOM 2539 C CA . GLY A 1 337 ? -7.734 -15.820 -6.728 1.00 57.41 337 GLY A CA 1
ATOM 2540 C C . GLY A 1 337 ? -8.854 -16.422 -5.875 1.00 57.41 337 GLY A C 1
ATOM 2541 O O . GLY A 1 337 ? -9.728 -15.687 -5.433 1.00 57.41 337 GLY A O 1
ATOM 2542 N N . SER A 1 338 ? -8.852 -17.739 -5.621 1.00 51.75 338 SER A N 1
ATOM 2543 C CA . SER A 1 338 ? -9.808 -18.383 -4.712 1.00 51.75 338 SER A CA 1
ATOM 2544 C C . SER A 1 338 ? -9.277 -18.367 -3.280 1.00 51.75 338 SER A C 1
ATOM 2546 O O . SER A 1 338 ? -9.044 -19.401 -2.657 1.00 51.75 338 SER A O 1
ATOM 2548 N N . THR A 1 339 ? -9.059 -17.169 -2.763 1.00 52.69 339 THR A N 1
ATOM 2549 C CA . THR A 1 339 ? -9.134 -16.936 -1.328 1.00 52.69 339 THR A CA 1
ATOM 2550 C C . THR A 1 339 ? -10.385 -16.106 -1.119 1.00 52.69 339 THR A C 1
ATOM 2552 O O . THR A 1 339 ? -10.293 -14.903 -0.914 1.00 52.69 339 THR A O 1
ATOM 2555 N N . THR A 1 340 ? -11.565 -16.729 -1.177 1.00 51.22 340 THR A N 1
ATOM 2556 C CA . THR A 1 340 ? -12.524 -16.369 -0.131 1.00 51.22 340 THR A CA 1
ATOM 2557 C C . THR A 1 340 ? -11.779 -16.754 1.139 1.00 51.22 340 THR A C 1
ATOM 2559 O O . THR A 1 340 ? -11.434 -17.938 1.263 1.00 51.22 340 THR A O 1
ATOM 2562 N N . PRO A 1 341 ? -11.341 -15.801 1.979 1.00 57.25 341 PRO A N 1
ATOM 2563 C CA . PRO A 1 341 ? -10.794 -16.173 3.272 1.00 57.25 341 PRO A CA 1
ATOM 2564 C C . PRO A 1 341 ? -11.823 -17.095 3.915 1.00 57.25 341 PRO A C 1
ATOM 2566 O O . PRO A 1 341 ? -13.021 -16.911 3.708 1.00 57.25 341 PRO A O 1
ATOM 2569 N N . ALA A 1 342 ? -11.363 -18.198 4.497 1.00 63.81 342 ALA A N 1
ATOM 2570 C CA . ALA A 1 342 ? -12.308 -19.084 5.145 1.00 63.81 342 ALA A CA 1
ATOM 2571 C C . ALA A 1 342 ? -12.923 -18.276 6.280 1.00 63.81 342 ALA A C 1
ATOM 2573 O O . ALA A 1 342 ? -12.160 -17.892 7.153 1.00 63.81 342 ALA A O 1
ATOM 2574 N N . ASP A 1 343 ? -14.232 -18.049 6.204 1.00 78.62 343 ASP A N 1
ATOM 2575 C CA . ASP A 1 343 ? -15.099 -17.677 7.319 1.00 78.62 343 ASP A CA 1
ATOM 2576 C C . ASP A 1 343 ? -14.697 -18.524 8.537 1.00 78.62 343 ASP A C 1
ATOM 2578 O O . ASP A 1 343 ? -14.981 -19.732 8.595 1.00 78.62 343 ASP A O 1
ATOM 2582 N N . ALA A 1 344 ? -13.847 -17.955 9.395 1.00 76.94 344 ALA A N 1
ATOM 2583 C CA . ALA A 1 344 ? -13.103 -18.740 10.375 1.00 76.94 344 ALA A CA 1
ATOM 2584 C C . ALA A 1 344 ? -13.931 -19.010 11.636 1.00 76.94 344 ALA A C 1
ATOM 2586 O O . ALA A 1 344 ? -13.635 -19.969 12.364 1.00 76.94 344 ALA A O 1
ATOM 2587 N N . ASP A 1 345 ? -14.988 -18.233 11.850 1.00 78.75 345 ASP A N 1
ATOM 2588 C CA . ASP A 1 345 ? -15.943 -18.376 12.943 1.00 78.75 345 ASP A CA 1
ATOM 2589 C C . ASP A 1 345 ? -17.325 -18.910 12.509 1.00 78.75 345 ASP A C 1
ATOM 2591 O O . ASP A 1 345 ? -18.054 -19.449 13.350 1.00 78.75 345 ASP A O 1
ATOM 2595 N N . GLY A 1 346 ? -17.625 -18.923 11.209 1.00 84.12 346 GLY A N 1
ATOM 2596 C CA . GLY A 1 346 ? -18.789 -19.565 10.606 1.00 84.12 346 GLY A CA 1
ATOM 2597 C C . GLY A 1 346 ? -20.036 -18.684 10.505 1.00 84.12 346 GLY A C 1
ATOM 2598 O O . GLY A 1 346 ? -21.139 -19.246 10.463 1.00 84.12 346 GLY A O 1
ATOM 2599 N N . ASP A 1 347 ? -19.906 -17.358 10.521 1.00 81.19 347 ASP A N 1
ATOM 2600 C CA . ASP A 1 347 ? -21.032 -16.416 10.514 1.00 81.19 347 ASP A CA 1
ATOM 2601 C C . ASP A 1 347 ? -21.548 -16.035 9.109 1.00 81.19 347 ASP A C 1
ATOM 2603 O O . ASP A 1 347 ? -22.612 -15.420 8.959 1.00 81.19 347 ASP A O 1
ATOM 2607 N N . GLY A 1 348 ? -20.856 -16.491 8.062 1.00 83.19 348 GLY A N 1
ATOM 2608 C CA . GLY A 1 348 ? -21.177 -16.232 6.662 1.00 83.19 348 GLY A CA 1
ATOM 2609 C C . GLY A 1 348 ? -20.495 -15.000 6.063 1.00 83.19 348 GLY A C 1
ATOM 2610 O O . GLY A 1 348 ? -20.703 -14.731 4.871 1.00 83.19 348 GLY A O 1
ATOM 2611 N N . TRP A 1 349 ? -19.676 -14.287 6.831 1.00 80.62 349 TRP A N 1
ATOM 2612 C CA . TRP A 1 349 ? -18.806 -13.206 6.391 1.00 80.62 349 TRP A CA 1
ATOM 2613 C C . TRP A 1 349 ? -17.348 -13.671 6.362 1.00 80.62 349 TRP A C 1
ATOM 2615 O O . TRP A 1 349 ? -16.984 -14.762 6.780 1.00 80.62 349 TRP A O 1
ATOM 2625 N N . SER A 1 350 ? -16.507 -12.931 5.644 1.00 82.75 350 SER A N 1
ATOM 2626 C CA . SER A 1 350 ? -15.086 -13.259 5.528 1.00 82.75 350 SER A CA 1
ATOM 2627 C C . SER A 1 350 ? -14.298 -11.986 5.236 1.00 82.75 350 SER A C 1
ATOM 2629 O O . SER A 1 350 ? -14.832 -11.051 4.614 1.00 82.75 350 SER A O 1
ATOM 2631 N N . PRO A 1 351 ? -13.006 -11.928 5.585 1.00 75.06 351 PRO A N 1
ATOM 2632 C CA . PRO A 1 351 ? -12.161 -10.803 5.249 1.00 75.06 351 PRO A CA 1
ATOM 2633 C C . PRO A 1 351 ? -12.174 -10.499 3.743 1.00 75.06 351 PRO A C 1
ATOM 2635 O O . PRO A 1 351 ? -12.256 -11.399 2.903 1.00 75.06 351 PRO A O 1
ATOM 2638 N N . PRO A 1 352 ? -12.061 -9.225 3.342 1.00 69.81 352 PRO A N 1
ATOM 2639 C CA . PRO A 1 352 ? -11.903 -8.043 4.186 1.00 69.81 352 PRO A CA 1
ATOM 2640 C C . PRO A 1 352 ? -13.234 -7.419 4.637 1.00 69.81 352 PRO A C 1
ATOM 2642 O O . PRO A 1 352 ? -13.205 -6.315 5.164 1.00 69.81 352 PRO A O 1
ATOM 2645 N N . ALA A 1 353 ? -14.379 -8.040 4.332 1.00 81.31 353 ALA A N 1
ATOM 2646 C CA . ALA A 1 353 ? -15.673 -7.515 4.762 1.00 81.31 353 ALA A CA 1
ATOM 2647 C C . ALA A 1 353 ? -15.820 -7.671 6.279 1.00 81.31 353 ALA A C 1
ATOM 2649 O O . ALA A 1 353 ? -16.241 -6.740 6.948 1.00 81.31 353 ALA A O 1
ATOM 2650 N N . ASP A 1 354 ? -15.388 -8.819 6.788 1.00 87.38 354 ASP A N 1
ATOM 2651 C CA . ASP A 1 354 ? -15.230 -9.088 8.208 1.00 87.38 354 ASP A CA 1
ATOM 2652 C C . ASP A 1 354 ? -13.882 -8.544 8.724 1.00 87.38 354 ASP A C 1
ATOM 2654 O O . ASP A 1 354 ? -12.810 -8.851 8.178 1.00 87.38 354 ASP A O 1
ATOM 2658 N N . CYS A 1 355 ? -13.958 -7.684 9.739 1.00 87.31 355 CYS A N 1
ATOM 2659 C CA . CYS A 1 355 ? -12.837 -7.019 10.386 1.00 87.31 355 CYS A CA 1
ATOM 2660 C C . CYS A 1 355 ? -12.246 -7.819 11.566 1.00 87.31 355 CYS A C 1
ATOM 2662 O O . CYS A 1 355 ? -11.116 -7.517 11.967 1.00 87.31 355 CYS A O 1
ATOM 2664 N N . ASP A 1 356 ? -12.926 -8.865 12.054 1.00 84.38 356 ASP A N 1
ATOM 2665 C CA . ASP A 1 356 ? -12.434 -9.841 13.037 1.00 84.38 356 ASP A CA 1
ATOM 2666 C C . ASP A 1 356 ? -13.013 -11.253 12.787 1.00 84.38 356 ASP A C 1
ATOM 2668 O O . ASP A 1 356 ? -13.763 -11.783 13.596 1.00 84.38 356 ASP A O 1
ATOM 2672 N N . ASP A 1 357 ? -12.532 -11.901 11.720 1.00 85.06 357 ASP A N 1
ATOM 2673 C CA . ASP A 1 357 ? -12.849 -13.272 11.233 1.00 85.06 357 ASP A CA 1
ATOM 2674 C C . ASP A 1 357 ? -12.594 -14.418 12.234 1.00 85.06 357 ASP A C 1
ATOM 2676 O O . ASP A 1 357 ? -12.584 -15.597 11.886 1.00 85.06 357 ASP A O 1
ATOM 2680 N N . GLY A 1 358 ? -12.244 -14.096 13.478 1.00 85.81 358 GLY A N 1
ATOM 2681 C CA . GLY A 1 358 ? -12.179 -15.043 14.587 1.00 85.81 358 GLY A CA 1
ATOM 2682 C C . GLY A 1 358 ? -13.363 -14.932 15.548 1.00 85.81 358 GLY A C 1
ATOM 2683 O O . GLY A 1 358 ? -13.349 -15.616 16.581 1.00 85.81 358 GLY A O 1
ATOM 2684 N N . ASN A 1 359 ? -14.332 -14.064 15.264 1.00 82.62 359 ASN A N 1
ATOM 2685 C CA . ASN A 1 359 ? -15.420 -13.688 16.143 1.00 82.62 359 ASN A CA 1
ATOM 2686 C C . ASN A 1 359 ? -16.730 -13.435 15.373 1.00 82.62 359 ASN A C 1
ATOM 2688 O O . ASN A 1 359 ? -17.005 -12.312 14.978 1.00 82.62 359 ASN A O 1
ATOM 2692 N N . ALA A 1 360 ? -17.615 -14.440 15.361 1.00 89.62 360 ALA A N 1
ATOM 2693 C CA . ALA A 1 360 ? -18.913 -14.443 14.666 1.00 89.62 360 ALA A CA 1
ATOM 2694 C C . ALA A 1 360 ? -19.918 -13.346 15.094 1.00 89.62 360 ALA A C 1
ATOM 2696 O O . ALA A 1 360 ? -21.077 -13.357 14.683 1.00 89.62 360 ALA A O 1
ATOM 2697 N N . ALA A 1 361 ? -19.534 -12.475 16.031 1.00 86.81 361 ALA A N 1
ATOM 2698 C CA . ALA A 1 361 ? -20.293 -11.298 16.440 1.00 86.81 361 ALA A CA 1
ATOM 2699 C C . ALA A 1 361 ? -19.764 -9.995 15.810 1.00 86.81 361 ALA A C 1
ATOM 2701 O O . ALA A 1 361 ? -20.368 -8.948 16.030 1.00 86.81 361 ALA A O 1
ATOM 2702 N N . VAL A 1 362 ? -18.646 -10.048 15.083 1.00 90.56 362 VAL A N 1
ATOM 2703 C CA . VAL A 1 362 ? -17.996 -8.916 14.427 1.00 90.56 362 VAL A CA 1
ATOM 2704 C C . VAL A 1 362 ? -18.065 -9.149 12.925 1.00 90.56 362 VAL A C 1
ATOM 2706 O O . VAL A 1 362 ? -17.303 -9.924 12.379 1.00 90.56 362 VAL A O 1
ATOM 2709 N N . HIS A 1 363 ? -18.999 -8.491 12.251 1.00 91.06 363 HIS A N 1
ATOM 2710 C CA . HIS A 1 363 ? -19.187 -8.606 10.813 1.00 91.06 363 HIS A CA 1
ATOM 2711 C C . HIS A 1 363 ? -20.039 -7.444 10.285 1.00 91.06 363 HIS A C 1
ATOM 2713 O O . HIS A 1 363 ? -20.809 -6.834 11.030 1.00 91.06 363 HIS A O 1
ATOM 2719 N N . PRO A 1 364 ? -20.032 -7.167 8.969 1.00 91.56 364 PRO A N 1
ATOM 2720 C CA . PRO A 1 364 ? -20.901 -6.153 8.389 1.00 91.56 364 PRO A CA 1
ATOM 2721 C C . PRO A 1 364 ? -22.372 -6.342 8.761 1.00 91.56 364 PRO A C 1
ATOM 2723 O O . PRO A 1 364 ? -22.973 -7.396 8.529 1.00 91.56 364 PRO A O 1
ATOM 2726 N N . GLY A 1 365 ? -22.962 -5.288 9.320 1.00 82.25 365 GLY A N 1
ATOM 2727 C CA . GLY A 1 365 ? -24.355 -5.289 9.764 1.00 82.25 365 GLY A CA 1
ATOM 2728 C C . GLY A 1 365 ? -24.608 -5.984 11.104 1.00 82.25 365 GLY A C 1
ATOM 2729 O O . GLY A 1 365 ? -25.778 -6.166 11.448 1.00 82.25 365 GLY A O 1
ATOM 2730 N N . ALA A 1 366 ? -23.564 -6.363 11.851 1.00 87.56 366 ALA A N 1
ATOM 2731 C CA . ALA A 1 366 ? -23.690 -6.633 13.279 1.00 87.56 366 ALA A CA 1
ATOM 2732 C C . ALA A 1 366 ? -24.131 -5.363 14.032 1.00 87.56 366 ALA A C 1
ATOM 2734 O O . ALA A 1 366 ? -24.122 -4.256 13.494 1.00 87.56 366 ALA A O 1
ATOM 2735 N N . THR A 1 367 ? -24.563 -5.521 15.281 1.00 85.94 367 THR A N 1
ATOM 2736 C CA . THR A 1 367 ? -24.870 -4.376 16.144 1.00 85.94 367 THR A CA 1
ATOM 2737 C C . THR A 1 367 ? -23.577 -3.866 16.772 1.00 85.94 367 THR A C 1
ATOM 2739 O O . THR A 1 367 ? -22.979 -4.585 17.567 1.00 85.94 367 THR A O 1
ATOM 2742 N N . ASP A 1 368 ? -23.192 -2.632 16.453 1.00 82.94 368 ASP A N 1
ATOM 2743 C CA . ASP A 1 368 ? -22.002 -1.969 17.000 1.00 82.94 368 ASP A CA 1
ATOM 2744 C C . ASP A 1 368 ? -22.256 -1.431 18.418 1.00 82.94 368 ASP A C 1
ATOM 2746 O O . ASP A 1 368 ? -23.159 -0.614 18.653 1.00 82.94 368 ASP A O 1
ATOM 2750 N N . ALA A 1 369 ? -21.495 -1.949 19.383 1.00 72.31 369 ALA A N 1
ATOM 2751 C CA . ALA A 1 369 ? -21.691 -1.679 20.797 1.00 72.31 369 ALA A CA 1
ATOM 2752 C C . ALA A 1 369 ? -20.773 -0.549 21.271 1.00 72.31 369 ALA A C 1
ATOM 2754 O O . ALA A 1 369 ? -19.625 -0.763 21.644 1.00 72.31 369 ALA A O 1
ATOM 2755 N N . CYS A 1 370 ? -21.343 0.650 21.382 1.00 73.69 370 CYS A N 1
ATOM 2756 C CA . CYS A 1 370 ? -20.590 1.855 21.711 1.00 73.69 370 CYS A CA 1
ATOM 2757 C C . CYS A 1 370 ? -19.685 1.727 22.962 1.00 73.69 370 CYS A C 1
ATOM 2759 O O . CYS A 1 370 ? -20.090 1.266 24.037 1.00 73.69 370 CYS A O 1
ATOM 2761 N N . GLY A 1 371 ? -18.472 2.268 22.869 1.00 62.09 37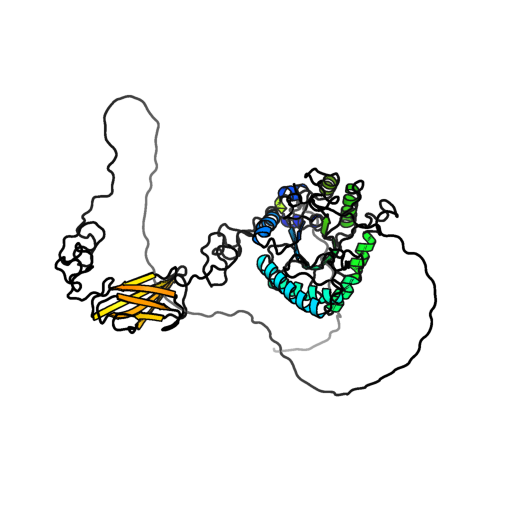1 GLY A N 1
ATOM 2762 C CA . GLY A 1 371 ? -17.559 2.492 23.990 1.00 62.09 371 GLY A CA 1
ATOM 2763 C C . GLY A 1 371 ? -16.829 1.245 24.488 1.00 62.09 371 GLY A C 1
ATOM 2764 O O . GLY A 1 371 ? -16.112 1.334 25.496 1.00 62.09 371 GLY A O 1
ATOM 2765 N N . ASN A 1 372 ? -16.989 0.101 23.820 1.00 71.19 372 ASN A N 1
ATOM 2766 C CA . ASN A 1 372 ? -16.261 -1.123 24.141 1.00 71.19 372 ASN A CA 1
ATOM 2767 C C . ASN A 1 372 ? -14.895 -1.211 23.415 1.00 71.19 372 ASN A C 1
ATOM 2769 O O . ASN A 1 372 ? -14.060 -2.047 23.775 1.00 71.19 372 ASN A O 1
ATOM 2773 N N . GLY A 1 373 ? -14.626 -0.298 22.474 1.00 76.44 373 GLY A N 1
ATOM 2774 C CA . GLY A 1 373 ? -13.396 -0.218 21.689 1.00 76.44 373 GLY A CA 1
ATOM 2775 C C . GLY A 1 373 ? -13.265 -1.264 20.578 1.00 76.44 373 GLY A C 1
ATOM 2776 O O . GLY A 1 373 ? -12.156 -1.436 20.066 1.00 76.44 373 GLY A O 1
ATOM 2777 N N . ILE A 1 374 ? -14.347 -1.961 20.244 1.00 80.62 374 ILE A N 1
ATOM 2778 C CA . ILE A 1 374 ? -14.479 -2.937 19.161 1.00 80.62 374 ILE A CA 1
ATOM 2779 C C . ILE A 1 374 ? -15.388 -2.306 18.097 1.00 80.62 374 ILE A C 1
ATOM 2781 O O . ILE A 1 374 ? -16.208 -1.462 18.411 1.00 80.62 374 ILE A O 1
ATOM 2785 N N . ASP A 1 375 ? -15.162 -2.638 16.831 1.00 87.25 375 ASP A N 1
ATOM 2786 C CA . ASP A 1 375 ? -15.989 -2.214 15.697 1.00 87.25 375 ASP A CA 1
ATOM 2787 C C . ASP A 1 375 ? -16.766 -3.447 15.226 1.00 87.25 375 ASP A C 1
ATOM 2789 O O . ASP A 1 375 ? -16.292 -4.150 14.335 1.00 87.25 375 ASP A O 1
ATOM 2793 N N . GLU A 1 376 ? -17.870 -3.811 15.894 1.00 92.06 376 GLU A N 1
ATOM 2794 C CA . GLU A 1 376 ? -18.587 -5.051 15.555 1.00 92.06 376 GLU A CA 1
ATOM 2795 C C . GLU A 1 376 ? -19.186 -5.015 14.152 1.00 92.06 376 GLU A C 1
ATOM 2797 O O . GLU A 1 376 ? -19.240 -6.049 13.497 1.00 92.06 376 GLU A O 1
ATOM 2802 N N . ASP A 1 377 ? -19.638 -3.858 13.669 1.00 91.38 377 ASP A N 1
ATOM 2803 C CA . ASP A 1 377 ? -20.302 -3.756 12.367 1.00 91.38 377 ASP A CA 1
ATOM 2804 C C . ASP A 1 377 ? -19.339 -3.477 11.200 1.00 91.38 377 ASP A C 1
ATOM 2806 O O . ASP A 1 377 ? -19.770 -3.361 10.043 1.00 91.38 377 ASP A O 1
ATOM 2810 N N . CYS A 1 378 ? -18.039 -3.409 11.499 1.00 90.06 378 CYS A N 1
ATOM 2811 C CA . CYS A 1 378 ? -16.953 -3.124 10.572 1.00 90.06 378 CYS A CA 1
ATOM 2812 C C . CYS A 1 378 ? -17.154 -1.813 9.789 1.00 90.06 378 CYS A C 1
ATOM 2814 O O . CYS A 1 378 ? -16.783 -1.711 8.609 1.00 90.06 378 CYS A O 1
ATOM 2816 N N . SER A 1 379 ? -17.759 -0.801 10.419 1.00 89.12 379 SER A N 1
ATOM 2817 C CA . SER A 1 379 ? -18.059 0.499 9.808 1.00 89.12 379 SER A CA 1
ATOM 2818 C C . SER A 1 379 ? -16.913 1.514 9.899 1.00 89.12 379 SER A C 1
ATOM 2820 O O . SER A 1 379 ? -16.997 2.597 9.302 1.00 89.12 379 SER A O 1
ATOM 2822 N N . GLY A 1 380 ? -15.800 1.156 10.546 1.00 84.62 380 GLY A N 1
ATOM 2823 C CA . GLY A 1 380 ? -14.578 1.960 10.612 1.00 84.62 380 GLY A CA 1
ATOM 2824 C C . GLY A 1 380 ? -14.244 2.500 12.004 1.00 84.62 380 GLY A C 1
ATOM 2825 O O . GLY A 1 380 ? -13.464 3.456 12.109 1.00 84.62 380 GLY A O 1
ATOM 2826 N N . GLY A 1 381 ? -14.808 1.902 13.051 1.00 83.31 381 GLY A N 1
ATOM 2827 C CA . GLY A 1 381 ? -14.489 2.143 14.454 1.00 83.31 381 GLY A CA 1
ATOM 2828 C C . GLY A 1 381 ? -15.715 2.061 15.360 1.00 83.31 381 GLY A C 1
ATOM 2829 O O . GLY A 1 381 ? -16.808 2.377 14.919 1.00 83.31 381 GLY A O 1
ATOM 2830 N N . ASP A 1 382 ? -15.470 1.737 16.633 1.00 80.88 382 ASP A N 1
ATOM 2831 C CA . ASP A 1 382 ? -16.458 1.676 17.722 1.00 80.88 382 ASP A CA 1
ATOM 2832 C C . ASP A 1 382 ? -17.514 2.790 17.654 1.00 80.88 382 ASP A C 1
ATOM 2834 O O . ASP A 1 382 ? -17.180 3.987 17.546 1.00 80.88 382 ASP A O 1
ATOM 2838 N N . ALA A 1 383 ? -18.782 2.387 17.755 1.00 79.75 383 ALA A N 1
ATOM 2839 C CA . ALA A 1 383 ? -19.921 3.279 17.723 1.00 79.75 383 ALA A CA 1
ATOM 2840 C C . ALA A 1 383 ? -19.751 4.453 18.697 1.00 79.75 383 ALA A C 1
ATOM 2842 O O . ALA A 1 383 ? -19.326 4.349 19.853 1.00 79.75 383 ALA A O 1
ATOM 2843 N N . ALA A 1 384 ? -20.155 5.640 18.246 1.00 76.00 384 ALA A N 1
ATOM 2844 C CA . ALA A 1 384 ? -20.146 6.815 19.100 1.00 76.00 384 ALA A CA 1
ATOM 2845 C C . ALA A 1 384 ? -21.212 6.677 20.198 1.00 76.00 384 ALA A C 1
ATOM 2847 O O . ALA A 1 384 ? -22.410 6.765 19.922 1.00 76.00 384 ALA A O 1
ATOM 2848 N N . CYS A 1 385 ? -20.782 6.554 21.458 1.00 62.59 385 CYS A N 1
ATOM 2849 C CA . CYS A 1 385 ? -21.714 6.581 22.580 1.00 62.59 385 CYS A CA 1
ATOM 2850 C C . CYS A 1 385 ? -22.461 7.907 22.635 1.00 62.59 385 CYS A C 1
ATOM 2852 O O . CYS A 1 385 ? -21.900 8.946 22.999 1.00 62.59 385 CYS A O 1
ATOM 2854 N N . THR A 1 386 ? -23.750 7.857 22.310 1.00 59.03 386 THR A N 1
ATOM 2855 C CA . THR A 1 386 ? -24.673 8.965 22.531 1.00 59.03 386 THR A CA 1
ATOM 2856 C C . THR A 1 386 ? -25.282 8.765 23.918 1.00 59.03 386 THR A C 1
ATOM 2858 O O . THR A 1 386 ? -26.040 7.816 24.100 1.00 59.03 386 THR A O 1
ATOM 2861 N N . PRO A 1 387 ? -24.957 9.592 24.931 1.00 51.97 387 PRO A N 1
ATOM 2862 C CA . PRO A 1 387 ? -25.476 9.378 26.278 1.00 51.97 387 PRO A CA 1
ATOM 2863 C C . PRO A 1 387 ? -27.011 9.455 26.298 1.00 51.97 387 PRO A C 1
ATOM 2865 O O . PRO A 1 387 ? -27.575 10.522 26.049 1.00 51.97 387 PRO A O 1
ATOM 2868 N N . GLY A 1 388 ? -27.663 8.329 26.606 1.00 56.44 388 GLY A N 1
ATOM 2869 C CA . GLY A 1 388 ? -29.094 8.223 26.903 1.00 56.44 388 GLY A CA 1
ATOM 2870 C C . GLY A 1 388 ? -30.069 8.105 25.741 1.00 56.44 388 GLY A C 1
ATOM 2871 O O . GLY A 1 388 ? -31.212 8.532 25.891 1.00 56.44 388 GLY A O 1
ATOM 2872 N N . ALA A 1 389 ? -29.653 7.531 24.611 1.00 57.06 389 ALA A N 1
ATOM 2873 C CA . ALA A 1 389 ? -30.586 7.196 23.532 1.00 57.06 389 ALA A CA 1
ATOM 2874 C C . ALA A 1 389 ? -31.461 5.963 23.852 1.00 57.06 389 ALA A C 1
ATOM 2876 O O . ALA A 1 389 ? -32.623 5.949 23.449 1.00 57.06 389 ALA A O 1
ATOM 2877 N N . ASP A 1 390 ? -30.950 5.005 24.640 1.00 67.12 390 ASP A N 1
ATOM 2878 C CA . ASP A 1 390 ? -31.569 3.673 24.779 1.00 67.12 390 ASP A CA 1
ATOM 2879 C C . ASP A 1 390 ? -32.034 3.322 26.209 1.00 67.12 390 ASP A C 1
ATOM 2881 O O . ASP A 1 390 ? -32.677 2.292 26.430 1.00 67.12 390 ASP A O 1
ATOM 2885 N N . ALA A 1 391 ? -31.785 4.196 27.194 1.00 81.62 391 ALA A N 1
ATOM 2886 C CA . ALA A 1 391 ? -32.249 3.999 28.567 1.00 81.62 391 ALA A CA 1
ATOM 2887 C C . ALA A 1 391 ? -33.785 4.072 28.650 1.00 81.62 391 ALA A C 1
ATOM 2889 O O . ALA A 1 391 ? -34.397 5.129 28.467 1.00 81.62 391 ALA A O 1
ATOM 2890 N N . THR A 1 392 ? -34.419 2.955 28.999 1.00 89.56 392 THR A N 1
ATOM 2891 C CA . THR A 1 392 ? -35.874 2.849 29.191 1.00 89.56 392 THR A CA 1
ATOM 2892 C C . THR A 1 392 ? -36.229 2.807 30.674 1.00 89.56 392 THR A C 1
ATOM 2894 O O . THR A 1 392 ? -35.523 2.195 31.475 1.00 89.56 392 THR A O 1
ATOM 2897 N N . PHE A 1 393 ? -37.328 3.466 31.049 1.00 93.00 393 PHE A N 1
ATOM 2898 C CA . PHE A 1 393 ? -37.787 3.587 32.435 1.00 93.00 393 PHE A CA 1
ATOM 2899 C C . PHE A 1 393 ? -39.164 2.949 32.597 1.00 93.00 393 PHE A C 1
ATOM 2901 O O . PHE A 1 393 ? -40.097 3.293 31.875 1.00 93.00 393 PHE A O 1
ATOM 2908 N N . GLU A 1 394 ? -39.296 2.069 33.582 1.00 94.31 394 GLU A N 1
ATOM 2909 C CA . GLU A 1 394 ? -40.553 1.433 33.975 1.00 94.31 394 GLU A CA 1
ATOM 2910 C C . GLU A 1 394 ? -40.856 1.783 35.438 1.00 94.31 394 GLU A C 1
ATOM 2912 O O . 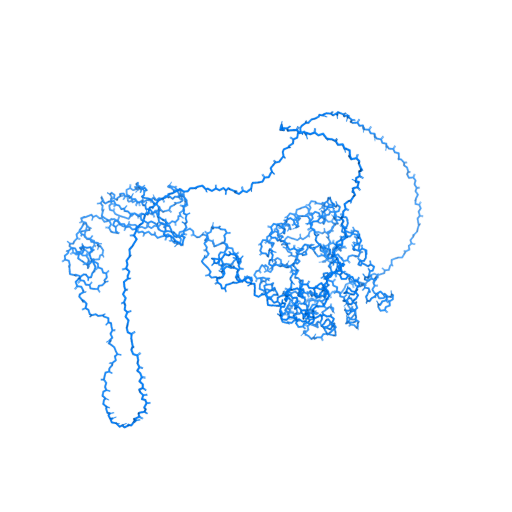GLU A 1 394 ? -39.990 1.643 36.310 1.00 94.31 394 GLU A O 1
ATOM 2917 N N . PHE A 1 395 ? -42.080 2.246 35.699 1.00 93.38 395 PHE A N 1
ATOM 2918 C CA . PHE A 1 395 ? -42.551 2.640 37.026 1.00 93.38 395 PHE A CA 1
ATOM 2919 C C . PHE A 1 395 ? -43.639 1.693 37.522 1.00 93.38 395 PHE A C 1
ATOM 2921 O O . PHE A 1 395 ? -44.556 1.353 36.781 1.00 93.38 395 PHE A O 1
ATOM 2928 N N . ASP A 1 396 ? -43.545 1.311 38.792 1.00 89.69 396 ASP A N 1
ATOM 2929 C CA . ASP A 1 396 ? -44.519 0.459 39.468 1.00 89.69 396 ASP A CA 1
ATOM 2930 C C . ASP A 1 396 ? -44.848 1.039 40.864 1.00 89.69 396 ASP A C 1
ATOM 2932 O O . ASP A 1 396 ? -43.951 1.118 41.719 1.00 89.69 396 ASP A O 1
ATOM 2936 N N . PRO A 1 397 ? -46.093 1.498 41.106 1.00 87.38 397 PRO A N 1
ATOM 2937 C CA . PRO A 1 397 ? -47.187 1.563 40.130 1.00 87.38 397 PRO A CA 1
ATOM 2938 C C . PRO A 1 397 ? -46.901 2.591 39.020 1.00 87.38 397 PRO A C 1
ATOM 2940 O O . PRO A 1 397 ? -46.186 3.570 39.247 1.00 87.38 397 PRO A O 1
ATOM 2943 N N . ALA A 1 398 ? -47.479 2.384 37.832 1.00 78.50 398 ALA A N 1
ATOM 2944 C CA . ALA A 1 398 ? -47.307 3.280 36.682 1.00 78.50 398 ALA A CA 1
ATOM 2945 C C . ALA A 1 398 ? -47.964 4.659 36.898 1.00 78.50 398 ALA A C 1
ATOM 2947 O O . ALA A 1 398 ? -47.423 5.674 36.458 1.00 78.50 398 ALA A O 1
ATOM 2948 N N . ALA A 1 399 ? -49.077 4.696 37.639 1.00 81.69 399 ALA A N 1
ATOM 2949 C CA . ALA A 1 399 ? -49.802 5.902 38.041 1.00 81.69 399 ALA A CA 1
ATOM 2950 C C . ALA A 1 399 ? -49.829 6.035 39.582 1.00 81.69 399 ALA A C 1
ATOM 2952 O O . ALA A 1 399 ? -50.806 5.679 40.237 1.00 81.69 399 ALA A O 1
ATOM 2953 N N . PRO A 1 400 ? -48.734 6.483 40.220 1.00 86.69 400 PRO A N 1
ATOM 2954 C CA . PRO A 1 400 ? -48.660 6.573 41.675 1.00 86.69 400 PRO A CA 1
ATOM 2955 C C . PRO A 1 400 ? -49.439 7.767 42.238 1.00 86.69 400 PRO A C 1
ATOM 2957 O O . PRO A 1 400 ? -49.363 8.888 41.734 1.00 86.69 400 PRO A O 1
ATOM 2960 N N . THR A 1 401 ? -50.073 7.571 43.394 1.00 86.94 401 THR A N 1
ATOM 2961 C CA . THR A 1 401 ? -50.628 8.666 44.199 1.00 86.94 401 THR A CA 1
ATOM 2962 C C . THR A 1 401 ? -49.686 9.111 45.310 1.00 86.94 401 THR A C 1
ATOM 2964 O O . THR A 1 401 ? -48.816 8.371 45.779 1.00 86.94 401 THR A O 1
ATOM 2967 N N . THR A 1 402 ? -49.906 10.326 45.804 1.00 88.56 402 THR A N 1
ATOM 2968 C CA . THR A 1 402 ? -49.173 10.886 46.946 1.00 88.56 402 THR A CA 1
ATOM 2969 C C . THR A 1 402 ? -49.161 9.930 48.144 1.00 88.56 402 THR A C 1
ATOM 2971 O O . THR A 1 402 ? -50.202 9.450 48.585 1.00 88.56 402 THR A O 1
ATOM 2974 N N . GLY A 1 403 ? -47.975 9.688 48.703 1.00 86.50 403 GLY A N 1
ATOM 2975 C CA . GLY A 1 403 ? -47.752 8.771 49.824 1.00 86.50 403 GLY A CA 1
ATOM 2976 C C . GLY A 1 403 ? -47.333 7.354 49.416 1.00 86.50 403 GLY A C 1
ATOM 2977 O O . GLY A 1 403 ? -46.926 6.586 50.289 1.00 86.50 403 GLY A O 1
ATOM 2978 N N . ALA A 1 404 ? -47.371 7.016 48.123 1.00 89.25 404 ALA A N 1
ATOM 2979 C CA . ALA A 1 404 ? -46.880 5.740 47.613 1.00 89.25 404 ALA A CA 1
ATOM 2980 C C . ALA A 1 404 ? -45.341 5.633 47.654 1.00 89.25 404 ALA A C 1
ATOM 2982 O O . ALA A 1 404 ? -44.607 6.623 47.763 1.00 89.25 404 ALA A O 1
ATOM 2983 N N . THR A 1 405 ? -44.850 4.397 47.554 1.00 95.00 405 THR A N 1
ATOM 2984 C CA . THR A 1 405 ? -43.451 4.092 47.224 1.00 95.00 405 THR A CA 1
ATOM 2985 C C . THR A 1 405 ? -43.419 3.556 45.803 1.00 95.00 405 THR A C 1
ATOM 2987 O O . THR A 1 405 ? -44.123 2.597 45.510 1.00 95.00 405 THR A O 1
ATOM 2990 N N . VAL A 1 406 ? -42.613 4.176 44.946 1.00 95.62 406 VAL A N 1
ATOM 2991 C CA . VAL A 1 406 ? -42.482 3.820 43.532 1.00 95.62 406 VAL A CA 1
ATOM 2992 C C . VAL A 1 406 ? -41.244 2.966 43.342 1.00 95.62 406 VAL A C 1
ATOM 2994 O O . VAL A 1 406 ? -40.161 3.345 43.794 1.00 95.62 406 VAL A O 1
ATOM 2997 N N . THR A 1 407 ? -41.398 1.845 42.648 1.00 97.25 407 THR A N 1
ATOM 2998 C CA . THR A 1 407 ? -40.291 1.069 42.090 1.00 97.25 407 THR A CA 1
ATOM 2999 C C . THR A 1 407 ? -39.987 1.591 40.690 1.00 97.25 407 THR A C 1
ATOM 3001 O O . THR A 1 407 ? -40.889 1.737 39.875 1.00 97.25 407 THR A O 1
ATOM 3004 N N . CYS A 1 408 ? -38.722 1.891 40.412 1.00 96.81 408 CYS A N 1
ATOM 3005 C CA . CYS A 1 408 ? -38.241 2.312 39.101 1.00 96.81 408 CYS A CA 1
ATOM 3006 C C . CYS A 1 408 ? -37.222 1.295 38.596 1.00 96.81 408 CYS A C 1
ATOM 3008 O O . CYS A 1 408 ? -36.206 1.055 39.263 1.00 96.81 408 CYS A O 1
ATOM 3010 N N . ARG A 1 409 ? -37.503 0.703 37.434 1.00 96.19 409 ARG A N 1
ATOM 3011 C CA . ARG A 1 409 ? -36.588 -0.178 36.707 1.00 96.19 409 ARG A CA 1
ATOM 3012 C C . ARG A 1 409 ? -36.048 0.591 35.510 1.00 96.19 409 ARG A C 1
ATOM 3014 O O . ARG A 1 409 ? -36.817 1.037 34.664 1.00 96.19 409 ARG A O 1
ATOM 3021 N N . VAL A 1 410 ? -34.733 0.752 35.457 1.00 94.06 410 VAL A N 1
ATOM 3022 C CA . VAL A 1 410 ? -34.036 1.351 34.316 1.00 94.06 410 VAL A CA 1
ATOM 3023 C C . VAL A 1 410 ? -33.391 0.223 33.534 1.00 94.06 410 VAL A C 1
ATOM 3025 O O . VAL A 1 410 ? -32.660 -0.564 34.133 1.00 94.06 410 VAL A O 1
ATOM 3028 N N . THR A 1 411 ? -33.677 0.124 32.238 1.00 91.88 411 THR A N 1
ATOM 3029 C CA . THR A 1 411 ? -33.058 -0.869 31.353 1.00 91.88 411 THR A CA 1
ATOM 3030 C C . THR A 1 411 ? -32.227 -0.161 30.292 1.00 91.88 411 THR A C 1
ATOM 3032 O O . THR A 1 411 ? -32.742 0.745 29.642 1.00 91.88 411 THR A O 1
ATOM 3035 N N . ASP A 1 412 ? -30.975 -0.578 30.130 1.00 85.19 412 ASP A N 1
ATOM 3036 C CA . ASP A 1 412 ? -30.012 -0.013 29.178 1.00 85.19 412 ASP A CA 1
ATOM 3037 C C . ASP A 1 412 ? -29.189 -1.153 28.554 1.00 85.19 412 ASP A C 1
ATOM 3039 O O . ASP A 1 412 ? -28.957 -2.179 29.202 1.00 85.19 412 ASP A O 1
ATOM 3043 N N . ASP A 1 413 ? -28.756 -0.974 27.311 1.00 78.38 413 ASP A N 1
ATOM 3044 C CA . ASP A 1 413 ? -27.923 -1.930 26.573 1.00 78.38 413 ASP A CA 1
ATOM 3045 C C . ASP A 1 413 ? -26.419 -1.741 26.879 1.00 78.38 413 ASP A C 1
ATOM 3047 O O . ASP A 1 413 ? -25.562 -2.437 26.336 1.00 78.38 413 ASP A O 1
ATOM 3051 N N . TYR A 1 414 ? -26.083 -0.828 27.802 1.00 70.81 414 TYR A N 1
ATOM 3052 C CA . TYR A 1 414 ? -24.724 -0.595 28.282 1.00 70.81 414 TYR A CA 1
ATOM 3053 C C . TYR A 1 414 ? -24.518 -1.035 29.749 1.00 70.81 414 TYR A C 1
ATOM 3055 O O . TYR A 1 414 ? -25.179 -0.523 30.654 1.00 70.81 414 TYR A O 1
ATOM 3063 N N . PRO A 1 415 ? -23.531 -1.896 30.075 1.00 71.19 415 PRO A N 1
ATOM 3064 C CA . PRO A 1 415 ? -23.211 -2.253 31.459 1.00 71.19 415 PRO A CA 1
ATOM 3065 C C . PRO A 1 415 ? -22.558 -1.091 32.225 1.00 71.19 415 PRO A C 1
ATOM 3067 O O . PRO A 1 415 ? -21.339 -0.895 32.220 1.00 71.19 415 PRO A O 1
ATOM 3070 N N . HIS A 1 416 ? -23.354 -0.334 32.975 1.00 76.12 416 HIS A N 1
ATOM 3071 C CA . HIS A 1 416 ? -22.834 0.689 33.877 1.00 76.12 416 HIS A CA 1
ATOM 3072 C C . HIS A 1 416 ? -22.318 0.078 35.192 1.00 76.12 416 HIS A C 1
ATOM 3074 O O . HIS A 1 416 ? -23.079 -0.447 36.006 1.00 76.12 416 HIS A O 1
ATOM 3080 N N . ALA A 1 417 ? -21.003 0.176 35.424 1.00 66.38 417 ALA A N 1
ATOM 3081 C CA . ALA A 1 417 ? -20.357 -0.365 36.625 1.00 66.38 417 ALA A CA 1
ATOM 3082 C C . ALA A 1 417 ? -20.771 0.362 37.918 1.00 66.38 417 ALA A C 1
ATOM 3084 O O . ALA A 1 417 ? -20.880 -0.268 38.969 1.00 66.38 417 ALA A O 1
ATOM 3085 N N . ASN A 1 418 ? -21.023 1.671 37.829 1.00 80.50 418 ASN A N 1
ATOM 3086 C CA . ASN A 1 418 ? -21.623 2.467 38.888 1.00 80.50 418 ASN A CA 1
ATOM 3087 C C . ASN A 1 418 ? -22.787 3.263 38.302 1.00 80.50 418 ASN A C 1
ATOM 3089 O O . ASN A 1 418 ? -22.715 3.726 37.163 1.00 80.50 418 ASN A O 1
ATOM 3093 N N . VAL A 1 419 ? -23.860 3.385 39.079 1.00 87.06 419 VAL A N 1
ATOM 3094 C CA . VAL A 1 419 ? -25.084 4.066 38.665 1.00 87.06 419 VAL A CA 1
ATOM 3095 C C . VAL A 1 419 ? -25.750 4.769 39.838 1.00 87.06 419 VAL A C 1
ATOM 3097 O O . VAL A 1 419 ? -25.696 4.314 40.983 1.00 87.06 419 VAL A O 1
ATOM 3100 N N . GLY A 1 420 ? -26.417 5.879 39.548 1.00 90.19 420 GLY A N 1
ATOM 3101 C CA . GLY A 1 420 ? -27.256 6.608 40.485 1.00 90.19 420 GLY A CA 1
ATOM 3102 C C . GLY A 1 420 ? -28.627 6.911 39.899 1.00 90.19 420 GLY A C 1
ATOM 3103 O O . GLY A 1 420 ? -28.757 7.158 38.704 1.00 90.19 420 GLY A O 1
ATOM 3104 N N . LEU A 1 421 ? -29.637 6.947 40.769 1.00 93.12 421 LEU A N 1
ATOM 3105 C CA . LEU A 1 421 ? -30.971 7.442 40.445 1.00 93.12 421 LEU A CA 1
ATOM 3106 C C . LEU A 1 421 ? -31.287 8.648 41.331 1.00 93.12 421 LEU A C 1
ATOM 3108 O O . LEU A 1 421 ? -31.172 8.567 42.555 1.00 93.12 421 LEU A O 1
ATOM 3112 N N . THR A 1 422 ? -31.690 9.762 40.722 1.00 94.31 422 THR A N 1
ATOM 3113 C CA . THR A 1 422 ? -32.076 10.989 41.438 1.00 94.31 422 THR A CA 1
ATOM 3114 C C . THR A 1 422 ? -33.490 11.421 41.039 1.00 94.31 422 THR A C 1
ATOM 3116 O O . THR A 1 422 ? -33.649 12.167 40.069 1.00 94.31 422 THR A O 1
ATOM 3119 N N . PRO A 1 423 ? -34.531 10.983 41.770 1.00 94.38 423 PRO A N 1
ATOM 3120 C CA . PRO A 1 423 ? -35.891 11.489 41.615 1.00 94.38 423 PRO A CA 1
ATOM 3121 C C . PRO A 1 423 ? -36.010 12.874 42.258 1.00 94.38 423 PRO A C 1
ATOM 3123 O O . PRO A 1 423 ? -35.645 13.059 43.417 1.00 94.38 423 PRO A O 1
ATOM 3126 N N . THR A 1 424 ? -36.533 13.857 41.533 1.00 95.25 424 THR A N 1
ATOM 3127 C CA . THR A 1 424 ? -36.725 15.230 42.020 1.00 95.25 424 THR A CA 1
ATOM 3128 C C . THR A 1 424 ? -38.162 15.656 41.792 1.00 95.25 424 THR A C 1
ATOM 3130 O O . THR A 1 424 ? -38.576 15.825 40.651 1.00 95.25 424 THR A O 1
ATOM 3133 N N . GLY A 1 425 ? -38.911 15.825 42.879 1.00 93.31 425 GLY A N 1
ATOM 3134 C CA . GLY A 1 425 ? -40.305 16.260 42.846 1.00 93.31 425 GLY A CA 1
ATOM 3135 C C . GLY A 1 425 ? -40.502 17.704 43.315 1.00 93.31 425 GLY A C 1
ATOM 3136 O O . GLY A 1 425 ? -39.530 18.411 43.601 1.00 93.31 425 GLY A O 1
ATOM 3137 N N . PRO A 1 426 ? -41.762 18.135 43.492 1.00 92.31 426 PRO A N 1
ATOM 3138 C CA . PRO A 1 426 ? -42.112 19.501 43.901 1.00 92.31 426 PRO A CA 1
ATOM 3139 C C . PRO A 1 426 ? -41.545 19.924 45.263 1.00 92.31 426 PRO A C 1
ATOM 3141 O O . PRO A 1 426 ? -41.335 21.109 45.519 1.00 92.31 426 PRO A O 1
ATOM 3144 N N . THR A 1 427 ? -41.281 18.960 46.147 1.00 90.88 427 THR A N 1
ATOM 3145 C CA . THR A 1 427 ? -40.692 19.179 47.478 1.00 90.88 427 THR A CA 1
ATOM 3146 C C . THR A 1 427 ? -39.170 18.995 47.505 1.00 90.88 427 THR A C 1
ATOM 3148 O O . THR A 1 427 ? -38.557 19.157 48.560 1.00 90.88 427 THR A O 1
ATOM 3151 N N . GLY A 1 428 ? -38.551 18.706 46.355 1.00 92.50 428 GLY A N 1
ATOM 3152 C CA . GLY A 1 428 ? -37.113 18.495 46.194 1.00 92.50 428 GLY A CA 1
ATOM 3153 C C . GLY A 1 428 ? -36.731 17.052 45.851 1.00 92.50 428 GLY A C 1
ATOM 3154 O O . GLY A 1 428 ? -37.573 16.223 45.492 1.00 92.50 428 GLY A O 1
ATOM 3155 N N . ALA A 1 429 ? -35.428 16.772 45.939 1.00 92.12 429 ALA A N 1
ATOM 3156 C CA . ALA A 1 429 ? -34.858 15.454 45.667 1.00 92.12 429 ALA A CA 1
ATOM 3157 C C . ALA A 1 429 ? -35.335 14.415 46.694 1.00 92.12 429 ALA A C 1
ATOM 3159 O O . ALA A 1 429 ? -35.306 14.668 47.900 1.00 92.12 429 ALA A O 1
ATOM 3160 N N . GLN A 1 430 ? -35.748 13.246 46.208 1.00 93.94 430 GLN A N 1
ATOM 3161 C CA . GLN A 1 430 ? -36.201 12.127 47.026 1.00 93.94 430 GLN A CA 1
ATOM 3162 C C . GLN A 1 430 ? -35.073 11.110 47.230 1.00 93.94 430 GLN A C 1
ATOM 3164 O O . GLN A 1 430 ? -34.264 10.893 46.324 1.00 93.94 430 GLN A O 1
ATOM 3169 N N . PRO A 1 431 ? -35.002 10.458 48.402 1.00 92.81 431 PRO A N 1
ATOM 3170 C CA . PRO A 1 431 ? -34.057 9.373 48.614 1.00 92.81 431 PRO A CA 1
ATOM 3171 C C . PRO A 1 431 ? -34.452 8.156 47.766 1.00 92.81 431 PRO A C 1
ATOM 3173 O O . PRO A 1 431 ? -35.554 7.630 47.913 1.00 92.81 431 PRO A O 1
ATOM 3176 N N . ALA A 1 432 ? -33.539 7.689 46.916 1.00 93.94 432 ALA A N 1
ATOM 3177 C CA . ALA A 1 432 ? -33.688 6.446 46.165 1.00 93.94 432 ALA A CA 1
ATOM 3178 C C . ALA A 1 432 ? -32.902 5.317 46.848 1.00 93.94 432 ALA A C 1
ATOM 3180 O O . ALA A 1 432 ? -31.691 5.421 47.052 1.00 93.94 432 ALA A O 1
ATOM 3181 N N . ALA A 1 433 ? -33.590 4.237 47.210 1.00 95.00 433 ALA A N 1
ATOM 3182 C CA . ALA A 1 433 ? -32.984 3.035 47.769 1.00 95.00 433 ALA A CA 1
ATOM 3183 C C . ALA A 1 433 ? -32.664 2.037 46.650 1.00 95.00 433 ALA A C 1
ATOM 3185 O O . ALA A 1 433 ? -33.510 1.763 45.805 1.00 95.00 433 ALA A O 1
ATOM 3186 N N . TRP A 1 434 ? -31.439 1.510 46.645 1.00 93.69 434 TRP A N 1
ATOM 3187 C CA . TRP A 1 434 ? -30.975 0.528 45.662 1.00 93.69 434 TRP A CA 1
ATOM 3188 C C . TRP A 1 434 ? -31.653 -0.833 45.855 1.00 93.69 434 TRP A C 1
ATOM 3190 O O . TRP A 1 434 ? -31.621 -1.388 46.955 1.00 93.69 434 TRP A O 1
ATOM 3200 N N . GLY A 1 435 ? -32.235 -1.362 44.780 1.00 90.50 435 GLY A N 1
ATOM 3201 C CA . GLY A 1 435 ? -32.948 -2.640 44.729 1.00 90.50 435 GLY A CA 1
ATOM 3202 C C . GLY A 1 435 ? -32.168 -3.779 44.066 1.00 90.50 435 GLY A C 1
ATOM 3203 O O . GLY A 1 435 ? -32.476 -4.938 44.329 1.00 90.50 435 GLY A O 1
ATOM 3204 N N . GLY A 1 436 ? -31.139 -3.482 43.264 1.00 91.62 436 GLY A N 1
ATOM 3205 C CA . GLY A 1 436 ? -30.283 -4.491 42.632 1.00 91.62 436 GLY A CA 1
ATOM 3206 C C . GLY A 1 436 ? -30.053 -4.262 41.141 1.00 91.62 436 GLY A C 1
ATOM 3207 O O . GLY A 1 436 ? -30.560 -3.301 40.561 1.00 91.62 436 GLY A O 1
ATOM 3208 N N . VAL A 1 437 ? -29.284 -5.173 40.546 1.00 92.38 437 VAL A N 1
ATOM 3209 C CA . VAL A 1 437 ? -28.997 -5.239 39.111 1.00 92.38 437 VAL A CA 1
ATOM 3210 C C . VAL A 1 437 ? -29.261 -6.654 38.598 1.00 92.38 437 VAL A C 1
ATOM 3212 O O . VAL A 1 437 ? -28.950 -7.627 39.288 1.00 92.38 437 VAL A O 1
ATOM 3215 N N . GLU A 1 438 ? -29.834 -6.750 37.406 1.00 91.56 438 GLU A N 1
ATOM 3216 C CA . GLU A 1 438 ? -30.133 -7.981 36.680 1.00 91.56 438 GLU A CA 1
ATOM 3217 C C . GLU A 1 438 ? -29.494 -7.910 35.283 1.00 91.56 438 GLU A C 1
ATOM 3219 O O . GLU A 1 438 ? -29.610 -6.892 34.599 1.00 91.56 438 GLU A O 1
ATOM 3224 N N . ASP A 1 439 ? -28.808 -8.982 34.881 1.00 85.75 439 ASP A N 1
ATOM 3225 C CA . ASP A 1 439 ? -28.319 -9.192 33.513 1.00 85.75 439 ASP A CA 1
ATOM 3226 C C . ASP A 1 439 ? -29.422 -9.909 32.726 1.00 85.75 439 ASP A C 1
ATOM 3228 O O . ASP A 1 439 ? -29.812 -11.024 33.085 1.00 85.75 439 ASP A O 1
ATOM 3232 N N . LEU A 1 440 ? -29.955 -9.255 31.694 1.00 84.12 440 LEU A N 1
ATOM 3233 C CA . LEU A 1 440 ? -31.027 -9.800 30.859 1.00 84.12 440 LEU A CA 1
ATOM 3234 C C . LEU A 1 440 ? -30.486 -10.613 29.671 1.00 84.12 440 LEU A C 1
ATOM 3236 O O . LEU A 1 440 ? -31.274 -11.213 28.938 1.00 84.12 440 LEU A O 1
ATOM 3240 N N . GLY A 1 441 ? -29.161 -10.677 29.496 1.00 71.00 441 GLY A N 1
ATOM 3241 C CA . GLY A 1 441 ? -28.505 -11.279 28.342 1.00 71.00 441 GLY A CA 1
ATOM 3242 C C . GLY A 1 441 ? -28.520 -10.372 27.106 1.00 71.00 441 GLY A C 1
ATOM 3243 O O . GLY A 1 441 ? -29.265 -9.399 27.023 1.00 71.00 441 GLY A O 1
ATOM 3244 N N . GLY A 1 442 ? -27.659 -10.682 26.130 1.00 70.12 442 GLY A N 1
ATOM 3245 C CA . GLY A 1 442 ? -27.576 -9.924 24.872 1.00 70.12 442 GLY A CA 1
ATOM 3246 C C . GLY A 1 442 ? -27.076 -8.483 25.028 1.00 70.12 442 GLY A C 1
ATOM 3247 O O . GLY A 1 442 ? -27.450 -7.636 24.232 1.00 70.12 442 GLY A O 1
ATOM 3248 N N . GLY A 1 443 ? -26.280 -8.198 26.066 1.00 70.19 443 GLY A N 1
ATOM 3249 C CA . GLY A 1 443 ? -25.773 -6.849 26.356 1.00 70.19 443 GLY A CA 1
ATOM 3250 C C . GLY A 1 443 ? -26.717 -5.981 27.192 1.00 70.19 443 GLY A C 1
ATOM 3251 O O . GLY A 1 443 ? -26.315 -4.911 27.626 1.00 70.19 443 GLY A O 1
ATOM 3252 N N . ARG A 1 444 ? -27.930 -6.454 27.501 1.00 81.38 444 ARG A N 1
ATOM 3253 C CA . ARG A 1 444 ? -28.973 -5.665 28.163 1.00 81.38 444 ARG A CA 1
ATOM 3254 C C . ARG A 1 444 ? -28.990 -5.840 29.681 1.00 81.38 444 ARG A C 1
ATOM 3256 O O . ARG A 1 444 ? -29.029 -6.957 30.195 1.00 81.38 444 ARG A O 1
ATOM 3263 N N . TRP A 1 445 ? -29.038 -4.729 30.409 1.00 88.56 445 TRP A N 1
ATOM 3264 C CA . TRP A 1 445 ? -28.966 -4.681 31.871 1.00 88.56 445 TRP A CA 1
ATOM 3265 C C . TRP A 1 445 ? -30.141 -3.925 32.464 1.00 88.56 445 TRP A C 1
ATOM 3267 O O . TRP A 1 445 ? -30.617 -2.946 31.895 1.00 88.56 445 TRP A O 1
ATOM 3277 N N . ARG A 1 446 ? -30.588 -4.356 33.645 1.00 93.38 446 ARG A N 1
ATOM 3278 C CA . ARG A 1 446 ? -31.662 -3.699 34.387 1.00 93.38 446 ARG A CA 1
ATOM 3279 C C . ARG A 1 446 ? -31.234 -3.364 35.804 1.00 93.38 446 ARG A C 1
ATOM 3281 O O . ARG A 1 446 ? -30.831 -4.239 36.565 1.00 93.38 446 ARG A O 1
ATOM 3288 N N . TRP A 1 447 ? -31.428 -2.115 36.202 1.00 94.44 447 TRP A N 1
ATOM 3289 C CA . TRP A 1 447 ? -31.219 -1.649 37.570 1.00 94.44 447 TRP A CA 1
ATOM 3290 C C . TRP A 1 447 ? -32.538 -1.254 38.217 1.00 94.44 447 TRP A C 1
ATOM 3292 O O . TRP A 1 447 ? -33.387 -0.632 37.584 1.00 94.44 447 TRP A O 1
ATOM 3302 N N . THR A 1 448 ? -32.704 -1.593 39.493 1.00 96.06 448 THR A N 1
ATOM 3303 C CA . THR A 1 448 ? -33.941 -1.328 40.238 1.00 96.06 448 THR A CA 1
ATOM 3304 C C . THR A 1 448 ? -33.678 -0.398 41.417 1.00 96.06 448 THR A C 1
ATOM 3306 O O . THR A 1 448 ? -32.740 -0.618 42.186 1.00 96.06 448 THR A O 1
ATOM 3309 N N . TRP A 1 449 ? -34.546 0.595 41.615 1.00 96.81 449 TRP A N 1
ATOM 3310 C CA . TRP A 1 449 ? -34.611 1.418 42.827 1.00 96.81 449 TRP A CA 1
ATOM 3311 C C . TRP A 1 449 ? -36.037 1.558 43.335 1.00 96.81 449 TRP A C 1
ATOM 3313 O O . TRP A 1 449 ? -36.989 1.431 42.574 1.00 96.81 449 TRP A O 1
ATOM 3323 N N . THR A 1 450 ? -36.173 1.928 44.607 1.00 97.06 450 THR A N 1
ATOM 3324 C CA . THR A 1 450 ? -37.442 2.389 45.181 1.00 97.06 450 THR A CA 1
ATOM 3325 C C . THR A 1 450 ? -37.302 3.785 45.779 1.00 97.06 450 THR A C 1
ATOM 3327 O O . THR A 1 450 ? -36.310 4.048 46.464 1.00 97.06 450 THR A O 1
ATOM 3330 N N . PHE A 1 451 ? -38.284 4.667 45.592 1.00 96.50 451 PHE A N 1
ATOM 3331 C CA . PHE A 1 451 ? -38.304 6.000 46.208 1.00 96.50 451 PHE A CA 1
ATOM 3332 C C . PHE A 1 451 ? -39.720 6.434 46.632 1.00 96.50 451 PHE A C 1
ATOM 3334 O O . PHE A 1 451 ? -40.700 6.016 46.016 1.00 96.50 451 PHE A O 1
ATOM 3341 N N . PRO A 1 452 ? -39.862 7.257 47.690 1.00 96.25 452 PRO A N 1
ATOM 3342 C CA . PRO A 1 452 ? -41.162 7.763 48.124 1.00 96.25 452 PRO A CA 1
ATOM 3343 C C . PRO A 1 452 ? -41.624 8.956 47.275 1.00 96.25 452 PRO A C 1
ATOM 3345 O O . PRO A 1 452 ? -40.805 9.761 46.827 1.00 96.25 452 PRO A O 1
ATOM 3348 N N . VAL A 1 453 ? -42.943 9.127 47.144 1.00 94.31 453 VAL A N 1
ATOM 3349 C CA . VAL A 1 453 ? -43.568 10.294 46.494 1.00 94.31 453 VAL A CA 1
ATOM 3350 C C . VAL A 1 453 ? -44.446 11.080 47.486 1.00 94.31 453 VAL A C 1
ATOM 3352 O O . VAL A 1 453 ? -45.653 10.867 47.577 1.00 94.31 453 VAL A O 1
ATOM 3355 N N . PRO A 1 454 ? -43.869 11.981 48.307 1.00 92.94 454 PRO A N 1
ATOM 3356 C CA . PRO A 1 454 ? -44.569 12.583 49.450 1.00 92.94 454 PRO A CA 1
ATOM 3357 C C . PRO A 1 454 ? -45.528 13.732 49.100 1.00 92.94 454 PRO A C 1
ATOM 3359 O O . PRO A 1 454 ? -46.230 14.217 49.987 1.00 92.94 454 PRO A O 1
ATOM 3362 N N . ALA A 1 455 ? -45.536 14.208 47.855 1.00 91.00 455 ALA A N 1
ATOM 3363 C CA . ALA A 1 455 ? -46.407 15.291 47.394 1.00 91.00 455 ALA A CA 1
ATOM 3364 C C . ALA A 1 455 ? -46.861 15.064 45.941 1.00 91.00 455 ALA A C 1
ATOM 3366 O O . ALA A 1 455 ? -46.077 14.496 45.172 1.00 91.00 455 ALA A O 1
ATOM 3367 N N . PRO A 1 456 ? -48.056 15.543 45.549 1.00 89.50 456 PRO A N 1
ATOM 3368 C CA . PRO A 1 456 ? -48.534 15.440 44.174 1.00 89.50 456 PRO A CA 1
ATOM 3369 C C . PRO A 1 456 ? -47.773 16.399 43.251 1.00 89.50 456 PRO A C 1
ATOM 3371 O O . PRO A 1 456 ? -47.318 17.462 43.685 1.00 89.50 456 PRO A O 1
ATOM 3374 N N . GLY A 1 457 ? -47.656 16.035 41.976 1.00 87.81 457 GLY A N 1
ATOM 3375 C CA . GLY A 1 457 ? -47.027 16.821 40.915 1.00 87.81 457 GLY A CA 1
ATOM 3376 C C . GLY A 1 457 ? -46.015 16.032 40.081 1.00 87.81 457 GLY A C 1
ATOM 3377 O O . GLY A 1 457 ? -45.882 14.818 40.210 1.00 87.81 457 GLY A O 1
ATOM 3378 N N . LEU A 1 458 ? -45.290 16.740 39.211 1.00 92.81 458 LEU A N 1
ATOM 3379 C CA . LEU A 1 458 ? -44.309 16.148 38.299 1.00 92.81 458 LEU A CA 1
ATOM 3380 C C . LEU A 1 458 ? -42.978 15.874 39.011 1.00 92.81 458 LEU A C 1
ATOM 3382 O O . LEU A 1 458 ? -42.407 16.768 39.641 1.00 92.81 458 LEU A O 1
ATOM 3386 N N . TYR A 1 459 ? -42.464 14.660 38.853 1.00 95.62 459 TYR A N 1
ATOM 3387 C CA . TYR A 1 459 ? -41.141 14.240 39.296 1.00 95.62 459 TYR A CA 1
ATOM 3388 C C . TYR A 1 459 ? -40.240 14.040 38.079 1.00 95.62 459 TYR A C 1
ATOM 3390 O O . TYR A 1 459 ? -40.602 13.328 37.147 1.00 95.62 459 TYR A O 1
ATOM 3398 N N . THR A 1 460 ? -39.046 14.627 38.095 1.00 95.25 460 THR A N 1
ATOM 3399 C CA . THR A 1 460 ? -37.986 14.336 37.120 1.00 95.25 460 THR A CA 1
ATOM 3400 C C . THR A 1 460 ? -37.079 13.257 37.690 1.00 95.25 460 THR A C 1
ATOM 3402 O O . THR A 1 460 ? -36.545 13.416 38.790 1.00 95.25 460 THR A O 1
ATOM 3405 N N . VAL A 1 461 ? -36.885 12.167 36.957 1.00 94.94 461 VAL A N 1
ATOM 3406 C CA . VAL A 1 461 ? -36.074 11.023 37.378 1.00 94.94 461 VAL A CA 1
ATOM 3407 C C . VAL A 1 461 ? -34.837 10.953 36.495 1.00 94.94 461 VAL A C 1
ATOM 3409 O O . VAL A 1 461 ? -34.946 10.766 35.287 1.00 94.94 461 VAL A O 1
ATOM 3412 N N . ARG A 1 462 ? -33.658 11.127 37.102 1.00 92.38 462 ARG A N 1
ATOM 3413 C CA . ARG A 1 462 ? -32.368 11.143 36.395 1.00 92.38 462 ARG A CA 1
ATOM 3414 C C . ARG A 1 462 ? -31.550 9.904 36.723 1.00 92.38 462 ARG A C 1
ATOM 3416 O O . ARG A 1 462 ? -31.328 9.629 37.903 1.00 92.38 462 ARG A O 1
ATOM 3423 N N . PHE A 1 463 ? -31.083 9.215 35.691 1.00 91.31 463 PHE A N 1
ATOM 3424 C CA . PHE A 1 463 ? -30.168 8.080 35.749 1.00 91.31 463 PHE A CA 1
ATOM 3425 C C . PHE A 1 463 ? -28.757 8.542 35.364 1.00 91.31 463 PHE A C 1
ATOM 3427 O O . PHE A 1 463 ? -28.567 9.167 34.320 1.00 91.31 463 PHE A O 1
ATOM 3434 N N . THR A 1 464 ? -27.773 8.320 36.234 1.00 88.25 464 THR A N 1
ATOM 3435 C CA . THR A 1 464 ? -26.432 8.927 36.137 1.00 88.25 464 THR A CA 1
ATOM 3436 C C . THR A 1 464 ? -25.314 7.933 36.443 1.00 88.25 464 THR A C 1
ATOM 3438 O O . THR A 1 464 ? -25.553 6.911 37.076 1.00 88.25 464 THR A O 1
ATOM 3441 N N . ALA A 1 465 ? -24.075 8.286 36.074 1.00 77.69 465 ALA A N 1
ATOM 3442 C CA . ALA A 1 465 ? -22.851 7.505 36.344 1.00 77.69 465 ALA A CA 1
ATOM 3443 C C . ALA A 1 465 ? -22.585 7.182 37.815 1.00 77.69 465 ALA A C 1
ATOM 3445 O O . ALA A 1 465 ? -21.984 6.174 38.143 1.00 77.69 465 ALA A O 1
ATOM 3446 N N . ASP A 1 466 ? -23.022 8.050 38.713 1.00 76.25 466 ASP A N 1
ATOM 3447 C CA . ASP A 1 466 ? -22.979 7.851 40.157 1.00 76.25 466 ASP A CA 1
ATOM 3448 C C . ASP A 1 466 ? -24.090 8.719 40.767 1.00 76.25 466 ASP A C 1
ATOM 3450 O O . ASP A 1 466 ? -24.530 9.686 40.124 1.00 76.25 466 ASP A O 1
ATOM 3454 N N . PRO A 1 467 ? -24.542 8.454 42.006 1.00 62.81 467 PRO A N 1
ATOM 3455 C CA . PRO A 1 467 ? -25.459 9.348 42.706 1.00 62.81 467 PRO A CA 1
ATOM 3456 C C . PRO A 1 467 ? -24.895 10.778 42.785 1.00 62.81 467 PRO A C 1
ATOM 3458 O O . PRO A 1 467 ? -23.878 11.026 43.431 1.00 62.81 467 PRO A O 1
ATOM 3461 N N . GLY A 1 468 ? -25.556 11.734 42.122 1.00 62.47 468 GLY A N 1
ATOM 3462 C CA . GLY A 1 468 ? -25.138 13.143 42.089 1.00 62.47 468 GLY A CA 1
ATOM 3463 C C . GLY A 1 468 ? -24.060 13.501 41.055 1.00 62.47 468 GLY A C 1
ATOM 3464 O O . GLY A 1 468 ? -23.582 14.638 41.063 1.00 62.47 468 GLY A O 1
ATOM 3465 N N . ALA A 1 469 ? -23.677 12.581 40.163 1.00 72.06 469 ALA A N 1
ATOM 3466 C CA . ALA A 1 469 ? -22.797 12.888 39.036 1.00 72.06 469 ALA A CA 1
ATOM 3467 C C . ALA A 1 469 ? -23.474 13.813 38.009 1.00 72.06 469 ALA A C 1
ATOM 3469 O O . ALA A 1 469 ? -24.688 13.786 37.818 1.00 72.06 469 ALA A O 1
ATOM 3470 N N . SER A 1 470 ? -22.672 14.616 37.303 1.00 72.25 470 SER A N 1
ATOM 3471 C CA . SER A 1 470 ? -23.154 15.447 36.189 1.00 72.25 470 SER A CA 1
ATOM 3472 C C . SER A 1 470 ? -23.393 14.654 34.901 1.00 72.25 470 SER A C 1
ATOM 3474 O O . SER A 1 470 ? -24.075 15.150 34.007 1.00 72.25 470 SER A O 1
ATOM 3476 N N . THR A 1 471 ? -22.808 13.460 34.789 1.00 79.38 471 THR A N 1
ATOM 3477 C CA . THR A 1 471 ? -22.948 12.579 33.625 1.00 79.38 471 THR A CA 1
ATOM 3478 C C . THR A 1 471 ? -24.320 11.917 33.644 1.00 79.38 471 THR A C 1
ATOM 3480 O O . THR A 1 471 ? -24.608 11.124 34.541 1.00 79.38 471 THR A O 1
ATOM 3483 N N . LEU A 1 472 ? -25.151 12.268 32.663 1.00 81.44 472 LEU A N 1
ATOM 3484 C CA . LEU A 1 472 ? -26.518 11.787 32.495 1.00 81.44 472 LEU A CA 1
ATOM 3485 C C . LEU A 1 472 ? -26.540 10.610 31.516 1.00 81.44 472 LEU A C 1
ATOM 3487 O O . LEU A 1 472 ? -26.063 10.751 30.394 1.00 81.44 472 LEU A O 1
ATOM 3491 N N . TYR A 1 473 ? -27.091 9.484 31.955 1.00 83.62 473 TYR A N 1
ATOM 3492 C CA . TYR A 1 473 ? -27.343 8.297 31.136 1.00 83.62 473 TYR A CA 1
ATOM 3493 C C . TYR A 1 473 ? -28.802 8.192 30.708 1.00 83.62 473 TYR A C 1
ATOM 3495 O O . TYR A 1 473 ? -29.092 7.579 29.703 1.00 83.62 473 TYR A O 1
ATOM 3503 N N . GLY A 1 474 ? -29.730 8.815 31.429 1.00 85.81 474 GLY A N 1
ATOM 3504 C CA . GLY A 1 474 ? -31.126 8.882 31.016 1.00 85.81 474 GLY A CA 1
ATOM 3505 C C . GLY A 1 474 ? -31.917 9.836 31.896 1.00 85.81 474 GLY A C 1
ATOM 3506 O O . GLY A 1 474 ? -31.563 10.071 33.055 1.00 85.81 474 GLY A O 1
ATOM 3507 N N . GLU A 1 475 ? -32.991 10.399 31.360 1.00 90.44 475 GLU A N 1
ATOM 3508 C CA . GLU A 1 475 ? -33.914 11.249 32.107 1.00 90.44 475 GLU A CA 1
ATOM 3509 C C . GLU A 1 475 ? -35.341 11.003 31.633 1.00 90.44 475 GLU A C 1
ATOM 3511 O O . GLU A 1 475 ? -35.605 10.929 30.437 1.00 90.44 475 GLU A O 1
ATOM 3516 N N . THR A 1 476 ? -36.264 10.900 32.581 1.00 92.81 476 THR A N 1
ATOM 3517 C CA . THR A 1 476 ? -37.694 10.799 32.295 1.00 92.81 476 THR A CA 1
ATOM 3518 C C . THR A 1 476 ? -38.498 11.571 33.337 1.00 92.81 476 THR A C 1
ATOM 3520 O O . THR A 1 476 ? -37.958 12.070 34.333 1.00 92.81 476 THR A O 1
ATOM 3523 N N . THR A 1 477 ? -39.805 11.665 33.127 1.00 93.19 477 THR A N 1
ATOM 3524 C CA . THR A 1 477 ? -40.738 12.284 34.065 1.00 93.19 477 THR A CA 1
ATOM 3525 C C . THR A 1 477 ? -41.817 11.311 34.511 1.00 93.19 477 THR A C 1
ATOM 3527 O O . THR A 1 477 ? -42.322 10.538 33.706 1.00 93.19 477 THR A O 1
ATOM 3530 N N . LEU A 1 478 ? -42.207 11.409 35.779 1.00 92.88 478 LEU A N 1
ATOM 3531 C CA . LEU A 1 478 ? -43.289 10.655 36.402 1.00 92.88 478 LEU A CA 1
ATOM 3532 C C . LEU A 1 478 ? -44.289 11.637 37.011 1.00 92.88 478 LEU A C 1
ATOM 3534 O O . LEU A 1 478 ? -43.899 12.528 37.769 1.00 92.88 478 LEU A O 1
ATOM 3538 N N . TRP A 1 479 ? -45.570 11.489 36.695 1.00 88.81 479 TRP A N 1
ATOM 3539 C CA . TRP A 1 479 ? -46.629 12.268 37.331 1.00 88.81 479 TRP A CA 1
ATOM 3540 C C . TRP A 1 479 ? -47.147 11.548 38.580 1.00 88.81 479 TRP A C 1
ATOM 3542 O O . TRP A 1 479 ? -47.334 10.336 38.558 1.00 88.81 479 TRP A O 1
ATOM 3552 N N . VAL A 1 480 ? -47.361 12.293 39.669 1.00 88.00 480 VAL A N 1
ATOM 3553 C CA . VAL A 1 480 ? -47.931 11.775 40.921 1.00 88.00 480 VAL A CA 1
ATOM 3554 C C . VAL A 1 480 ? -49.225 12.517 41.224 1.00 88.00 480 VAL A C 1
ATOM 3556 O O . VAL A 1 480 ? -49.203 13.736 41.422 1.00 88.00 480 VAL A O 1
ATOM 3559 N N . ALA A 1 481 ? -50.336 11.791 41.308 1.00 81.31 481 ALA A N 1
ATOM 3560 C CA . ALA A 1 481 ? -51.648 12.376 41.566 1.00 81.31 481 ALA A CA 1
ATOM 3561 C C . ALA A 1 481 ? -51.899 12.649 43.064 1.00 81.31 481 ALA A C 1
ATOM 3563 O O . ALA A 1 481 ? -51.256 12.083 43.965 1.00 81.31 481 ALA A O 1
ATOM 3564 N N . ASP A 1 482 ? -52.845 13.546 43.350 1.00 81.06 482 ASP A N 1
ATOM 3565 C CA . ASP A 1 482 ? -53.427 13.667 44.687 1.00 81.06 482 ASP A CA 1
ATOM 3566 C C . ASP A 1 482 ? -54.423 12.507 44.848 1.00 81.06 482 ASP A C 1
ATOM 3568 O O . ASP A 1 482 ? -55.305 12.365 44.014 1.00 81.06 482 ASP A O 1
ATOM 3572 N N . PRO A 1 483 ? -54.343 11.668 45.893 1.00 72.44 483 PRO A N 1
ATOM 3573 C CA . PRO A 1 483 ? -55.254 10.530 46.056 1.00 72.44 483 PRO A CA 1
ATOM 3574 C C . PRO A 1 483 ? -56.737 10.922 46.184 1.00 72.44 483 PRO A C 1
ATOM 3576 O O . PRO A 1 483 ? -57.591 10.043 46.236 1.00 72.44 483 PRO A O 1
ATOM 3579 N N . THR A 1 484 ? -57.045 12.218 46.300 1.00 75.81 484 THR A N 1
ATOM 3580 C CA . THR A 1 484 ? -58.406 12.764 46.345 1.00 75.81 484 THR A CA 1
ATOM 3581 C C . THR A 1 484 ? -58.812 13.542 45.090 1.00 75.81 484 THR A C 1
ATOM 3583 O O . THR A 1 484 ? -59.952 14.010 45.037 1.00 75.81 484 THR A O 1
ATOM 3586 N N . SER A 1 485 ? -57.914 13.712 44.110 1.00 77.31 485 SER A N 1
ATOM 3587 C CA . SER A 1 485 ? -58.263 14.300 42.812 1.00 77.31 485 SER A CA 1
ATOM 3588 C C . SER A 1 485 ? -58.944 13.272 41.921 1.00 77.31 485 SER A C 1
ATOM 3590 O O . SER A 1 485 ? -58.613 12.105 42.012 1.00 77.31 485 SER A O 1
ATOM 3592 N N . ASP A 1 486 ? -59.876 13.731 41.099 1.00 78.25 486 ASP A N 1
ATOM 3593 C CA . ASP A 1 486 ? -60.540 12.997 40.014 1.00 78.25 486 ASP A CA 1
ATOM 3594 C C . ASP A 1 486 ? -60.227 13.829 38.762 1.00 78.25 486 ASP A C 1
ATOM 3596 O O . ASP A 1 486 ? -60.792 14.921 38.590 1.00 78.25 486 ASP A O 1
ATOM 3600 N N . ALA A 1 487 ? -59.159 13.466 38.044 1.00 75.62 487 ALA A N 1
ATOM 3601 C CA . ALA A 1 487 ? -58.551 14.354 37.049 1.00 75.62 487 ALA A CA 1
ATOM 3602 C C . ALA A 1 487 ? -59.204 14.268 35.660 1.00 75.62 487 ALA A C 1
ATOM 3604 O O . ALA A 1 487 ? -59.196 15.274 34.937 1.00 75.62 487 ALA A O 1
ATOM 3605 N N . ASP A 1 488 ? -59.834 13.149 35.317 1.00 78.25 488 ASP A N 1
ATOM 3606 C CA . ASP A 1 488 ? -60.653 12.991 34.112 1.00 78.25 488 ASP A CA 1
ATOM 3607 C C . ASP A 1 488 ? -62.156 13.271 34.337 1.00 78.25 488 ASP A C 1
ATOM 3609 O O . ASP A 1 488 ? -62.895 13.508 33.373 1.00 78.25 488 ASP A O 1
ATOM 3613 N N . GLY A 1 489 ? -62.588 13.402 35.595 1.00 80.69 489 GLY A N 1
ATOM 3614 C CA . GLY A 1 489 ? -63.926 13.840 35.989 1.00 80.69 489 GLY A CA 1
ATOM 3615 C C . GLY A 1 489 ? -64.974 12.730 35.957 1.00 80.69 489 GLY A C 1
ATOM 3616 O O . GLY A 1 489 ? -66.167 13.027 35.793 1.00 80.69 489 GLY A O 1
ATOM 3617 N N . ASP A 1 490 ? -64.552 11.476 36.056 1.00 79.50 490 ASP A N 1
ATOM 3618 C CA . ASP A 1 490 ? -65.395 10.303 35.879 1.00 79.50 490 ASP A CA 1
ATOM 3619 C C . ASP A 1 490 ? -66.084 9.825 37.182 1.00 79.50 490 ASP A C 1
ATOM 3621 O O . ASP A 1 490 ? -66.994 8.982 37.167 1.00 79.50 490 ASP A O 1
ATOM 3625 N N . GLY A 1 491 ? -65.730 10.460 38.305 1.00 78.81 491 GLY A N 1
ATOM 3626 C CA . GLY A 1 491 ? -66.265 10.209 39.638 1.00 78.81 491 GLY A CA 1
ATOM 3627 C C . GLY A 1 491 ? -65.424 9.265 40.501 1.00 78.81 491 GLY A C 1
ATOM 3628 O O . GLY A 1 491 ? -65.816 9.013 41.649 1.00 78.81 491 GLY A O 1
ATOM 3629 N N . SER A 1 492 ? -64.300 8.764 39.990 1.00 80.62 492 SER A N 1
ATOM 3630 C CA . SER A 1 492 ? -63.304 7.964 40.698 1.00 80.62 492 SER A CA 1
ATOM 3631 C C . SER A 1 492 ? -62.106 8.838 41.090 1.00 80.62 492 SER A C 1
ATOM 3633 O O . SER A 1 492 ? -61.543 9.535 40.257 1.00 80.62 492 SER A O 1
ATOM 3635 N N . PRO A 1 493 ? -61.707 8.892 42.374 1.00 80.44 493 PRO A N 1
ATOM 3636 C CA . PRO A 1 493 ? -60.493 9.605 42.742 1.00 80.44 493 PRO A CA 1
ATOM 3637 C C . PRO A 1 493 ? -59.254 8.766 42.397 1.00 80.44 493 PRO A C 1
ATOM 3639 O O . PRO A 1 493 ? -59.257 7.557 42.619 1.00 80.44 493 PRO A O 1
ATOM 3642 N N . ALA A 1 494 ? -58.151 9.413 42.029 1.00 73.81 494 ALA A N 1
ATOM 3643 C CA . ALA A 1 494 ? -56.865 8.829 41.640 1.00 73.81 494 ALA A CA 1
ATOM 3644 C C . ALA A 1 494 ? -56.340 7.694 42.537 1.00 73.81 494 ALA A C 1
ATOM 3646 O O . ALA A 1 494 ? -55.556 6.862 42.104 1.00 73.81 494 ALA A O 1
ATOM 3647 N N . GLY A 1 495 ? -56.701 7.677 43.827 1.00 70.25 495 GLY A N 1
ATOM 3648 C CA . GLY A 1 495 ? -56.301 6.614 44.760 1.00 70.25 495 GLY A CA 1
ATOM 3649 C C . GLY A 1 495 ? -57.082 5.304 44.624 1.00 70.25 495 GLY A C 1
ATOM 3650 O O . GLY A 1 495 ? -56.677 4.300 45.209 1.00 70.25 495 GLY A O 1
ATOM 3651 N N . ALA A 1 496 ? -58.209 5.329 43.921 1.00 75.31 496 ALA A N 1
ATOM 3652 C CA . ALA A 1 496 ? -58.999 4.168 43.533 1.00 75.31 496 ALA A CA 1
ATOM 3653 C C . ALA A 1 496 ? -58.874 3.879 42.027 1.00 75.31 496 ALA A C 1
ATOM 3655 O O . ALA A 1 496 ? -59.177 2.766 41.615 1.00 75.31 496 ALA A O 1
ATOM 3656 N N . ASP A 1 497 ? -58.409 4.857 41.251 1.00 79.50 497 ASP A N 1
ATOM 3657 C CA . ASP A 1 497 ? -58.290 4.796 39.803 1.00 79.50 497 ASP A CA 1
ATOM 3658 C C . ASP A 1 497 ? -56.994 4.128 39.311 1.00 79.50 497 ASP A C 1
ATOM 3660 O O . ASP A 1 497 ? -55.915 4.373 39.856 1.00 79.50 497 ASP A O 1
ATOM 3664 N N . CYS A 1 498 ? -57.086 3.287 38.279 1.00 83.88 498 CYS A N 1
ATOM 3665 C CA . CYS A 1 498 ? -55.926 2.669 37.642 1.00 83.88 498 CYS A CA 1
ATOM 3666 C C . CYS A 1 498 ? -55.320 3.527 36.511 1.00 83.88 498 CYS A C 1
ATOM 3668 O O . CYS A 1 498 ? -54.189 3.244 36.097 1.00 83.88 498 CYS A O 1
ATOM 3670 N N . ASP A 1 499 ? -56.012 4.575 36.044 1.00 81.12 499 ASP A N 1
ATOM 3671 C CA . ASP A 1 499 ? -55.482 5.709 35.273 1.00 81.12 499 ASP A CA 1
ATOM 3672 C C . ASP A 1 499 ? -56.413 6.931 35.329 1.00 81.12 499 ASP A C 1
ATOM 3674 O O . ASP A 1 499 ? -57.266 7.120 34.476 1.00 81.12 499 ASP A O 1
ATOM 3678 N N . ASP A 1 500 ? -56.125 7.825 36.279 1.00 76.31 500 ASP A N 1
ATOM 3679 C CA . ASP A 1 500 ? -56.833 9.090 36.568 1.00 76.31 500 ASP A CA 1
ATOM 3680 C C . ASP A 1 500 ? -56.864 10.107 35.393 1.00 76.31 500 ASP A C 1
ATOM 3682 O O . ASP A 1 500 ? -57.278 11.251 35.571 1.00 76.31 500 ASP A O 1
ATOM 3686 N N . HIS A 1 501 ? -56.348 9.761 34.205 1.00 80.88 501 HIS A N 1
ATOM 3687 C CA . HIS A 1 501 ? -56.445 10.577 32.984 1.00 80.88 501 HIS A CA 1
ATOM 3688 C C . HIS A 1 501 ? -57.280 9.918 31.872 1.00 80.88 501 HIS A C 1
ATOM 3690 O O . HIS A 1 501 ? -57.409 10.518 30.795 1.00 80.88 501 HIS A O 1
ATOM 3696 N N . ASP A 1 502 ? -57.816 8.719 32.099 1.00 83.00 502 ASP A N 1
ATOM 3697 C CA . ASP A 1 502 ? -58.622 7.966 31.146 1.00 83.00 502 ASP A CA 1
ATOM 3698 C C . ASP A 1 502 ? -59.999 7.627 31.759 1.00 83.00 502 ASP A C 1
ATOM 3700 O O . ASP A 1 502 ? -60.125 6.618 32.447 1.00 83.00 502 ASP A O 1
ATOM 3704 N N . PRO A 1 503 ? -61.069 8.391 31.442 1.00 86.56 503 PRO A N 1
ATOM 3705 C CA . PRO A 1 503 ? -62.388 8.241 32.079 1.00 86.56 503 PRO A CA 1
ATOM 3706 C C . PRO A 1 503 ? -63.111 6.928 31.720 1.00 86.56 503 PRO A C 1
ATOM 3708 O O . PRO A 1 503 ? -64.241 6.676 32.169 1.00 86.56 503 PRO A O 1
ATOM 3711 N N . ASP A 1 504 ? -62.495 6.123 30.852 1.00 87.50 504 ASP A N 1
ATOM 3712 C CA . ASP A 1 504 ? -62.915 4.774 30.495 1.00 87.50 504 ASP A CA 1
ATOM 3713 C C . ASP A 1 504 ? -62.220 3.702 31.364 1.00 87.50 504 ASP A C 1
ATOM 3715 O O . ASP A 1 504 ? -62.374 2.509 31.096 1.00 87.50 504 ASP A O 1
ATOM 3719 N N . ARG A 1 505 ? -61.476 4.098 32.408 1.00 89.56 505 ARG A N 1
ATOM 3720 C CA . ARG A 1 505 ? -60.776 3.202 33.334 1.00 89.56 505 ARG A CA 1
ATOM 3721 C C . ARG A 1 505 ? -61.038 3.600 34.785 1.00 89.56 505 ARG A C 1
ATOM 3723 O O . ARG A 1 505 ? -60.376 4.476 35.297 1.00 89.56 505 ARG A O 1
ATOM 3730 N N . ARG A 1 506 ? -61.975 2.935 35.468 1.00 86.12 506 ARG A N 1
ATOM 3731 C CA . ARG A 1 506 ? -62.244 3.149 36.903 1.00 86.12 506 ARG A CA 1
ATOM 3732 C C . ARG A 1 506 ? -62.887 1.927 37.560 1.00 86.12 506 ARG A C 1
ATOM 3734 O O . ARG A 1 506 ? -63.605 1.179 36.891 1.00 86.12 506 ARG A O 1
ATOM 3741 N N . PRO A 1 507 ? -62.785 1.784 38.896 1.00 89.00 507 PRO A N 1
ATOM 3742 C CA . PRO A 1 507 ? -63.392 0.686 39.637 1.00 89.00 507 PRO A CA 1
ATOM 3743 C C . PRO A 1 507 ? -64.854 0.399 39.287 1.00 89.00 507 PRO A C 1
ATOM 3745 O O . PRO A 1 507 ? -65.752 1.213 39.535 1.00 89.00 507 PRO A O 1
ATOM 3748 N N . GLY A 1 508 ? -65.105 -0.815 38.798 1.00 81.00 508 GLY A N 1
ATOM 3749 C CA . GLY A 1 508 ? -66.452 -1.321 38.526 1.00 81.00 508 GLY A CA 1
ATOM 3750 C C . GLY A 1 508 ? -67.092 -0.818 37.229 1.00 81.00 508 GLY A C 1
ATOM 3751 O O . GLY A 1 508 ? -68.323 -0.877 37.106 1.00 81.00 508 GLY A O 1
ATOM 3752 N N . LEU A 1 509 ? -66.295 -0.321 36.279 1.00 87.44 509 LEU A N 1
ATOM 3753 C CA . LEU A 1 509 ? -66.699 -0.259 34.874 1.00 87.44 509 LEU A CA 1
ATOM 3754 C C . LEU A 1 509 ? -66.898 -1.665 34.282 1.00 87.44 509 LEU A C 1
ATOM 3756 O O . LEU A 1 509 ? -66.703 -2.678 34.940 1.00 87.44 509 LEU A O 1
ATOM 3760 N N . VAL A 1 510 ? -67.421 -1.722 33.059 1.00 85.94 510 VAL A N 1
ATOM 3761 C CA . VAL A 1 510 ? -67.524 -2.973 32.302 1.00 85.94 510 VAL A CA 1
ATOM 3762 C C . VAL A 1 510 ? -66.359 -2.996 31.328 1.00 85.94 510 VAL A C 1
ATOM 3764 O O . VAL A 1 510 ? -66.233 -2.046 30.558 1.00 85.94 510 VAL A O 1
ATOM 3767 N N . GLU A 1 511 ? -65.585 -4.077 31.339 1.00 89.19 511 GLU A N 1
ATOM 3768 C CA . GLU A 1 511 ? -64.519 -4.316 30.365 1.00 89.19 511 GLU A CA 1
ATOM 3769 C C . GLU A 1 511 ? -65.001 -4.199 28.915 1.00 89.19 511 GLU A C 1
ATOM 3771 O O . GLU A 1 511 ? -66.069 -4.699 28.528 1.00 89.19 511 GLU A O 1
ATOM 3776 N N . VAL A 1 512 ? -64.170 -3.562 28.099 1.00 86.12 512 VAL A N 1
ATOM 3777 C CA . VAL A 1 512 ? -64.313 -3.438 26.652 1.00 86.12 512 VAL A CA 1
ATOM 3778 C C . VAL A 1 512 ? -63.041 -4.002 26.035 1.00 86.12 512 VAL A C 1
ATOM 3780 O O . VAL A 1 512 ? -61.968 -3.695 26.512 1.00 86.12 512 VAL A O 1
ATOM 3783 N N . CYS A 1 513 ? -63.152 -4.794 24.962 1.00 87.88 513 CYS A N 1
ATOM 3784 C CA . CYS A 1 513 ? -62.008 -5.481 24.342 1.00 87.88 513 CYS A CA 1
ATOM 3785 C C . CYS A 1 513 ? -61.068 -4.515 23.591 1.00 87.88 513 CYS A C 1
ATOM 3787 O O . CYS A 1 513 ? -61.010 -4.524 22.355 1.00 87.88 513 CYS A O 1
ATOM 3789 N N . ASP A 1 514 ? -60.401 -3.632 24.321 1.00 85.88 514 ASP A N 1
ATOM 3790 C CA . ASP A 1 514 ? -59.523 -2.580 23.819 1.00 85.88 514 ASP A CA 1
ATOM 3791 C C . ASP A 1 514 ? -58.091 -2.687 24.370 1.00 85.88 514 ASP A C 1
ATOM 3793 O O . ASP A 1 514 ? -57.234 -1.866 24.020 1.00 85.88 514 ASP A O 1
ATOM 3797 N N . GLY A 1 515 ? -57.807 -3.743 25.143 1.00 85.38 515 GLY A N 1
ATOM 3798 C CA . GLY A 1 515 ? -56.494 -4.011 25.717 1.00 85.38 515 GLY A CA 1
ATOM 3799 C C . GLY A 1 515 ? -56.191 -3.182 26.962 1.00 85.38 515 GLY A C 1
ATOM 3800 O O . GLY A 1 515 ? -55.019 -3.082 27.341 1.00 85.38 515 GLY A O 1
ATOM 3801 N N . LYS A 1 516 ? -57.202 -2.565 27.578 1.00 86.69 516 LYS A N 1
ATOM 3802 C CA . LYS A 1 516 ? -57.088 -1.826 28.834 1.00 86.69 516 LYS A CA 1
ATOM 3803 C C . LYS A 1 516 ? -57.837 -2.564 29.938 1.00 86.69 516 LYS A C 1
ATOM 3805 O O . LYS A 1 516 ? -58.865 -3.165 29.699 1.00 86.69 516 LYS A O 1
ATOM 3810 N N . ASP A 1 517 ? -57.320 -2.465 31.156 1.00 88.06 517 ASP A N 1
ATOM 3811 C CA . ASP A 1 517 ? -58.060 -2.801 32.377 1.00 88.06 517 ASP A CA 1
ATOM 3812 C C . ASP A 1 517 ? -59.032 -1.638 32.649 1.00 88.06 517 ASP A C 1
ATOM 3814 O O . ASP A 1 517 ? -58.594 -0.578 33.125 1.00 88.06 517 ASP A O 1
ATOM 3818 N N . ASN A 1 518 ? -60.289 -1.766 32.205 1.00 89.19 518 ASN A N 1
ATOM 3819 C CA . ASN A 1 518 ? -61.307 -0.719 32.315 1.00 89.19 518 ASN A CA 1
ATOM 3820 C C . ASN A 1 518 ? -61.915 -0.670 33.719 1.00 89.19 518 ASN A C 1
ATOM 3822 O O . ASN A 1 518 ? -62.332 0.404 34.154 1.00 89.19 518 ASN A O 1
ATOM 3826 N N . ASP A 1 519 ? -62.005 -1.799 34.421 1.00 88.56 519 ASP A N 1
ATOM 3827 C CA . ASP A 1 519 ? -62.654 -1.900 35.728 1.00 88.56 519 ASP A CA 1
ATOM 3828 C C . ASP A 1 519 ? -61.697 -1.879 36.932 1.00 88.56 519 ASP A C 1
ATOM 3830 O O . ASP A 1 519 ? -62.154 -1.849 38.083 1.00 88.56 519 ASP A O 1
ATOM 3834 N N . CYS A 1 520 ? -60.394 -1.785 36.664 1.00 87.94 520 CYS A N 1
ATOM 3835 C CA . CYS A 1 520 ? -59.300 -1.681 37.620 1.00 87.94 520 CYS A CA 1
ATOM 3836 C C . CYS A 1 520 ? -59.192 -2.873 38.589 1.00 87.94 520 CYS A C 1
ATOM 3838 O O . CYS A 1 520 ? -58.730 -2.700 39.728 1.00 87.94 520 CYS A O 1
ATOM 3840 N N . ASP A 1 521 ? -59.624 -4.072 38.189 1.00 86.62 521 ASP A N 1
ATOM 3841 C CA . ASP A 1 521 ? -59.505 -5.287 39.002 1.00 86.62 521 ASP A CA 1
ATOM 3842 C C . ASP A 1 521 ? -58.143 -6.004 38.860 1.00 86.62 521 ASP A C 1
ATOM 3844 O O . ASP A 1 521 ? -57.814 -6.900 39.654 1.00 86.62 521 ASP A O 1
ATOM 3848 N N . GLY A 1 522 ? -57.307 -5.538 37.923 1.00 84.62 522 GLY A N 1
ATOM 3849 C CA . GLY A 1 522 ? -55.979 -6.067 37.629 1.00 84.62 522 GLY A CA 1
ATOM 3850 C C . GLY A 1 522 ? -55.957 -7.167 36.565 1.00 84.62 522 GLY A C 1
ATOM 3851 O O . GLY A 1 522 ? -54.901 -7.781 36.359 1.00 84.62 522 GLY A O 1
ATOM 3852 N N . LEU A 1 523 ? -57.084 -7.443 35.913 1.00 83.81 523 LEU A N 1
ATOM 3853 C CA . LEU A 1 523 ? -57.196 -8.246 34.703 1.00 83.81 523 LEU A CA 1
ATOM 3854 C C . LEU A 1 523 ? -57.435 -7.322 33.496 1.00 83.81 523 LEU A C 1
ATOM 3856 O O . LEU A 1 523 ? -57.612 -6.121 33.628 1.00 83.81 523 LEU A O 1
ATOM 3860 N N . THR A 1 524 ? -57.274 -7.849 32.288 1.00 85.94 524 THR A N 1
ATOM 3861 C CA . THR A 1 524 ? -57.474 -7.079 31.053 1.00 85.94 524 THR A CA 1
ATOM 3862 C C . THR A 1 524 ? -58.322 -7.923 30.126 1.00 85.94 524 THR A C 1
ATOM 3864 O O . THR A 1 524 ? -57.958 -9.078 29.865 1.00 85.94 524 THR A O 1
ATOM 3867 N N . ASP A 1 525 ? -59.418 -7.353 29.625 1.00 85.12 525 ASP A N 1
ATOM 3868 C CA . ASP A 1 525 ? -60.325 -7.976 28.660 1.00 85.12 525 ASP A CA 1
ATOM 3869 C C . ASP A 1 525 ? -60.912 -9.333 29.132 1.00 85.12 525 ASP A C 1
ATOM 3871 O O . ASP A 1 525 ? -61.238 -10.212 28.325 1.00 85.12 525 ASP A O 1
ATOM 3875 N N . GLU A 1 526 ? -61.072 -9.575 30.437 1.00 81.00 526 GLU A N 1
ATOM 3876 C CA . GLU A 1 526 ? -61.433 -10.897 30.977 1.00 81.00 526 GLU A CA 1
ATOM 3877 C C . GLU A 1 526 ? -62.895 -11.304 30.735 1.00 81.00 526 GLU A C 1
ATOM 3879 O O . GLU A 1 526 ? -63.254 -12.481 30.873 1.00 81.00 526 GLU A O 1
ATOM 3884 N N . THR A 1 527 ? -63.742 -10.363 30.310 1.00 74.94 527 THR A N 1
ATOM 3885 C CA . THR A 1 527 ? -65.124 -10.641 29.883 1.00 74.94 527 THR A CA 1
ATOM 3886 C C . THR A 1 527 ? -65.282 -10.819 28.366 1.00 74.94 527 THR A C 1
ATOM 3888 O O . THR A 1 527 ? -66.374 -11.157 27.890 1.00 74.94 527 THR A O 1
ATOM 3891 N N . CYS A 1 528 ? -64.192 -10.698 27.600 1.00 74.06 528 CYS A N 1
ATOM 3892 C CA . CYS A 1 528 ? -64.156 -10.904 26.154 1.00 74.06 528 CYS A CA 1
ATOM 3893 C C . CYS A 1 528 ? -64.123 -12.405 25.811 1.00 74.06 528 CYS A C 1
ATOM 3895 O O . CYS A 1 528 ? -63.081 -13.016 25.584 1.00 74.06 528 CYS A O 1
ATOM 3897 N N . GLY A 1 529 ? -65.300 -13.037 25.804 1.00 59.22 529 GLY A N 1
ATOM 3898 C CA . GLY A 1 529 ? -65.467 -14.431 25.385 1.00 59.22 529 GLY A CA 1
ATOM 3899 C C . GLY A 1 529 ? -65.108 -14.659 23.907 1.00 59.22 529 GLY A C 1
ATOM 3900 O O . GLY A 1 529 ? -65.449 -13.850 23.050 1.00 59.22 529 GLY A O 1
ATOM 3901 N N . ALA A 1 530 ? -64.444 -15.784 23.629 1.00 56.12 530 ALA A N 1
ATOM 3902 C CA . ALA A 1 530 ? -63.999 -16.241 22.311 1.00 56.12 530 ALA A CA 1
ATOM 3903 C C . ALA A 1 530 ? -65.045 -16.088 21.186 1.00 56.12 530 ALA A C 1
ATOM 3905 O O . ALA A 1 530 ? -66.150 -16.616 21.310 1.00 56.12 530 ALA A O 1
ATOM 3906 N N . ASP A 1 531 ? -64.658 -15.373 20.120 1.00 55.38 531 ASP A N 1
ATOM 3907 C CA . ASP A 1 531 ? -64.879 -15.668 18.687 1.00 55.38 531 ASP A CA 1
ATOM 3908 C C . ASP A 1 531 ? -64.771 -14.367 17.856 1.00 55.38 531 ASP A C 1
ATOM 3910 O O . ASP A 1 531 ? -65.787 -13.753 17.529 1.00 55.38 531 ASP A O 1
ATOM 3914 N N . ALA A 1 532 ? -63.552 -13.933 17.499 1.00 43.78 532 ALA A N 1
ATOM 3915 C CA . ALA A 1 532 ? -63.331 -12.923 16.450 1.00 43.78 532 ALA A CA 1
ATOM 3916 C C . ALA A 1 532 ? -61.872 -12.890 15.942 1.00 43.78 532 ALA A C 1
ATOM 3918 O O . ALA A 1 532 ? -61.247 -11.832 15.920 1.00 43.78 532 ALA A O 1
ATOM 3919 N N . ASP A 1 533 ? -61.342 -14.028 15.486 1.00 47.81 533 ASP A N 1
ATOM 3920 C CA . ASP A 1 533 ? -60.353 -13.966 14.406 1.00 47.81 533 ASP A CA 1
ATOM 3921 C C . ASP A 1 533 ? -61.110 -13.798 13.084 1.00 47.81 533 ASP A C 1
ATOM 3923 O O . ASP A 1 533 ? -62.098 -14.480 12.800 1.00 47.81 533 ASP A O 1
ATOM 3927 N N . ALA A 1 534 ? -60.663 -12.805 12.327 1.00 45.19 534 ALA A N 1
ATOM 3928 C CA . ALA A 1 534 ? -61.232 -12.317 11.088 1.00 45.19 534 ALA A CA 1
ATOM 3929 C C . ALA A 1 534 ? -61.298 -13.378 9.979 1.00 45.19 534 ALA A C 1
ATOM 3931 O O . ALA A 1 534 ? -60.320 -14.067 9.727 1.00 45.19 534 ALA A O 1
ATOM 3932 N N . ASP A 1 535 ? -62.425 -13.410 9.264 1.00 49.31 535 ASP A N 1
ATOM 3933 C CA . ASP A 1 535 ? -62.474 -13.606 7.810 1.00 49.31 535 ASP A CA 1
ATOM 3934 C C . ASP A 1 535 ? -63.841 -13.118 7.303 1.00 49.31 535 ASP A C 1
ATOM 3936 O O . ASP A 1 535 ? -64.855 -13.818 7.366 1.00 49.31 535 ASP A O 1
ATOM 3940 N N . ALA A 1 536 ? -63.888 -11.869 6.835 1.00 38.31 536 ALA A N 1
ATOM 3941 C CA . ALA A 1 536 ? -65.077 -11.286 6.223 1.00 38.31 536 ALA A CA 1
ATOM 3942 C C . ALA A 1 536 ? -64.722 -10.333 5.074 1.00 38.31 536 ALA A C 1
ATOM 3944 O O . ALA A 1 536 ? -65.036 -9.147 5.127 1.00 38.31 536 ALA A O 1
ATOM 3945 N N . ASP A 1 537 ? -64.147 -10.885 4.007 1.00 51.69 537 ASP A N 1
ATOM 3946 C CA . ASP A 1 537 ? -64.442 -10.480 2.628 1.00 51.69 537 ASP A CA 1
ATOM 3947 C C . ASP A 1 537 ? -64.144 -11.601 1.615 1.00 51.69 537 ASP A C 1
ATOM 3949 O O . ASP A 1 537 ? -63.181 -11.580 0.856 1.00 51.69 537 ASP A O 1
ATOM 3953 N N . ALA A 1 538 ? -65.050 -12.578 1.530 1.00 36.88 538 ALA A N 1
ATOM 3954 C CA . ALA A 1 538 ? -65.213 -13.364 0.308 1.00 36.88 538 ALA A CA 1
ATOM 3955 C C . ALA A 1 538 ? -66.698 -13.660 0.062 1.00 36.88 538 ALA A C 1
ATOM 3957 O O . ALA A 1 538 ? -67.284 -14.596 0.609 1.00 36.88 538 ALA A O 1
ATOM 3958 N N . ASP A 1 539 ? -67.297 -12.812 -0.772 1.00 51.66 539 ASP A N 1
ATOM 3959 C CA . ASP A 1 539 ? -68.647 -12.939 -1.305 1.00 51.66 539 ASP A CA 1
ATOM 3960 C C . ASP A 1 539 ? -68.875 -14.296 -1.990 1.00 51.66 539 ASP A C 1
ATOM 3962 O O . ASP A 1 539 ? -68.147 -14.701 -2.898 1.00 51.66 539 ASP A O 1
ATOM 3966 N N . ALA A 1 540 ? -69.966 -14.964 -1.618 1.00 49.81 540 ALA A N 1
ATOM 3967 C CA . ALA A 1 540 ? -70.514 -16.086 -2.364 1.00 49.81 540 ALA A CA 1
ATOM 3968 C C . ALA A 1 540 ? -71.473 -15.585 -3.456 1.00 49.81 540 ALA A C 1
ATOM 3970 O O . ALA A 1 540 ? -72.513 -15.006 -3.137 1.00 49.81 540 ALA A O 1
ATOM 3971 N N . VAL A 1 541 ? -71.201 -15.903 -4.730 1.00 39.84 541 VAL A N 1
ATOM 3972 C CA . VAL A 1 541 ? -72.236 -15.951 -5.779 1.00 39.84 541 VAL A CA 1
ATOM 3973 C C . VAL A 1 541 ? -72.026 -17.146 -6.727 1.00 39.84 541 VAL A C 1
ATOM 3975 O O . VAL A 1 541 ? -71.132 -17.148 -7.561 1.00 39.84 541 VAL A O 1
ATOM 3978 N N . ALA A 1 542 ? -72.926 -18.120 -6.563 1.00 38.34 542 ALA A N 1
ATOM 3979 C CA . ALA A 1 542 ? -73.663 -18.913 -7.559 1.00 38.34 542 ALA A CA 1
ATOM 3980 C C . ALA A 1 542 ? -72.958 -19.751 -8.660 1.00 38.34 542 ALA A C 1
ATOM 3982 O O . ALA A 1 542 ? -72.393 -19.229 -9.611 1.00 38.34 542 ALA A O 1
ATOM 3983 N N . ASP A 1 543 ? -73.263 -21.056 -8.575 1.00 44.59 543 ASP A N 1
ATOM 3984 C CA . ASP A 1 543 ? -73.978 -21.885 -9.571 1.00 44.59 543 ASP A CA 1
ATOM 3985 C C . ASP A 1 543 ? -73.256 -22.398 -10.836 1.00 44.59 543 ASP A C 1
ATOM 3987 O O . ASP A 1 543 ? -72.769 -21.637 -11.667 1.00 44.59 543 ASP A O 1
ATOM 3991 N N . GLY A 1 544 ? -73.355 -23.724 -11.025 1.00 35.03 544 GLY A N 1
ATOM 3992 C CA . GLY A 1 544 ? -73.483 -24.336 -12.349 1.00 35.03 544 GLY A CA 1
ATOM 3993 C C . GLY A 1 544 ? -72.462 -25.412 -12.739 1.00 35.03 544 GLY A C 1
ATOM 3994 O O . GLY A 1 544 ? -71.357 -25.086 -13.154 1.00 35.03 544 GLY A O 1
ATOM 3995 N N . GLY A 1 545 ? -72.922 -26.670 -12.778 1.00 36.03 545 GLY A N 1
ATOM 3996 C CA . GLY A 1 545 ? -72.735 -27.534 -13.956 1.00 36.03 545 GLY A CA 1
ATOM 3997 C C . GLY A 1 545 ? -71.637 -28.604 -13.923 1.00 36.03 545 GLY A C 1
ATOM 3998 O O . GLY A 1 545 ? -70.470 -28.299 -14.119 1.00 36.03 545 GLY A O 1
ATOM 3999 N N . ASP A 1 546 ? -72.078 -29.847 -13.710 1.00 41.44 546 ASP A N 1
ATOM 4000 C CA . ASP A 1 546 ? -71.867 -31.059 -14.526 1.00 41.44 546 ASP A CA 1
ATOM 4001 C C . ASP A 1 546 ? -70.575 -31.295 -15.356 1.00 41.44 546 ASP A C 1
ATOM 4003 O O . ASP A 1 546 ? -70.071 -30.434 -16.072 1.00 41.44 546 ASP A O 1
ATOM 4007 N N . ASP A 1 547 ? -70.204 -32.586 -15.342 1.00 41.12 547 ASP A N 1
ATOM 4008 C CA . ASP A 1 547 ? -69.608 -33.419 -16.407 1.00 41.12 547 ASP A CA 1
ATOM 4009 C C . ASP A 1 547 ? -68.159 -33.953 -16.246 1.00 41.12 547 ASP A C 1
ATOM 4011 O O . ASP A 1 547 ? -67.154 -33.273 -16.432 1.00 41.12 547 ASP A O 1
ATOM 4015 N N . ASP A 1 548 ? -68.138 -35.269 -15.981 1.00 43.56 548 ASP A N 1
ATOM 4016 C CA . ASP A 1 548 ? -67.415 -36.355 -16.665 1.00 43.56 548 ASP A CA 1
ATOM 4017 C C . ASP A 1 548 ? -65.885 -36.579 -16.579 1.00 43.56 548 ASP A C 1
ATOM 4019 O O . ASP A 1 548 ? -65.063 -35.877 -17.162 1.00 43.56 548 ASP A O 1
ATOM 4023 N N . GLY A 1 549 ? -65.571 -37.781 -16.055 1.00 35.34 549 GLY A N 1
ATOM 4024 C CA . GLY A 1 549 ? -64.524 -38.703 -16.538 1.00 35.34 549 GLY A CA 1
ATOM 4025 C C . GLY A 1 549 ? -63.179 -38.625 -15.802 1.00 35.34 549 GLY A C 1
ATOM 4026 O O . GLY A 1 549 ? -62.593 -37.566 -15.676 1.00 35.34 549 GLY A O 1
ATOM 4027 N N . GLY A 1 550 ? -62.548 -39.692 -15.313 1.00 34.84 550 GLY A N 1
ATOM 4028 C CA . GLY A 1 550 ? -62.754 -41.127 -15.450 1.00 34.84 550 GLY A CA 1
ATOM 4029 C C . GLY A 1 550 ? -61.468 -41.854 -15.012 1.00 34.84 550 GLY A C 1
ATOM 4030 O O . GLY A 1 550 ? -60.385 -41.533 -15.482 1.00 34.84 550 GLY A O 1
ATOM 4031 N N . GLU A 1 551 ? -61.637 -42.797 -14.084 1.00 42.12 551 GLU A N 1
ATOM 4032 C CA . GLU A 1 551 ? -60.932 -44.078 -13.883 1.00 42.12 551 GLU A CA 1
ATOM 4033 C C . GLU A 1 551 ? -59.385 -44.249 -13.842 1.00 42.12 551 GLU A C 1
ATOM 4035 O O . GLU A 1 551 ? -58.710 -44.260 -14.863 1.00 42.12 551 GLU A O 1
ATOM 4040 N N . THR A 1 552 ? -58.942 -44.715 -12.651 1.00 41.56 552 THR A N 1
ATOM 4041 C CA . THR A 1 552 ? -58.170 -45.963 -12.335 1.00 41.56 552 THR A CA 1
ATOM 4042 C C . THR A 1 552 ? -56.685 -46.047 -12.747 1.00 41.56 552 THR A C 1
ATOM 4044 O O . THR A 1 552 ? -56.290 -45.510 -13.768 1.00 41.56 552 THR A O 1
ATOM 4047 N N . THR A 1 553 ? -55.739 -46.676 -12.033 1.00 40.34 553 THR A N 1
ATOM 4048 C CA . THR A 1 553 ? -55.637 -47.813 -11.072 1.00 40.34 553 THR A CA 1
ATOM 4049 C C . THR A 1 553 ? -54.354 -47.595 -10.227 1.00 40.34 553 THR A C 1
ATOM 4051 O O . THR A 1 553 ? -53.429 -46.990 -10.759 1.00 40.34 553 THR A O 1
ATOM 4054 N N . GLY A 1 554 ? -54.089 -48.072 -9.008 1.00 36.22 554 GLY A N 1
ATOM 4055 C CA . GLY A 1 554 ? -54.666 -49.052 -8.086 1.00 36.22 554 GLY A CA 1
ATOM 4056 C C . GLY A 1 554 ? -53.576 -49.425 -7.046 1.00 36.22 554 GLY A C 1
ATOM 4057 O O . GLY A 1 554 ? -52.411 -49.507 -7.425 1.00 36.22 554 GLY A O 1
ATOM 4058 N N . ASP A 1 555 ? -53.978 -49.537 -5.771 1.00 41.50 555 ASP A N 1
ATOM 4059 C CA . ASP A 1 555 ? -53.602 -50.449 -4.654 1.00 41.50 555 ASP A CA 1
ATOM 4060 C C . ASP A 1 555 ? -52.180 -51.080 -4.590 1.00 41.50 555 ASP A C 1
ATOM 4062 O O . ASP A 1 555 ? -51.577 -51.405 -5.603 1.00 41.50 555 ASP A O 1
ATOM 4066 N N . ALA A 1 556 ? -51.556 -51.435 -3.457 1.00 42.91 556 ALA A N 1
ATOM 4067 C CA . ALA A 1 556 ? -51.964 -51.686 -2.067 1.00 42.91 556 ALA A CA 1
ATOM 4068 C C . ALA A 1 556 ? -50.660 -51.805 -1.214 1.00 42.91 556 ALA A C 1
ATOM 4070 O O . ALA A 1 556 ? -49.646 -52.267 -1.733 1.00 42.91 556 ALA A O 1
ATOM 4071 N N . ALA A 1 557 ? -50.596 -51.302 0.026 1.00 41.00 557 ALA A N 1
ATOM 4072 C CA . ALA A 1 557 ? -50.874 -51.989 1.308 1.00 41.00 557 ALA A CA 1
ATOM 4073 C C . ALA A 1 557 ? -49.623 -52.481 2.076 1.00 41.00 557 ALA A C 1
ATOM 4075 O O . ALA A 1 557 ? -48.721 -53.081 1.494 1.00 41.00 557 ALA A O 1
ATOM 4076 N N . GLY A 1 558 ? -49.635 -52.303 3.408 1.00 33.00 558 GLY A N 1
ATOM 4077 C CA . GLY A 1 558 ? -48.774 -53.047 4.336 1.00 33.00 558 GLY A CA 1
ATOM 4078 C C . GLY A 1 558 ? -48.471 -52.355 5.670 1.00 33.00 558 GLY A C 1
ATOM 4079 O O . GLY A 1 558 ? -47.391 -51.800 5.825 1.00 33.00 558 GLY A O 1
ATOM 4080 N N . ASP A 1 559 ? -49.414 -52.436 6.611 1.00 39.72 559 ASP A N 1
ATOM 4081 C CA . ASP A 1 559 ? -49.385 -51.940 7.999 1.00 39.72 559 ASP A CA 1
ATOM 4082 C C . ASP A 1 559 ? -48.323 -52.584 8.920 1.00 39.72 559 ASP A C 1
ATOM 4084 O O . ASP A 1 559 ? -47.848 -53.693 8.660 1.00 39.72 559 ASP A O 1
ATOM 4088 N N . GLY A 1 560 ? -48.067 -51.957 10.083 1.00 33.72 560 GLY A N 1
ATOM 4089 C CA . GLY A 1 560 ? -47.528 -52.658 11.260 1.00 33.72 560 GLY A CA 1
ATOM 4090 C C . GLY A 1 560 ? -46.991 -51.786 12.406 1.00 33.72 560 GLY A C 1
ATOM 4091 O O . GLY A 1 560 ? -45.787 -51.573 12.498 1.00 33.72 560 GLY A O 1
ATOM 4092 N N . ASP A 1 561 ? -47.882 -51.351 13.302 1.00 40.94 561 ASP A N 1
ATOM 4093 C CA . ASP A 1 561 ? -47.639 -50.700 14.606 1.00 40.94 561 ASP A CA 1
ATOM 4094 C C . ASP A 1 561 ? -46.713 -51.468 15.579 1.00 40.94 561 ASP A C 1
ATOM 4096 O O . ASP A 1 561 ? -46.738 -52.698 15.617 1.00 40.94 561 ASP A O 1
ATOM 4100 N N . ALA A 1 562 ? -46.025 -50.741 16.482 1.00 33.66 562 ALA A N 1
ATOM 4101 C CA . ALA A 1 562 ? -46.269 -50.809 17.942 1.00 33.66 562 ALA A CA 1
ATOM 4102 C C . ALA A 1 562 ? -45.281 -49.962 18.781 1.00 33.66 562 ALA A C 1
ATOM 4104 O O . ALA A 1 562 ? -44.062 -50.044 18.641 1.00 33.66 562 ALA A O 1
ATOM 4105 N N . ARG A 1 563 ? -45.849 -49.187 19.717 1.00 38.50 563 ARG A N 1
ATOM 4106 C CA . ARG A 1 563 ? -45.198 -48.455 20.822 1.00 38.50 563 ARG A CA 1
ATOM 4107 C C . ARG A 1 563 ? -44.829 -49.400 21.981 1.00 38.50 563 ARG A C 1
ATOM 4109 O O . ARG A 1 563 ? -45.522 -50.399 22.151 1.00 38.50 563 ARG A O 1
ATOM 4116 N N . ALA A 1 564 ? -43.862 -49.015 22.831 1.00 32.78 564 ALA A N 1
ATOM 4117 C CA . ALA A 1 564 ? -44.085 -48.687 24.259 1.00 32.78 564 ALA A CA 1
ATOM 4118 C C . ALA A 1 564 ? -42.797 -48.686 25.132 1.00 32.78 564 ALA A C 1
ATOM 4120 O O . ALA A 1 564 ? -41.933 -49.547 24.994 1.00 32.78 564 ALA A O 1
ATOM 4121 N N . ASP A 1 565 ? -42.787 -47.731 26.072 1.00 33.69 565 ASP A N 1
ATOM 4122 C CA . ASP A 1 565 ? -42.206 -47.736 27.430 1.00 33.69 565 ASP A CA 1
ATOM 4123 C C . ASP A 1 565 ? -40.736 -47.336 27.711 1.00 33.69 565 ASP A C 1
ATOM 4125 O O . ASP A 1 565 ? -39.776 -48.068 27.487 1.00 33.69 565 ASP A O 1
ATOM 4129 N N . ALA A 1 566 ? -40.608 -46.171 28.367 1.00 37.47 566 ALA A N 1
ATOM 4130 C CA . ALA A 1 566 ? -39.540 -45.810 29.311 1.00 37.47 566 ALA A CA 1
ATOM 4131 C C . ALA A 1 566 ? -39.842 -46.400 30.711 1.00 37.47 566 ALA A C 1
ATOM 4133 O O . ALA A 1 566 ? -41.006 -46.712 30.979 1.00 37.47 566 ALA A O 1
ATOM 4134 N N . PRO A 1 567 ? -38.860 -46.513 31.640 1.00 49.31 567 PRO A N 1
ATOM 4135 C CA . PRO A 1 567 ? -38.771 -45.490 32.705 1.00 49.31 567 PRO A CA 1
ATOM 4136 C C . PRO A 1 567 ? -37.383 -45.263 33.387 1.00 49.31 567 PRO A C 1
ATOM 4138 O O . PRO A 1 567 ? -36.594 -46.181 33.563 1.00 49.31 567 PRO A O 1
ATOM 4141 N N . VAL A 1 568 ? -37.183 -44.018 33.859 1.00 30.39 568 VAL A N 1
ATOM 4142 C CA . VAL A 1 568 ? -36.715 -43.561 35.204 1.00 30.39 568 VAL A CA 1
ATOM 4143 C C . VAL A 1 568 ? -35.294 -43.897 35.755 1.00 30.39 568 VAL A C 1
ATOM 4145 O O . VAL A 1 568 ? -34.870 -45.040 35.872 1.00 30.39 568 VAL A O 1
ATOM 4148 N N . VAL A 1 569 ? -34.626 -42.815 36.202 1.00 34.91 569 VAL A N 1
ATOM 4149 C CA . VAL A 1 569 ? -33.339 -42.620 36.939 1.00 34.91 569 VAL A CA 1
ATOM 4150 C C . VAL A 1 569 ? -33.433 -43.038 38.435 1.00 34.91 569 VAL A C 1
ATOM 4152 O O . VAL A 1 569 ? -34.555 -43.034 38.943 1.00 34.91 569 VAL A O 1
ATOM 4155 N N . PRO A 1 570 ? -32.339 -43.337 39.200 1.00 41.97 570 PRO A N 1
ATOM 4156 C CA . PRO A 1 570 ? -31.711 -42.294 40.062 1.00 41.97 570 PRO A CA 1
ATOM 4157 C C . PRO A 1 570 ? -30.204 -42.456 40.488 1.00 41.97 570 PRO A C 1
ATOM 4159 O O . PRO A 1 570 ? -29.750 -43.539 40.835 1.00 41.97 570 PRO A O 1
ATOM 4162 N N . ILE A 1 571 ? -29.477 -41.321 40.495 1.00 32.41 571 ILE A N 1
ATOM 4163 C CA . ILE A 1 571 ? -28.562 -40.661 41.491 1.00 32.41 571 ILE A CA 1
ATOM 4164 C C . ILE A 1 571 ? -27.561 -41.428 42.430 1.00 32.41 571 ILE A C 1
ATOM 4166 O O . ILE A 1 571 ? -27.942 -42.380 43.105 1.00 32.41 571 ILE A O 1
ATOM 4170 N N . TYR A 1 572 ? -26.363 -40.793 42.595 1.00 30.78 572 TYR A N 1
ATOM 4171 C CA . TYR A 1 572 ? -25.354 -40.727 43.714 1.00 30.78 572 TYR A CA 1
ATOM 4172 C C . TYR A 1 572 ? -24.077 -41.621 43.581 1.00 30.78 572 TYR A C 1
ATOM 4174 O O . TYR A 1 572 ? -24.213 -42.768 43.184 1.00 30.78 572 TYR A O 1
ATOM 4182 N N . VAL A 1 573 ? -22.809 -41.274 43.924 1.00 28.23 573 VAL A N 1
ATOM 4183 C CA . VAL A 1 573 ? -22.056 -40.067 44.381 1.00 28.23 573 VAL A CA 1
ATOM 4184 C C . VAL A 1 573 ? -20.522 -40.379 44.426 1.00 28.23 573 VAL A C 1
ATOM 4186 O O . VAL A 1 573 ? -20.172 -41.516 44.724 1.00 28.23 573 VAL A O 1
ATOM 4189 N N . GLU A 1 574 ? -19.682 -39.357 44.165 1.00 32.69 574 GLU A N 1
ATOM 4190 C CA . GLU A 1 574 ? -18.292 -39.003 44.619 1.00 32.69 574 GLU A CA 1
ATOM 4191 C C . GLU A 1 574 ? -17.004 -39.868 44.427 1.00 32.69 574 GLU A C 1
ATOM 4193 O O . GLU A 1 574 ? -17.008 -41.096 44.427 1.00 32.69 574 GLU A O 1
ATOM 4198 N N . ASP A 1 575 ? -15.892 -39.095 44.393 1.00 32.69 575 ASP A N 1
ATOM 4199 C CA . ASP A 1 575 ? -14.432 -39.344 44.517 1.00 32.69 575 ASP A CA 1
ATOM 4200 C C . ASP A 1 575 ? -13.666 -39.899 43.292 1.00 32.69 575 ASP A C 1
ATOM 4202 O O . ASP A 1 575 ? -13.980 -40.957 42.767 1.00 32.69 575 ASP A O 1
ATOM 4206 N N . GLY A 1 576 ? -12.573 -39.325 42.764 1.00 29.98 576 GLY A N 1
ATOM 4207 C CA . GLY A 1 576 ? -11.653 -38.259 43.176 1.00 29.98 576 GLY A CA 1
ATOM 4208 C C . GLY A 1 576 ? -10.250 -38.532 42.571 1.00 29.98 576 GLY A C 1
ATOM 4209 O O . GLY A 1 576 ? -9.926 -39.678 42.268 1.00 29.98 576 GLY A O 1
ATOM 4210 N N . CYS A 1 577 ? -9.418 -37.484 42.454 1.00 29.12 577 CYS A N 1
ATOM 4211 C CA . CYS A 1 577 ? -7.978 -37.430 42.085 1.00 29.12 577 CYS A CA 1
ATOM 4212 C C . CYS A 1 577 ? -7.580 -37.225 40.604 1.00 29.12 577 CYS A C 1
ATOM 4214 O O . CYS A 1 577 ? -7.604 -38.134 39.779 1.00 29.12 577 CYS A O 1
ATOM 4216 N N . GLY A 1 578 ? -7.081 -36.012 40.322 1.00 27.80 578 GLY A N 1
ATOM 4217 C CA . GLY A 1 578 ? -6.378 -35.632 39.094 1.00 27.80 578 GLY A CA 1
ATOM 4218 C C . GLY A 1 578 ? -4.849 -35.639 39.200 1.00 27.80 578 GLY A C 1
ATOM 4219 O O . GLY A 1 578 ? -4.290 -36.055 40.208 1.00 27.80 578 GLY A O 1
ATOM 4220 N N . CYS A 1 579 ? -4.189 -35.123 38.157 1.00 27.20 579 CYS A N 1
ATOM 4221 C CA . CYS A 1 579 ? -2.817 -34.603 38.168 1.00 27.20 579 CYS A CA 1
ATOM 4222 C C . CYS A 1 579 ? -2.599 -33.642 36.983 1.00 27.20 579 CYS A C 1
ATOM 4224 O O . CYS A 1 579 ? -3.224 -33.767 35.934 1.00 27.20 579 CYS A O 1
ATOM 4226 N N . ALA A 1 580 ? -1.716 -32.671 37.215 1.00 30.14 580 ALA A N 1
ATOM 4227 C CA . ALA A 1 580 ? -1.625 -31.352 36.598 1.00 30.14 580 ALA A CA 1
ATOM 4228 C C . ALA A 1 580 ? -0.639 -31.211 35.414 1.00 30.14 580 ALA A C 1
ATOM 4230 O O . ALA A 1 580 ? 0.200 -32.071 35.154 1.00 30.14 580 ALA A O 1
ATOM 4231 N N . ALA A 1 581 ? -0.739 -30.045 34.765 1.00 30.52 581 ALA A N 1
ATOM 4232 C CA . ALA A 1 581 ? 0.100 -29.491 33.700 1.00 30.52 581 ALA A CA 1
ATOM 4233 C C . ALA A 1 581 ? 1.588 -29.272 34.075 1.00 30.52 581 ALA A C 1
ATOM 4235 O O . ALA A 1 581 ? 1.910 -29.133 35.258 1.00 30.52 581 ALA A O 1
ATOM 4236 N N . PRO A 1 582 ? 2.507 -29.133 33.092 1.00 34.75 582 PRO A N 1
ATOM 4237 C CA . PRO A 1 582 ? 3.882 -28.721 33.357 1.00 34.75 582 PRO A CA 1
ATOM 4238 C C . PRO A 1 582 ? 4.078 -27.196 33.269 1.00 34.75 582 PRO A C 1
ATOM 4240 O O . PRO A 1 582 ? 3.643 -26.526 32.333 1.00 34.75 582 PRO A O 1
ATOM 4243 N N . ALA A 1 583 ? 4.789 -26.665 34.266 1.00 29.58 583 ALA A N 1
ATOM 4244 C CA . ALA A 1 583 ? 5.153 -25.264 34.440 1.00 29.58 583 ALA A CA 1
ATOM 4245 C C . ALA A 1 583 ? 6.492 -24.878 33.769 1.00 29.58 583 ALA A C 1
ATOM 4247 O O . ALA A 1 583 ? 7.371 -25.704 33.531 1.00 29.58 583 ALA A O 1
ATOM 4248 N N . ARG A 1 584 ? 6.635 -23.565 33.541 1.00 33.41 584 ARG A N 1
ATOM 4249 C CA . ARG A 1 584 ? 7.826 -22.807 33.099 1.00 33.41 584 ARG A CA 1
ATOM 4250 C C . ARG A 1 584 ? 9.065 -23.033 33.991 1.00 33.41 584 ARG A C 1
ATOM 4252 O O . ARG A 1 584 ? 8.895 -23.172 35.202 1.00 33.41 584 ARG A O 1
ATOM 4259 N N . PRO A 1 585 ? 10.303 -22.843 33.487 1.00 34.88 585 PRO A N 1
ATOM 4260 C CA . PRO A 1 585 ? 11.454 -22.571 34.341 1.00 34.88 585 PRO A CA 1
ATOM 4261 C C . PRO A 1 585 ? 11.850 -21.081 34.328 1.00 34.88 585 PRO A C 1
ATOM 4263 O O . PRO A 1 585 ? 12.131 -20.491 33.287 1.00 34.88 585 PRO A O 1
ATOM 4266 N N . ARG A 1 586 ? 11.923 -20.488 35.527 1.00 29.80 586 ARG A N 1
ATOM 4267 C CA . ARG A 1 586 ? 12.774 -19.330 35.853 1.00 29.80 586 ARG A CA 1
ATOM 4268 C C . ARG A 1 586 ? 14.086 -19.870 36.429 1.00 29.80 586 ARG A C 1
ATOM 4270 O O . ARG A 1 586 ? 14.043 -20.743 37.291 1.00 29.80 586 ARG A O 1
ATOM 4277 N N . LEU A 1 587 ? 15.228 -19.319 36.026 1.00 32.78 587 LEU A N 1
ATOM 4278 C CA . LEU A 1 587 ? 16.519 -19.554 36.680 1.00 32.78 587 LEU A CA 1
ATOM 4279 C C . LEU A 1 587 ? 17.218 -18.213 36.916 1.00 32.78 587 LEU A C 1
ATOM 4281 O O . LEU A 1 587 ? 17.331 -17.390 36.010 1.00 32.78 587 LEU A O 1
ATOM 4285 N N . GLY A 1 588 ? 17.591 -17.988 38.176 1.00 27.77 588 GLY A N 1
ATOM 4286 C CA . GLY A 1 588 ? 18.181 -16.757 38.689 1.00 27.77 588 GLY A CA 1
ATOM 4287 C C . GLY A 1 588 ? 19.706 -16.688 38.574 1.00 27.77 588 GLY A C 1
ATOM 4288 O O . GLY A 1 588 ? 20.391 -17.677 38.326 1.00 27.77 588 GLY A O 1
ATOM 4289 N N . LEU A 1 589 ? 20.197 -15.467 38.788 1.00 30.39 589 LEU A N 1
ATOM 4290 C CA . LEU A 1 589 ? 21.598 -15.053 38.904 1.00 30.39 589 LEU A CA 1
ATOM 4291 C C . LEU A 1 589 ? 22.359 -15.710 40.073 1.00 30.39 589 LEU A C 1
ATOM 4293 O O . LEU A 1 589 ? 21.756 -16.034 41.097 1.00 30.39 589 LEU A O 1
ATOM 4297 N N . PRO A 1 590 ? 23.705 -15.681 40.012 1.00 44.06 590 PRO A N 1
ATOM 4298 C CA . PRO A 1 590 ? 24.552 -15.468 41.183 1.00 44.06 590 PRO A CA 1
ATOM 4299 C C . PRO A 1 590 ? 25.432 -14.198 41.075 1.00 44.06 590 PRO A C 1
ATOM 4301 O O . PRO A 1 590 ? 25.667 -13.653 39.998 1.00 44.06 590 PRO A O 1
ATOM 4304 N N . PHE A 1 591 ? 25.913 -13.731 42.231 1.00 28.95 591 PHE A N 1
ATOM 4305 C CA . PHE A 1 591 ? 26.602 -12.457 42.492 1.00 28.95 591 PHE A CA 1
ATOM 4306 C C . PHE A 1 591 ? 28.134 -12.609 42.740 1.00 28.95 591 PHE A C 1
ATOM 4308 O O . PHE A 1 591 ? 28.531 -13.538 43.437 1.00 28.95 591 PHE A O 1
ATOM 4315 N N . LEU A 1 592 ? 28.903 -11.580 42.301 1.00 29.19 592 LEU A N 1
ATOM 4316 C CA . LEU A 1 592 ? 30.222 -11.014 42.753 1.00 29.19 592 LEU A CA 1
ATOM 4317 C C . LEU A 1 592 ? 31.559 -11.809 42.547 1.00 29.19 592 LEU A C 1
ATOM 4319 O O . LEU A 1 592 ? 31.497 -13.032 42.486 1.00 29.19 592 LEU A O 1
ATOM 4323 N N . PRO A 1 593 ? 32.783 -11.176 42.532 1.00 39.62 593 PRO A N 1
ATOM 4324 C CA . PRO A 1 593 ? 33.143 -9.765 42.821 1.00 39.62 593 PRO A CA 1
ATOM 4325 C C . PRO A 1 593 ? 34.193 -9.017 41.931 1.00 39.62 593 PRO A C 1
ATOM 4327 O O . PRO A 1 593 ? 34.927 -9.600 41.145 1.00 39.62 593 PRO A O 1
ATOM 4330 N N . LEU A 1 594 ? 34.230 -7.686 42.154 1.00 26.44 594 LEU 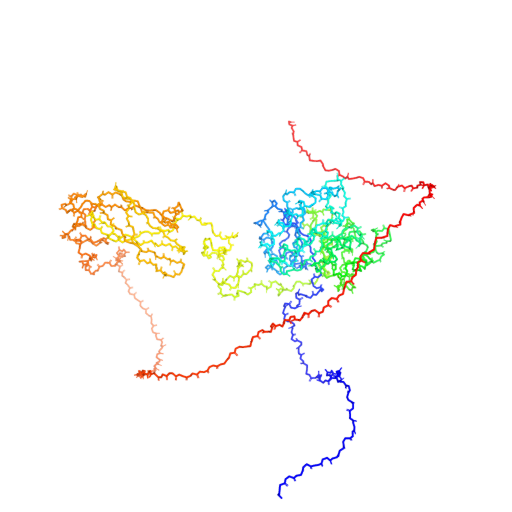A N 1
ATOM 4331 C CA . LEU A 1 594 ? 35.251 -6.620 41.965 1.00 26.44 594 LEU A CA 1
ATOM 4332 C C . LEU A 1 594 ? 36.574 -6.852 41.188 1.00 26.44 594 LEU A C 1
ATOM 4334 O O . LEU A 1 594 ? 37.403 -7.656 41.603 1.00 26.44 594 LEU A O 1
ATOM 4338 N N . ALA A 1 595 ? 36.899 -5.892 40.299 1.00 26.83 595 ALA A N 1
ATOM 4339 C CA . ALA A 1 595 ? 38.189 -5.172 40.297 1.00 26.83 595 ALA A CA 1
ATOM 4340 C C . ALA A 1 595 ? 38.109 -3.797 39.580 1.00 26.83 595 ALA A C 1
ATOM 4342 O O . ALA A 1 595 ? 37.584 -3.681 38.476 1.00 26.83 595 ALA A O 1
ATOM 4343 N N . LEU A 1 596 ? 38.648 -2.766 40.244 1.00 24.56 596 LEU A N 1
ATOM 4344 C CA . LEU A 1 596 ? 38.883 -1.390 39.778 1.00 24.56 596 LEU A CA 1
ATOM 4345 C C . LEU A 1 596 ? 39.907 -1.314 38.625 1.00 24.56 596 LEU A C 1
ATOM 4347 O O . LEU A 1 596 ? 40.877 -2.064 38.651 1.00 24.56 596 LEU A O 1
ATOM 4351 N N . ALA A 1 597 ? 39.823 -0.279 37.773 1.00 25.58 597 ALA A N 1
ATOM 4352 C CA . ALA A 1 597 ? 40.910 0.706 37.589 1.00 25.58 597 ALA A CA 1
ATOM 4353 C C . ALA A 1 597 ? 40.521 1.874 36.660 1.00 25.58 597 ALA A C 1
ATOM 4355 O O . ALA A 1 597 ? 39.684 1.760 35.772 1.00 25.58 597 ALA A O 1
ATOM 4356 N N . ALA A 1 598 ? 41.156 3.012 36.927 1.00 25.45 598 ALA A N 1
ATOM 4357 C CA . ALA A 1 598 ? 40.848 4.362 36.488 1.00 25.45 598 ALA A CA 1
ATOM 4358 C C . ALA A 1 598 ? 41.386 4.767 35.098 1.00 25.45 598 ALA A C 1
ATOM 4360 O O . ALA A 1 598 ? 42.377 4.240 34.606 1.00 25.45 598 ALA A O 1
ATOM 4361 N N . ALA A 1 599 ? 40.723 5.794 34.554 1.00 25.33 599 ALA A N 1
ATOM 4362 C CA . ALA A 1 599 ? 41.212 6.931 33.765 1.00 25.33 599 ALA A CA 1
ATOM 4363 C C . ALA A 1 599 ? 42.633 6.896 33.162 1.00 25.33 599 ALA A C 1
ATOM 4365 O O . ALA A 1 599 ? 43.623 6.849 33.886 1.00 25.33 599 ALA A O 1
ATOM 4366 N N . PHE A 1 600 ? 42.731 7.207 31.860 1.00 24.52 600 PHE A N 1
ATOM 4367 C CA . PHE A 1 600 ? 43.836 8.029 31.355 1.00 24.52 600 PHE A CA 1
ATOM 4368 C C . PHE A 1 600 ? 43.411 8.956 30.208 1.00 24.52 600 PHE A C 1
ATOM 4370 O O . PHE A 1 600 ? 42.910 8.546 29.165 1.00 24.52 600 PHE A O 1
ATOM 4377 N N . LEU A 1 601 ? 43.658 10.240 30.445 1.00 23.95 601 LEU A N 1
ATOM 4378 C CA . LEU A 1 601 ? 43.595 11.364 29.524 1.00 23.95 601 LEU A CA 1
ATOM 4379 C C . LEU A 1 601 ? 44.908 11.391 28.728 1.00 23.95 601 LEU A C 1
ATOM 4381 O O . LEU A 1 601 ? 45.965 11.530 29.338 1.00 23.95 601 LEU A O 1
ATOM 4385 N N . VAL A 1 602 ? 44.877 11.352 27.392 1.00 26.89 602 VAL A N 1
ATOM 4386 C CA . VAL A 1 602 ? 46.012 11.829 26.579 1.00 26.89 602 VAL A CA 1
ATOM 4387 C C . VAL A 1 602 ? 45.512 12.645 25.392 1.00 26.89 602 VAL A C 1
ATOM 4389 O O . VAL A 1 602 ? 45.038 12.135 24.383 1.00 26.89 602 VAL A O 1
ATOM 4392 N N . ARG A 1 603 ? 45.703 13.961 25.519 1.00 28.61 603 ARG A N 1
ATOM 4393 C CA . ARG A 1 603 ? 45.838 14.901 24.404 1.00 28.61 603 ARG A CA 1
ATOM 4394 C C . ARG A 1 603 ? 47.050 14.514 23.553 1.00 28.61 603 ARG A C 1
ATOM 4396 O O . ARG A 1 603 ? 48.149 14.438 24.096 1.00 28.61 603 ARG A O 1
ATOM 4403 N N . ARG A 1 604 ? 46.914 14.506 22.224 1.00 28.47 604 ARG A N 1
ATOM 4404 C CA . ARG A 1 604 ? 48.001 14.944 21.329 1.00 28.47 604 ARG A CA 1
ATOM 4405 C C . ARG A 1 604 ? 47.470 15.758 20.147 1.00 28.47 604 ARG A C 1
ATOM 4407 O O . ARG A 1 604 ? 46.774 15.262 19.275 1.00 28.47 604 ARG A O 1
ATOM 4414 N N . ARG A 1 605 ? 47.862 17.036 20.150 1.00 30.72 605 ARG A N 1
ATOM 4415 C CA . ARG A 1 605 ? 47.970 17.936 18.992 1.00 30.72 605 ARG A CA 1
ATOM 4416 C C . ARG A 1 605 ? 49.281 17.639 18.252 1.00 30.72 605 ARG A C 1
ATOM 4418 O O . ARG A 1 605 ? 50.310 17.571 18.916 1.00 30.72 605 ARG A O 1
ATOM 4425 N N . ALA A 1 606 ? 49.254 17.651 16.920 1.00 27.97 606 ALA A N 1
ATOM 4426 C CA . ALA A 1 606 ? 50.297 18.190 16.023 1.00 27.97 606 ALA A CA 1
ATOM 4427 C C . ALA A 1 606 ? 49.701 18.228 14.596 1.00 27.97 606 ALA A C 1
ATOM 4429 O O . ALA A 1 606 ? 49.274 17.199 14.099 1.00 27.97 606 ALA A O 1
ATOM 4430 N N . ARG A 1 607 ? 49.312 19.390 14.052 1.00 32.44 607 ARG A N 1
ATOM 4431 C CA . ARG A 1 607 ? 50.089 20.414 13.311 1.00 32.44 607 ARG A CA 1
ATOM 4432 C C . ARG A 1 607 ? 50.521 20.020 11.881 1.00 32.44 607 ARG A C 1
ATOM 4434 O O . ARG A 1 607 ? 51.382 19.174 11.705 1.00 32.44 607 ARG A O 1
ATOM 4441 N N . ASN A 1 608 ? 50.028 20.857 10.957 1.00 27.31 608 ASN A N 1
ATOM 4442 C CA . ASN A 1 608 ? 50.649 21.416 9.742 1.00 27.31 608 ASN A CA 1
ATOM 4443 C C . ASN A 1 608 ? 50.381 20.786 8.349 1.00 27.31 608 ASN A C 1
ATOM 4445 O O . ASN A 1 608 ? 50.905 19.744 7.987 1.00 27.31 608 ASN A O 1
ATOM 4449 N N . ARG A 1 609 ? 49.616 21.579 7.567 1.00 33.06 609 ARG A N 1
ATOM 4450 C CA . ARG A 1 609 ? 49.610 21.842 6.098 1.00 33.06 609 ARG A CA 1
ATOM 4451 C C . ARG A 1 609 ? 51.034 21.962 5.477 1.00 33.06 609 ARG A C 1
ATOM 4453 O O . ARG A 1 609 ? 51.951 22.109 6.284 1.00 33.06 609 ARG A O 1
ATOM 4460 N N . PRO A 1 610 ? 51.259 22.080 4.131 1.00 44.44 610 PRO A N 1
ATOM 4461 C CA . PRO A 1 610 ? 50.347 22.543 3.051 1.00 44.44 610 PRO A CA 1
ATOM 4462 C C . PRO A 1 610 ? 50.470 21.855 1.659 1.00 44.44 610 PRO A C 1
ATOM 4464 O O . PRO A 1 610 ? 51.401 21.107 1.398 1.00 44.44 610 PRO A O 1
ATOM 4467 N N . GLY A 1 611 ? 49.573 22.201 0.718 1.00 27.38 611 GLY A N 1
ATOM 4468 C CA . GLY A 1 611 ? 49.820 22.006 -0.723 1.00 27.38 611 GLY A CA 1
ATOM 4469 C C . GLY A 1 611 ? 48.578 22.007 -1.629 1.00 27.38 611 GLY A C 1
ATOM 4470 O O . GLY A 1 611 ? 47.947 20.979 -1.818 1.00 27.38 611 GLY A O 1
ATOM 4471 N N . ARG A 1 612 ? 48.254 23.159 -2.226 1.00 31.59 612 ARG A N 1
ATOM 4472 C CA . ARG A 1 612 ? 47.544 23.323 -3.523 1.00 31.59 612 ARG A CA 1
ATOM 4473 C C . ARG A 1 612 ? 48.601 23.883 -4.505 1.00 31.59 612 ARG A C 1
ATOM 4475 O O . ARG A 1 612 ? 49.501 24.545 -3.976 1.00 31.59 612 ARG A O 1
ATOM 4482 N N . PRO A 1 613 ? 48.520 23.748 -5.857 1.00 47.72 613 PRO A N 1
ATOM 4483 C CA . PRO A 1 613 ? 47.341 24.178 -6.642 1.00 47.72 613 PRO A CA 1
ATOM 4484 C C . PRO A 1 613 ? 47.082 23.541 -8.050 1.00 47.72 613 PRO A C 1
ATOM 4486 O O . PRO A 1 613 ? 47.949 22.889 -8.614 1.00 47.72 613 PRO A O 1
ATOM 4489 N N . ARG A 1 614 ? 45.921 23.926 -8.642 1.00 30.80 614 ARG A N 1
ATOM 4490 C CA . ARG A 1 614 ? 45.502 23.946 -10.084 1.00 30.80 614 ARG A CA 1
ATOM 4491 C C . ARG A 1 614 ? 45.282 22.575 -10.777 1.00 30.80 614 ARG A C 1
ATOM 4493 O O . ARG A 1 614 ? 45.949 21.621 -10.436 1.00 30.80 614 ARG A O 1
ATOM 4500 N N . ALA A 1 615 ? 44.356 22.377 -11.726 1.00 29.33 615 ALA A N 1
ATOM 4501 C CA . ALA A 1 615 ? 43.718 23.269 -12.699 1.00 29.33 615 ALA A CA 1
ATOM 4502 C C . ALA A 1 615 ? 42.294 22.799 -13.099 1.00 29.33 615 ALA A C 1
ATOM 4504 O O . ALA A 1 615 ? 41.847 21.726 -12.712 1.00 29.33 615 ALA A O 1
ATOM 4505 N N . ALA A 1 616 ? 41.613 23.660 -13.857 1.00 32.06 616 ALA A N 1
ATOM 4506 C CA . ALA A 1 616 ? 40.265 23.536 -14.406 1.00 32.06 616 ALA A CA 1
ATOM 4507 C C . ALA A 1 616 ? 40.123 22.473 -15.514 1.00 32.06 616 ALA A C 1
ATOM 4509 O O . ALA A 1 616 ? 41.091 22.184 -16.212 1.00 32.06 616 ALA A O 1
ATOM 4510 N N . GLY A 1 617 ? 38.892 21.994 -15.721 1.00 27.47 617 GLY A N 1
ATOM 4511 C CA . GLY A 1 617 ? 38.502 21.178 -16.872 1.00 27.47 617 GLY A CA 1
ATOM 4512 C C . GLY A 1 617 ? 37.030 20.760 -16.819 1.00 27.47 617 GLY A C 1
ATOM 4513 O O . GLY A 1 617 ? 36.693 19.825 -16.113 1.00 27.47 617 GLY A O 1
ATOM 4514 N N . GLU A 1 618 ? 36.205 21.513 -17.548 1.00 29.39 618 GLU A N 1
ATOM 4515 C CA . GLU A 1 618 ? 34.981 21.111 -18.267 1.00 29.39 618 GLU A CA 1
ATOM 4516 C C . GLU A 1 618 ? 33.804 20.433 -17.533 1.00 29.39 618 GLU A C 1
ATOM 4518 O O . GLU A 1 618 ? 33.838 19.284 -17.111 1.00 29.39 618 GLU A O 1
ATOM 4523 N N . ALA A 1 619 ? 32.682 21.161 -17.518 1.00 29.78 619 ALA A N 1
ATOM 4524 C CA . ALA A 1 619 ? 31.339 20.646 -17.278 1.00 29.78 619 ALA A CA 1
ATOM 4525 C C . ALA A 1 619 ? 30.653 20.280 -18.611 1.00 29.78 619 ALA A C 1
ATOM 4527 O O . ALA A 1 619 ? 30.733 21.079 -19.551 1.00 29.78 619 ALA A O 1
ATOM 4528 N N . PRO A 1 620 ? 29.893 19.172 -18.701 1.00 34.94 620 PRO A N 1
ATOM 4529 C CA . PRO A 1 620 ? 28.915 18.992 -19.760 1.00 34.94 620 PRO A CA 1
ATOM 4530 C C . PRO A 1 620 ? 27.541 19.540 -19.344 1.00 34.94 620 PRO A C 1
ATOM 4532 O O . PRO A 1 620 ? 27.084 19.416 -18.208 1.00 34.94 620 PRO A O 1
ATOM 4535 N N . ARG A 1 621 ? 26.901 20.195 -20.312 1.00 32.47 621 ARG A N 1
ATOM 4536 C CA . ARG A 1 621 ? 25.603 20.874 -20.244 1.00 32.47 621 ARG A CA 1
ATOM 4537 C C . ARG A 1 621 ? 24.464 19.899 -19.903 1.00 32.47 621 ARG A C 1
ATOM 4539 O O . ARG A 1 621 ? 24.294 18.906 -20.602 1.00 32.47 621 ARG A O 1
ATOM 4546 N N . ARG A 1 622 ? 23.629 20.244 -18.914 1.00 29.86 622 ARG A N 1
ATOM 4547 C CA . ARG A 1 622 ? 22.272 19.693 -18.737 1.00 29.86 622 ARG A CA 1
ATOM 4548 C C . ARG A 1 622 ? 21.259 20.587 -19.453 1.00 29.86 622 ARG A C 1
ATOM 4550 O O . ARG A 1 622 ? 21.300 21.809 -19.308 1.00 29.86 622 ARG A O 1
ATOM 4557 N N . ILE A 1 623 ? 20.385 19.966 -20.240 1.00 31.84 623 ILE A N 1
ATOM 4558 C CA . ILE A 1 623 ? 19.235 20.606 -20.885 1.00 31.84 623 ILE A CA 1
ATOM 4559 C C . ILE A 1 623 ? 18.082 20.652 -19.877 1.00 31.84 623 ILE A C 1
ATOM 4561 O O . ILE A 1 623 ? 17.849 19.700 -19.139 1.00 31.84 623 ILE A O 1
ATOM 4565 N N . ILE A 1 624 ? 17.436 21.815 -19.837 1.00 32.06 624 ILE A N 1
ATOM 4566 C CA . ILE A 1 624 ? 16.408 22.253 -18.893 1.00 32.06 624 ILE A CA 1
ATOM 4567 C C . ILE A 1 624 ? 15.025 21.716 -19.285 1.00 32.06 624 ILE A C 1
ATOM 4569 O O . ILE A 1 624 ? 14.709 21.556 -20.462 1.00 32.06 624 ILE A O 1
ATOM 4573 N N . SER A 1 625 ? 14.239 21.505 -18.231 1.00 32.47 625 SER A N 1
ATOM 4574 C CA . SER A 1 625 ? 12.817 21.192 -18.119 1.00 32.47 625 SER A CA 1
ATOM 4575 C C . SER A 1 625 ? 11.872 21.828 -19.149 1.00 32.47 625 SER A C 1
ATOM 4577 O O . SER A 1 625 ? 11.948 23.012 -19.486 1.00 32.47 625 SER A O 1
ATOM 4579 N N . GLY A 1 626 ? 10.898 21.025 -19.585 1.00 27.27 626 GLY A N 1
ATOM 4580 C CA . GLY A 1 626 ? 9.703 21.487 -20.281 1.00 27.27 626 GLY A CA 1
ATOM 4581 C C . GLY A 1 626 ? 8.708 22.107 -19.299 1.00 27.27 626 GLY A C 1
ATOM 4582 O O . GLY A 1 626 ? 8.286 21.469 -18.340 1.00 27.27 626 GLY A O 1
ATOM 4583 N N . ARG A 1 627 ? 8.344 23.368 -19.549 1.00 30.48 627 ARG A N 1
ATOM 4584 C CA . ARG A 1 627 ? 7.215 24.068 -18.923 1.00 30.48 627 ARG A CA 1
ATOM 4585 C C . ARG A 1 627 ? 5.891 23.490 -19.422 1.00 30.48 627 ARG A C 1
ATOM 4587 O O . ARG A 1 627 ? 5.673 23.453 -20.630 1.00 30.48 627 ARG A O 1
ATOM 4594 N N . THR A 1 628 ? 4.963 23.225 -18.511 1.00 31.28 628 THR A N 1
ATOM 4595 C CA . THR A 1 628 ? 3.522 23.186 -18.795 1.00 31.28 628 THR A CA 1
ATOM 4596 C C . THR A 1 628 ? 2.881 24.484 -18.308 1.00 31.28 628 THR A C 1
ATOM 4598 O O . THR A 1 628 ? 2.988 24.850 -17.139 1.00 31.28 628 THR A O 1
ATOM 4601 N N . SER A 1 629 ? 2.236 25.209 -19.218 1.00 30.97 629 SER A N 1
ATOM 4602 C CA . SER A 1 629 ? 1.401 26.377 -18.930 1.00 30.97 629 SER A CA 1
ATOM 4603 C C . SER A 1 629 ? -0.068 26.005 -19.119 1.00 30.97 629 SER A C 1
ATOM 4605 O O . SER A 1 629 ? -0.457 25.669 -20.236 1.00 30.97 629 SER A O 1
ATOM 4607 N N . SER A 1 630 ? -0.878 26.113 -18.064 1.00 28.92 630 SER A N 1
ATOM 4608 C CA . SER A 1 630 ? -2.345 26.147 -18.169 1.00 28.92 630 SER A CA 1
ATOM 4609 C C . SER A 1 630 ? -2.827 27.565 -18.505 1.00 28.92 630 SER A C 1
ATOM 4611 O O . SER A 1 630 ? -2.241 28.528 -18.000 1.00 28.92 630 SER A O 1
ATOM 4613 N N . PRO A 1 631 ? -3.895 27.734 -19.308 1.00 41.81 631 PRO A N 1
ATOM 4614 C CA . PRO A 1 631 ? -4.511 29.032 -19.536 1.00 41.81 631 PRO A CA 1
ATOM 4615 C C . PRO A 1 631 ? -5.655 29.275 -18.539 1.00 41.81 631 PRO A C 1
ATOM 4617 O O . PRO A 1 631 ? -6.462 28.390 -18.269 1.00 41.81 631 PRO A O 1
ATOM 4620 N N . ALA A 1 632 ? -5.754 30.503 -18.034 1.00 29.48 632 ALA A N 1
ATOM 4621 C CA . ALA A 1 632 ? -6.970 31.034 -17.419 1.00 29.48 632 ALA A CA 1
ATOM 4622 C C . ALA A 1 632 ? -7.570 32.115 -18.345 1.00 29.48 632 ALA A C 1
ATOM 4624 O O . ALA A 1 632 ? -6.815 32.773 -19.068 1.00 29.48 632 ALA A O 1
ATOM 4625 N N . PRO A 1 633 ? -8.903 32.301 -18.361 1.00 50.53 633 PRO A N 1
ATOM 4626 C CA . PRO A 1 633 ? -9.609 33.040 -19.406 1.00 50.53 633 PRO A CA 1
ATOM 4627 C C . PRO A 1 633 ? -9.733 34.531 -19.074 1.00 50.53 633 PRO A C 1
ATOM 4629 O O . PRO A 1 633 ? -9.651 34.907 -17.904 1.00 50.53 633 PRO A O 1
ATOM 4632 N N . ARG A 1 634 ? -10.026 35.371 -20.080 1.00 35.28 634 ARG A N 1
ATOM 4633 C CA . ARG A 1 634 ? -10.817 36.608 -19.917 1.00 35.28 634 ARG A CA 1
ATOM 4634 C C . ARG A 1 634 ? -11.191 37.243 -21.264 1.00 35.28 634 ARG A C 1
ATOM 4636 O O . ARG A 1 634 ? -10.292 37.506 -22.052 1.00 35.28 634 ARG A O 1
ATOM 4643 N N . ALA A 1 635 ? -12.489 37.561 -21.366 1.00 34.28 635 ALA A N 1
ATOM 4644 C CA . ALA A 1 635 ? -13.190 38.458 -22.301 1.00 34.28 635 ALA A CA 1
ATOM 4645 C C . ALA A 1 635 ? -13.138 38.129 -23.800 1.00 34.28 635 ALA A C 1
ATOM 4647 O O . ALA A 1 635 ? -12.042 38.171 -24.397 1.00 34.28 635 ALA A O 1
#

pLDDT: mean 77.38, std 24.61, range [23.95, 98.88]

Sequence (635 aa):
MPNLQLSTRCPAFLLPPARALLAAVLLACGGAAFPAPAHAQCDAPDILLFGMNIDPANPGGNPDAAALQAIGARWVRIEYKHWLGFPFYDPAIASRRSAGIRVLLLVDYSSLSTGKPRSDAGASEWTAYRAAFAAAVRDIAAHYGDGVDAWEVWNEPDLFDPGSGYDPGIPAEQFGPFLADAATAIRAHSTRPLIVGGLASGDATYYTRARTAAGGSLAYQGVGIHPYGQRAPDGWPDASWGFGDLSDLYDRYYAAAGLPLWVTELGTVDTARQADYLRNVYTLTRDSYLSRVPVVMWFCWSDAMVAPFGVLDAGGGRKPSYDAYAAVAPDWDPACGSTTPADADGDGWSPPADCDDGNAAVHPGATDACGNGIDEDCSGGDAACTPGADATFEFDPAAPTTGATVTCRVTDDYPHANVGLTPTGPTGAQPAAWGGVEDLGGGRWRWTWTFPVPAPGLYTVRFTADPGASTLYGETTLWVADPTSDADGDGSPAGADCDDHDPDRRPGLVEVCDGKDNDCDGLTDETCGADADADADADAVADGGDDDGGETTGDAAGDGDARADAPVVPIYVEDGCGCAAPARPRLGLPFLPLALAAAFLVRRRARNRPGRPRAAGEAPRRIISGRTSSPAPRA

Secondary structure (DSSP, 8-state):
---------------------------------PPPPHHHHHT-HHHHTEEEE--TTSTTT---HHHHHHHT--EEEEE--TTT-HHHHHHHHHHHHHTT-EEEEEESTTSSSSPPPPTT--HHHHHHHHHHHHHHHHHHHHHHGGGSSEEEE-S-TT---TTSS------HHHHHHHHHHHHHHHHTT--SPEEEEEE-S--THHHHHHHHHTTS----SEEEE--TTEESSTT-S-TTSSSEEHHHHHHHHHHHH-S-EEEEEE--S-TTTHHHHHHHHHHHIIIIITTT--EEEES-SBHHHHTT--SB-TTSPBPHHHHHHHHHSPPPPGGGS------SSSSS--TTT-S-TT-TT-STTSPP-TTSS--TT-SSSS----TTSS-EEEEESSSPBTT-EEEEEEEESS--SS-EEEEEETTEEPPPEEEEEEEEETTEEEEEEEEE--SSEEEEEEEESSTT-S-EEEEEEEEEB-TT--SSSSS--TTT-S-TT-TT--TTPPP-TTTS-SS-SS-SSTT--S-------------------------------------------------PPPPPPP--------------------------------PPPPPP-PPP-------

Foldseek 3Di:
DDDDDDDDDDDDDDDDDDDDDDPDDDDDDPDDPPPDDLVVVLPPLLLQAAAAEAELPQPLRQDFQVLCLLLSHQEYEYEDACVCDDVSCVVSLQRNVLQLRAYAYEQAQRLAPDHDDAQPDDPVSLVVVLVRSLVSLLVVLQQCAQVGQEYEYFAAQPAHDGPPVDGRHHQLLSLLSSQQSSCVSNVVRYPHAYEYYAHEPLPLCSPVSNCVSVVNDGPGQEYEYEQEQADFCFQPPHPVTGDYHPVVSLVSNCVSPVHAYEDQEYFYLPLVCGLVRLLRVSCCCSPPPSVRYSYHYQPHCECSVPPPRHCAYVVRHGRSNSVSSSVSNDNRDSSSSPPPPPLQCPLPHGPPQFPCSPDNQAGAPRDADAPPFDGRNNPRTGDHDDQAPFWDWDWVVQAAAAFDKIKIKIKDLADQPAKDKWKAFPVGTWDKAWDDKDDPDPSMIITMIITHRHDFAKIKIFMASYHPDPHTRHIDIGGYHHQQDQQCPLPHGSVQWSDSVDSQAGAPHDADQPQDNRNPPPDHCPVVDDDDDDDPDDDDDDDDDDDDDDDDDDDDDDDDDDDDDDDDDDDDDDDDDDDDDDDDDDDDDDDDDDDDDDDDDDDDDDDDDDDDDDDDDDDDDDDDDDDDDDDDDDD